Protein AF-A0A2N5SBJ0-F1 (afdb_monomer_lite)

Structure (mmCIF, N/CA/C/O backbone):
data_AF-A0A2N5SBJ0-F1
#
_entry.id   AF-A0A2N5SBJ0-F1
#
loop_
_atom_site.group_PDB
_atom_site.id
_atom_site.type_symbol
_atom_site.label_atom_id
_atom_site.label_alt_id
_atom_site.label_comp_id
_atom_site.label_asym_id
_atom_site.label_entity_id
_atom_site.label_seq_id
_atom_site.pdbx_PDB_ins_code
_atom_site.Cartn_x
_atom_site.Cartn_y
_atom_site.Cartn_z
_atom_site.occupancy
_atom_site.B_iso_or_equiv
_atom_site.auth_seq_id
_atom_site.auth_comp_id
_atom_site.auth_asym_id
_atom_site.auth_atom_id
_atom_site.pdbx_PDB_model_num
ATOM 1 N N . MET A 1 1 ? 11.318 35.357 -38.693 1.00 44.31 1 MET A N 1
ATOM 2 C CA . MET A 1 1 ? 10.718 34.338 -37.810 1.00 44.31 1 MET A CA 1
ATOM 3 C C . MET A 1 1 ? 11.485 33.046 -38.041 1.00 44.31 1 MET A C 1
ATOM 5 O O . MET A 1 1 ? 11.412 32.548 -39.157 1.00 44.31 1 MET A O 1
ATOM 9 N N . PRO A 1 2 ? 12.337 32.592 -37.107 1.00 52.97 2 PRO A N 1
ATOM 10 C CA . PRO A 1 2 ? 13.078 31.348 -37.285 1.00 52.97 2 PRO A CA 1
ATOM 11 C C . PRO A 1 2 ? 12.146 30.149 -37.062 1.00 52.97 2 PRO A C 1
ATOM 13 O O . PRO A 1 2 ? 11.623 29.969 -35.966 1.00 52.97 2 PRO A O 1
ATOM 16 N N . ASP A 1 3 ? 11.949 29.341 -38.104 1.00 53.22 3 ASP A N 1
ATOM 17 C CA . ASP A 1 3 ? 11.274 28.043 -38.030 1.00 53.22 3 ASP A CA 1
ATOM 18 C C . ASP A 1 3 ? 12.136 27.054 -37.233 1.00 53.22 3 ASP A C 1
ATOM 20 O O . ASP A 1 3 ? 13.037 26.394 -37.760 1.00 53.22 3 ASP A O 1
ATOM 24 N N . THR A 1 4 ? 11.875 26.938 -35.933 1.00 58.91 4 THR A N 1
ATOM 25 C CA . THR A 1 4 ? 12.396 25.838 -35.119 1.00 58.91 4 THR A CA 1
ATOM 26 C C . THR A 1 4 ? 11.636 24.564 -35.461 1.00 58.91 4 THR A C 1
ATOM 28 O O . THR A 1 4 ? 10.584 24.273 -34.898 1.00 58.91 4 THR A O 1
ATOM 31 N N . LYS A 1 5 ? 12.181 23.795 -36.408 1.00 57.53 5 LYS A N 1
ATOM 32 C CA . LYS A 1 5 ? 11.732 22.430 -36.694 1.00 57.53 5 LYS A CA 1
ATOM 33 C C . LYS A 1 5 ? 11.870 21.587 -35.412 1.00 57.53 5 LYS A C 1
ATOM 35 O O . LYS A 1 5 ? 12.980 21.531 -34.873 1.00 57.53 5 LYS A O 1
ATOM 40 N N . PRO A 1 6 ? 10.795 20.949 -34.912 1.00 55.28 6 PRO A N 1
ATOM 41 C CA . PRO A 1 6 ? 10.868 20.121 -33.715 1.00 55.28 6 PRO A CA 1
ATOM 42 C C . PRO A 1 6 ? 11.863 18.981 -33.936 1.00 55.28 6 PRO A C 1
ATOM 44 O O . PRO A 1 6 ? 11.905 18.357 -35.000 1.00 55.28 6 PRO A O 1
ATOM 47 N N . ARG A 1 7 ? 12.729 18.767 -32.943 1.00 59.81 7 ARG A N 1
ATOM 48 C CA . ARG A 1 7 ? 13.783 17.754 -32.986 1.00 59.81 7 ARG A CA 1
ATOM 49 C C . ARG A 1 7 ? 13.101 16.376 -32.970 1.00 59.81 7 ARG A C 1
ATOM 51 O O . ARG A 1 7 ? 12.435 16.081 -31.986 1.00 59.81 7 ARG A O 1
ATOM 58 N N . PRO A 1 8 ? 13.290 15.510 -33.980 1.00 58.31 8 PRO A N 1
ATOM 59 C CA . PRO A 1 8 ? 12.566 14.236 -34.117 1.00 58.31 8 PRO A CA 1
ATOM 60 C C . PRO A 1 8 ? 12.907 13.159 -33.059 1.00 58.31 8 PRO A C 1
ATOM 62 O O . PRO A 1 8 ? 12.604 11.990 -33.262 1.00 58.31 8 PRO A O 1
ATOM 65 N N . GLY A 1 9 ? 13.540 13.533 -31.942 1.00 62.22 9 GLY A N 1
ATOM 66 C CA . GLY A 1 9 ? 13.826 12.655 -30.802 1.00 62.22 9 GLY A CA 1
ATOM 67 C C . GLY A 1 9 ? 13.006 12.957 -29.540 1.00 62.22 9 GLY A C 1
ATOM 68 O O . GLY A 1 9 ? 12.950 12.106 -28.662 1.00 62.22 9 GLY A O 1
ATOM 69 N N . SER A 1 10 ? 12.338 14.117 -29.443 1.00 70.56 10 SER A N 1
ATOM 70 C CA . SER A 1 10 ? 11.646 14.528 -28.205 1.00 70.56 10 SER A CA 1
ATOM 71 C C . SER A 1 10 ? 10.469 13.631 -27.836 1.00 70.56 10 SER A C 1
ATOM 73 O O . SER A 1 10 ? 10.231 13.372 -26.661 1.00 70.56 10 SER A O 1
ATOM 75 N N . ASP A 1 11 ? 9.740 13.144 -28.837 1.00 79.62 11 ASP A N 1
ATOM 76 C CA . ASP A 1 11 ? 8.488 12.414 -28.617 1.00 79.62 11 ASP A CA 1
ATOM 77 C C . ASP A 1 11 ? 8.756 11.002 -28.084 1.00 79.62 11 ASP A C 1
ATOM 79 O O . ASP A 1 11 ? 7.962 10.436 -27.334 1.00 79.62 11 ASP A O 1
ATOM 83 N N . LEU A 1 12 ? 9.915 10.453 -28.444 1.00 80.06 12 LEU A N 1
ATOM 84 C CA . LEU A 1 12 ? 10.350 9.127 -28.044 1.00 80.06 12 LEU A CA 1
ATOM 85 C C . LEU A 1 12 ? 10.876 9.122 -26.607 1.00 80.06 12 LEU A C 1
ATOM 87 O O . LEU A 1 12 ? 10.468 8.286 -25.804 1.00 80.06 12 LEU A O 1
ATOM 91 N N . ASP A 1 13 ? 11.719 10.099 -26.271 1.00 82.31 13 ASP A N 1
ATOM 92 C CA . ASP A 1 13 ? 12.208 10.298 -24.905 1.00 82.31 13 ASP A CA 1
ATOM 93 C C . ASP A 1 13 ? 11.032 10.548 -23.944 1.00 82.31 13 ASP A C 1
ATOM 95 O O . ASP A 1 13 ? 10.979 9.983 -22.849 1.00 82.31 13 ASP A O 1
ATOM 99 N N . GLN A 1 14 ? 10.027 11.311 -24.390 1.00 87.06 14 GLN A N 1
ATOM 100 C CA . GLN A 1 14 ? 8.796 11.537 -23.636 1.00 87.06 14 GLN A CA 1
ATOM 101 C C . GLN A 1 14 ? 7.987 10.245 -23.437 1.00 87.06 14 GLN A C 1
ATOM 103 O O . GLN A 1 14 ? 7.488 10.002 -22.339 1.00 87.06 14 GLN A O 1
ATOM 108 N N . ALA A 1 15 ? 7.870 9.394 -24.462 1.00 86.19 15 ALA A N 1
ATOM 109 C CA . ALA A 1 15 ? 7.158 8.120 -24.358 1.00 86.19 15 ALA A CA 1
ATOM 110 C C . ALA A 1 15 ? 7.823 7.156 -23.359 1.00 86.19 15 ALA A C 1
ATOM 112 O O . ALA A 1 15 ? 7.128 6.497 -22.585 1.00 86.19 15 ALA A O 1
ATOM 113 N N . ILE A 1 16 ? 9.160 7.113 -23.325 1.00 88.00 16 ILE A N 1
ATOM 114 C CA . ILE A 1 16 ? 9.915 6.318 -22.343 1.00 88.00 16 ILE A CA 1
ATOM 115 C C . ILE A 1 16 ? 9.640 6.819 -20.926 1.00 88.00 16 ILE A C 1
ATOM 117 O O . ILE A 1 16 ? 9.323 6.022 -20.045 1.00 88.00 16 ILE A O 1
ATOM 121 N N . LEU A 1 17 ? 9.737 8.133 -20.704 1.00 88.62 17 LEU A N 1
ATOM 122 C CA . LEU A 1 17 ? 9.508 8.725 -19.386 1.00 88.62 17 LEU A CA 1
ATOM 123 C C . LEU A 1 17 ? 8.086 8.459 -18.883 1.00 88.62 17 LEU A C 1
ATOM 125 O O . LEU A 1 17 ? 7.914 8.078 -17.727 1.00 88.62 17 LEU A O 1
ATOM 129 N N . LEU A 1 18 ? 7.083 8.587 -19.755 1.00 91.62 18 LEU A N 1
ATOM 130 C CA . LEU A 1 18 ? 5.690 8.293 -19.412 1.00 91.62 18 LEU A CA 1
ATOM 131 C C . LEU A 1 18 ? 5.478 6.813 -19.078 1.00 91.62 18 LEU A C 1
ATOM 133 O O . LEU A 1 18 ? 4.780 6.501 -18.115 1.00 91.62 18 LEU A O 1
ATOM 137 N N . ALA A 1 19 ? 6.106 5.901 -19.820 1.00 90.44 19 ALA A N 1
ATOM 138 C CA . ALA A 1 19 ? 6.017 4.471 -19.542 1.00 90.44 19 ALA A CA 1
ATOM 139 C C . ALA A 1 19 ? 6.688 4.095 -18.215 1.00 90.44 19 ALA A C 1
ATOM 141 O O . ALA A 1 19 ? 6.120 3.332 -17.437 1.00 90.44 19 ALA A O 1
ATOM 142 N N . ILE A 1 20 ? 7.855 4.674 -17.915 1.00 90.12 20 ILE A N 1
ATOM 143 C CA . ILE A 1 20 ? 8.534 4.495 -16.623 1.00 90.12 20 ILE A CA 1
ATOM 144 C C . ILE A 1 20 ? 7.677 5.053 -15.487 1.00 90.12 20 ILE A C 1
ATOM 146 O O . ILE A 1 20 ? 7.519 4.396 -14.461 1.00 90.12 20 ILE A O 1
ATOM 150 N N . GLN A 1 21 ? 7.100 6.241 -15.661 1.00 92.19 21 GLN A N 1
ATOM 151 C CA . GLN A 1 21 ? 6.238 6.849 -14.653 1.00 92.19 21 GLN A CA 1
ATOM 152 C C . GLN A 1 21 ? 4.985 6.001 -14.396 1.00 92.19 21 GLN A C 1
ATOM 154 O O . GLN A 1 21 ? 4.652 5.754 -13.238 1.00 92.19 21 GLN A O 1
ATOM 159 N N . SER A 1 22 ? 4.332 5.517 -15.455 1.00 93.69 22 SER A N 1
ATOM 160 C CA . SER A 1 22 ? 3.177 4.617 -15.358 1.00 93.69 22 SER A CA 1
ATOM 161 C C . SER A 1 22 ? 3.547 3.324 -14.630 1.00 93.69 22 SER A C 1
ATOM 163 O O . SER A 1 22 ? 2.898 2.959 -13.653 1.00 93.69 22 SER A O 1
ATOM 165 N N . ALA A 1 23 ? 4.649 2.684 -15.034 1.00 92.56 23 ALA A N 1
ATOM 166 C CA . ALA A 1 23 ? 5.173 1.481 -14.396 1.00 92.56 23 ALA A CA 1
ATOM 167 C C . ALA A 1 23 ? 5.439 1.684 -12.898 1.00 92.56 23 ALA A C 1
ATOM 169 O O . ALA A 1 23 ? 5.017 0.873 -12.073 1.00 92.56 23 ALA A O 1
ATOM 170 N N . LEU A 1 24 ? 6.106 2.783 -12.534 1.00 91.31 24 LEU A N 1
ATOM 171 C CA . LEU A 1 24 ? 6.361 3.134 -11.139 1.00 91.31 24 LEU A CA 1
ATOM 172 C C . LEU A 1 24 ? 5.059 3.339 -10.370 1.00 91.31 24 LEU A C 1
ATOM 174 O O . LEU A 1 24 ? 4.934 2.835 -9.259 1.00 91.31 24 LEU A O 1
ATOM 178 N N . GLN A 1 25 ? 4.080 4.030 -10.951 1.00 91.94 25 GLN A N 1
ATOM 179 C CA . GLN A 1 25 ? 2.794 4.254 -10.303 1.00 91.94 25 GLN A CA 1
ATOM 180 C C . GLN A 1 25 ? 2.044 2.940 -10.066 1.00 91.94 25 GLN A C 1
ATOM 182 O O . GLN A 1 25 ? 1.550 2.730 -8.963 1.00 91.94 25 GLN A O 1
ATOM 187 N N . THR A 1 26 ? 2.014 2.023 -11.036 1.00 92.25 26 THR A N 1
ATOM 188 C CA . THR A 1 26 ? 1.395 0.699 -10.863 1.00 92.25 26 THR A CA 1
ATOM 189 C C . THR A 1 26 ? 2.098 -0.113 -9.773 1.00 92.25 26 THR A C 1
ATOM 191 O O . THR A 1 26 ? 1.441 -0.680 -8.903 1.00 92.25 26 THR A O 1
ATOM 194 N N . VAL A 1 27 ? 3.434 -0.141 -9.751 1.00 93.00 27 VAL A N 1
ATOM 195 C CA . VAL A 1 27 ? 4.185 -0.867 -8.710 1.00 93.00 27 VAL A CA 1
ATOM 196 C C . VAL A 1 27 ? 3.982 -0.238 -7.331 1.00 93.00 27 VAL A C 1
ATOM 198 O O . VAL A 1 27 ? 3.777 -0.954 -6.352 1.00 93.00 27 VAL A O 1
ATOM 201 N N . ILE A 1 28 ? 4.019 1.092 -7.234 1.00 89.62 28 ILE A N 1
ATOM 202 C CA . ILE A 1 28 ? 3.869 1.799 -5.961 1.00 89.62 28 ILE A CA 1
ATOM 203 C C . ILE A 1 28 ? 2.438 1.690 -5.449 1.00 89.62 28 ILE A C 1
ATOM 205 O O . ILE A 1 28 ? 2.258 1.452 -4.266 1.00 89.62 28 ILE A O 1
ATOM 209 N N . VAL A 1 29 ? 1.416 1.851 -6.284 1.00 90.38 29 VAL A N 1
ATOM 210 C CA . VAL A 1 29 ? 0.022 1.830 -5.820 1.00 90.38 29 VAL A CA 1
ATOM 211 C C . VAL A 1 29 ? -0.456 0.394 -5.631 1.00 90.38 29 VAL A C 1
ATOM 213 O O . VAL A 1 29 ? -0.810 -0.002 -4.520 1.00 90.38 29 VAL A O 1
ATOM 216 N N . ASP A 1 30 ? -0.427 -0.409 -6.693 1.00 89.25 30 ASP A N 1
ATOM 217 C CA . ASP A 1 30 ? -0.995 -1.754 -6.654 1.00 89.25 30 ASP A CA 1
ATOM 218 C C . ASP A 1 30 ? -0.037 -2.731 -5.969 1.00 89.25 30 ASP A C 1
ATOM 220 O O . ASP A 1 30 ? -0.445 -3.504 -5.102 1.00 89.25 30 ASP A O 1
ATOM 224 N N . GLY A 1 31 ? 1.257 -2.664 -6.293 1.00 88.81 31 GLY A N 1
ATOM 225 C CA . GLY A 1 31 ? 2.260 -3.548 -5.696 1.00 88.81 31 GLY A CA 1
ATOM 226 C C . GLY A 1 31 ? 2.366 -3.384 -4.177 1.00 88.81 31 GLY A C 1
ATOM 227 O O . GLY A 1 31 ? 2.374 -4.386 -3.458 1.00 88.81 31 GLY A O 1
ATOM 228 N N . THR A 1 32 ? 2.374 -2.149 -3.656 1.00 89.00 32 THR A N 1
ATOM 229 C CA . THR A 1 32 ? 2.443 -1.938 -2.195 1.00 89.00 32 THR A CA 1
ATOM 230 C C . THR A 1 32 ? 1.149 -2.316 -1.481 1.00 89.00 32 THR A C 1
ATOM 232 O O . THR A 1 32 ? 1.211 -2.835 -0.364 1.00 89.00 32 THR A O 1
ATOM 235 N N . ARG A 1 33 ? -0.017 -2.139 -2.122 1.00 91.94 33 ARG A N 1
ATOM 236 C CA . ARG A 1 33 ? -1.304 -2.600 -1.586 1.00 91.94 33 ARG A CA 1
ATOM 237 C C . ARG A 1 33 ? -1.274 -4.108 -1.338 1.00 91.94 33 ARG A C 1
ATOM 239 O O . ARG A 1 33 ? -1.506 -4.540 -0.209 1.00 91.94 33 ARG A O 1
ATOM 246 N N . TYR A 1 34 ? -0.918 -4.897 -2.353 1.00 93.62 34 TYR A N 1
ATOM 247 C CA . TYR A 1 34 ? -0.852 -6.354 -2.209 1.00 93.62 34 TYR A CA 1
ATOM 248 C C . TYR A 1 34 ? 0.274 -6.807 -1.272 1.00 93.62 34 TYR A C 1
ATOM 250 O O . TYR A 1 34 ? 0.089 -7.773 -0.537 1.00 93.62 34 TYR A O 1
ATOM 258 N N . ALA A 1 35 ? 1.410 -6.102 -1.226 1.00 90.50 35 ALA A N 1
ATOM 259 C CA . ALA A 1 35 ? 2.483 -6.399 -0.274 1.00 90.50 35 ALA A CA 1
ATOM 260 C C . ALA A 1 35 ? 2.067 -6.143 1.189 1.00 90.50 35 ALA A C 1
ATOM 262 O O . ALA A 1 35 ? 2.422 -6.910 2.087 1.00 90.50 35 ALA A O 1
ATOM 263 N N . SER A 1 36 ? 1.289 -5.086 1.441 1.00 94.31 36 SER A N 1
ATOM 264 C CA . SER A 1 36 ? 0.733 -4.792 2.766 1.00 94.31 36 SER A CA 1
ATOM 265 C C . SER A 1 36 ? -0.247 -5.875 3.214 1.00 94.31 36 SER A C 1
ATOM 267 O O . SER A 1 36 ? -0.163 -6.360 4.344 1.00 94.31 36 SER A O 1
ATOM 269 N N . ASP A 1 37 ? -1.144 -6.297 2.321 1.00 92.38 37 ASP A N 1
ATOM 270 C CA . ASP A 1 37 ? -2.110 -7.356 2.616 1.00 92.38 37 ASP A CA 1
ATOM 271 C C . ASP A 1 37 ? -1.426 -8.713 2.822 1.00 92.38 37 ASP A C 1
ATOM 273 O O . ASP A 1 37 ? -1.766 -9.419 3.770 1.00 92.38 37 ASP A O 1
ATOM 277 N N . LEU A 1 38 ? -0.381 -9.021 2.046 1.00 95.19 38 LEU A N 1
ATOM 278 C CA . LEU A 1 38 ? 0.454 -10.208 2.238 1.00 95.19 38 LEU A CA 1
ATOM 279 C C . LEU A 1 38 ? 1.000 -10.289 3.672 1.00 95.19 38 LEU A C 1
ATOM 281 O O . LEU A 1 38 ? 0.787 -11.283 4.363 1.00 95.19 38 LEU A O 1
ATOM 285 N N . LYS A 1 39 ? 1.600 -9.198 4.168 1.00 95.25 39 LYS A N 1
ATOM 286 C CA . LYS A 1 39 ? 2.132 -9.125 5.537 1.00 95.25 39 LYS A CA 1
ATOM 287 C C . LYS A 1 39 ? 1.046 -9.309 6.603 1.00 95.25 39 LYS A C 1
ATOM 289 O O . LYS A 1 39 ? 1.303 -9.895 7.656 1.00 95.25 39 LYS A O 1
ATOM 294 N N . LYS A 1 40 ? -0.168 -8.794 6.366 1.00 95.00 40 LYS A N 1
ATOM 295 C CA . LYS A 1 40 ? -1.307 -9.008 7.276 1.00 95.00 40 LYS A CA 1
ATOM 296 C C . LYS A 1 40 ? -1.721 -10.476 7.291 1.00 95.00 40 LYS A C 1
ATOM 298 O O . LYS A 1 40 ? -1.962 -11.011 8.371 1.00 95.00 40 LYS A O 1
ATOM 303 N N . PHE A 1 41 ? -1.799 -11.117 6.126 1.00 96.00 41 PHE A N 1
ATOM 304 C CA . PHE A 1 41 ? -2.170 -12.525 6.030 1.00 96.00 41 PHE A CA 1
ATOM 305 C C . PHE A 1 41 ? -1.124 -13.433 6.665 1.00 96.00 41 PHE A C 1
ATOM 307 O O . PHE A 1 41 ? -1.518 -14.293 7.445 1.00 96.00 41 PHE A O 1
ATOM 314 N N . ASP A 1 42 ? 0.170 -13.186 6.454 1.00 96.69 42 ASP A N 1
ATOM 315 C CA . ASP A 1 42 ? 1.245 -13.946 7.106 1.00 96.69 42 ASP A CA 1
ATOM 316 C C . ASP A 1 42 ? 1.114 -13.914 8.633 1.00 96.69 42 ASP A C 1
ATOM 318 O O . ASP A 1 42 ? 1.165 -14.951 9.290 1.00 96.69 42 ASP A O 1
ATOM 322 N N . LYS A 1 43 ? 0.832 -12.736 9.202 1.00 97.38 43 LYS A N 1
ATOM 323 C CA . LYS A 1 43 ? 0.620 -12.596 10.647 1.00 97.38 43 LYS A CA 1
ATOM 324 C C . LYS A 1 43 ? -0.621 -13.348 11.141 1.00 97.38 43 LYS A C 1
ATOM 326 O O . LYS A 1 43 ? -0.605 -13.909 12.232 1.00 97.38 43 LYS A O 1
ATOM 331 N N . ILE A 1 44 ? -1.719 -13.336 10.382 1.00 94.44 44 ILE A N 1
ATOM 332 C CA . ILE A 1 44 ? -2.939 -14.072 10.760 1.00 94.44 44 ILE A CA 1
ATOM 333 C C . ILE A 1 44 ? -2.708 -15.583 10.652 1.00 94.44 44 ILE A C 1
ATOM 335 O O . ILE A 1 44 ? -3.160 -16.323 11.521 1.00 94.44 44 ILE A O 1
ATOM 339 N N . ILE A 1 45 ? -1.991 -16.033 9.619 1.00 97.44 45 ILE A N 1
ATOM 340 C CA . ILE A 1 45 ? -1.606 -17.436 9.435 1.00 97.44 45 ILE A CA 1
ATOM 341 C C . ILE A 1 45 ? -0.782 -17.906 10.636 1.00 97.44 45 ILE A C 1
ATOM 343 O O . ILE A 1 45 ? -1.147 -18.910 11.236 1.00 97.44 45 ILE A O 1
ATOM 347 N N . GLU A 1 46 ? 0.232 -17.141 11.048 1.00 97.69 46 GLU A N 1
ATOM 348 C CA . GLU A 1 46 ? 1.056 -17.435 12.231 1.00 97.69 46 GLU A CA 1
ATOM 349 C C . GLU A 1 46 ? 0.204 -17.560 13.510 1.00 97.69 46 GLU A C 1
ATOM 351 O O . GLU A 1 46 ? 0.284 -18.559 14.225 1.00 97.69 46 GLU A O 1
ATOM 356 N N . ILE A 1 47 ? -0.698 -16.600 13.761 1.00 96.75 47 ILE A N 1
ATOM 357 C CA . ILE A 1 47 ? -1.611 -16.640 14.920 1.00 96.75 47 ILE A CA 1
ATOM 358 C C . ILE A 1 47 ? -2.524 -17.875 14.872 1.00 96.75 47 ILE A C 1
ATOM 360 O O . ILE A 1 47 ? -2.777 -18.505 15.903 1.00 96.75 47 ILE A O 1
ATOM 364 N N . ASN A 1 48 ? -3.049 -18.220 13.697 1.00 95.56 48 ASN A N 1
ATOM 365 C CA . ASN A 1 48 ? -3.919 -19.380 13.531 1.00 95.56 48 ASN A CA 1
ATOM 366 C C . ASN A 1 48 ? -3.153 -20.694 13.689 1.00 95.56 48 ASN A C 1
ATOM 368 O O . ASN A 1 48 ? -3.693 -21.638 14.265 1.00 95.56 48 ASN A O 1
ATOM 372 N N . GLU A 1 49 ? -1.906 -20.752 13.230 1.00 97.81 49 GLU A N 1
ATOM 373 C CA . GLU A 1 49 ? -1.023 -21.896 13.428 1.00 97.81 49 GLU A CA 1
ATOM 374 C C . GLU A 1 49 ? -0.771 -22.129 14.925 1.00 97.81 49 GLU A C 1
ATOM 376 O O . GLU A 1 49 ? -0.902 -23.254 15.409 1.00 97.81 49 GLU A O 1
ATOM 381 N N . ASP A 1 50 ? -0.523 -21.067 15.694 1.00 97.62 50 ASP A N 1
ATOM 382 C CA . ASP A 1 50 ? -0.369 -21.157 17.149 1.00 97.62 50 ASP A CA 1
ATOM 383 C C . ASP A 1 50 ? -1.658 -21.589 17.863 1.00 97.62 50 ASP A C 1
ATOM 385 O O . ASP A 1 50 ? -1.618 -22.418 18.776 1.00 97.62 50 ASP A O 1
ATOM 389 N N . ARG A 1 51 ? -2.825 -21.110 17.416 1.00 96.12 51 ARG A N 1
ATOM 390 C CA . ARG A 1 51 ? -4.126 -21.573 17.937 1.00 96.12 51 ARG A CA 1
ATOM 391 C C . ARG A 1 51 ? -4.395 -23.039 17.606 1.00 96.12 51 ARG A C 1
ATOM 393 O O . ARG A 1 51 ? -4.914 -23.765 18.449 1.00 96.12 51 ARG A O 1
ATOM 400 N N . LEU A 1 52 ? -4.010 -23.497 16.417 1.00 97.44 52 LEU A N 1
ATOM 401 C CA . LEU A 1 52 ? -4.138 -24.897 16.008 1.00 97.44 52 LEU A CA 1
ATOM 402 C C . LEU A 1 52 ? -3.193 -25.825 16.782 1.00 97.44 52 LEU A C 1
ATOM 404 O O . LEU A 1 52 ? -3.552 -26.978 17.012 1.00 97.44 52 LEU A O 1
ATOM 408 N N . LYS A 1 53 ? -2.025 -25.345 17.232 1.00 97.56 53 LYS A N 1
ATOM 409 C CA . LYS A 1 53 ? -1.156 -26.105 18.151 1.00 97.56 53 LYS A CA 1
ATOM 410 C C . LYS A 1 53 ? -1.835 -26.349 19.502 1.00 97.56 53 LYS A C 1
ATOM 412 O O . LYS A 1 53 ? -1.651 -27.416 20.081 1.00 97.56 53 LYS A O 1
ATOM 417 N N . LEU A 1 54 ? -2.619 -25.382 19.989 1.00 97.56 54 LEU A N 1
ATOM 418 C CA . LEU A 1 54 ? -3.392 -25.509 21.230 1.00 97.56 54 LEU A CA 1
ATOM 419 C C . LEU A 1 54 ? -4.642 -26.384 21.041 1.00 97.56 54 LEU A C 1
ATOM 421 O O . LEU A 1 54 ? -4.943 -27.218 21.891 1.00 97.56 54 LEU A O 1
ATOM 425 N N . GLU A 1 55 ? -5.349 -26.226 19.919 1.00 97.31 55 GLU A N 1
ATOM 426 C CA . GLU A 1 55 ? -6.607 -26.924 19.624 1.00 97.31 55 GLU A CA 1
ATOM 427 C C . GLU A 1 55 ? -6.605 -27.579 18.223 1.00 97.31 55 GLU A C 1
ATOM 429 O O . GLU A 1 55 ? -7.255 -27.094 17.289 1.00 97.31 55 GLU A O 1
ATOM 434 N N . PRO A 1 56 ? -5.932 -28.729 18.041 1.00 96.44 56 PRO A N 1
ATOM 435 C CA . PRO A 1 56 ? -5.703 -29.315 16.713 1.00 96.44 56 PRO A CA 1
ATOM 436 C C . PRO A 1 56 ? -6.970 -29.849 16.024 1.00 96.44 56 PRO A C 1
ATOM 438 O O . PRO A 1 56 ? -7.017 -29.997 14.797 1.00 96.44 56 PRO A O 1
ATOM 441 N N . THR A 1 57 ? -8.016 -30.153 16.794 1.00 97.50 57 THR A N 1
ATOM 442 C CA . THR A 1 57 ? -9.309 -30.651 16.295 1.00 97.50 57 THR A CA 1
ATOM 443 C C . THR A 1 57 ? -10.299 -29.538 15.958 1.00 97.50 57 THR A C 1
ATOM 445 O O . THR A 1 57 ? -11.371 -29.827 15.417 1.00 97.50 57 THR A O 1
ATOM 448 N N . ASN A 1 58 ? -9.957 -28.274 16.225 1.00 97.31 58 ASN A N 1
ATOM 449 C CA . ASN A 1 58 ? -10.844 -27.150 15.968 1.00 97.31 58 ASN A CA 1
ATOM 450 C C . ASN A 1 58 ? -10.975 -26.894 14.454 1.00 97.31 58 ASN A C 1
ATOM 452 O O . ASN A 1 58 ? -10.066 -26.397 13.786 1.00 97.31 58 ASN A O 1
ATOM 456 N N . LYS A 1 59 ? -12.140 -27.249 13.899 1.00 96.38 59 LYS A N 1
ATOM 457 C CA . LYS A 1 59 ? -12.434 -27.116 12.463 1.00 96.38 59 LYS A CA 1
ATOM 458 C C . LYS A 1 59 ? -12.481 -25.659 12.000 1.00 96.38 59 LYS A C 1
ATOM 460 O O . LYS A 1 59 ? -12.172 -25.400 10.842 1.00 96.38 59 LYS A O 1
ATOM 465 N N . LEU A 1 60 ? -12.849 -24.729 12.884 1.00 96.69 60 LEU A N 1
ATOM 466 C CA . LEU A 1 60 ? -12.975 -23.313 12.545 1.00 96.69 60 LEU A CA 1
ATOM 467 C C . LEU A 1 60 ? -11.604 -22.698 12.261 1.00 96.69 60 LEU A C 1
ATOM 469 O O . LEU A 1 60 ? -11.419 -22.088 11.212 1.00 96.69 60 LEU A O 1
ATOM 473 N N . TYR A 1 61 ? -10.628 -22.923 13.147 1.00 93.25 61 TYR A N 1
ATOM 474 C CA . TYR A 1 61 ? -9.267 -22.417 12.947 1.00 93.25 61 TYR A CA 1
ATOM 475 C C . TYR A 1 61 ? -8.589 -23.037 11.729 1.00 93.25 61 TYR A C 1
ATOM 477 O O . TYR A 1 61 ? -7.848 -22.350 11.036 1.00 93.25 61 TYR A O 1
ATOM 485 N N . ARG A 1 62 ? -8.881 -24.306 11.417 1.00 96.31 62 ARG A N 1
ATOM 486 C CA . ARG A 1 62 ? -8.355 -24.956 10.211 1.00 96.31 62 ARG A CA 1
ATOM 487 C C . ARG A 1 62 ? -8.922 -24.333 8.935 1.00 96.31 62 ARG A C 1
ATOM 489 O O . ARG A 1 62 ? -8.155 -24.001 8.039 1.00 96.31 62 ARG A O 1
ATOM 496 N N . ALA A 1 63 ? -10.239 -24.132 8.883 1.00 96.81 63 ALA A N 1
ATOM 497 C CA . ALA A 1 63 ? -10.896 -23.506 7.739 1.00 96.81 63 ALA A CA 1
ATOM 498 C C . ALA A 1 63 ? -10.445 -22.048 7.542 1.00 96.81 63 ALA A C 1
ATOM 500 O O . ALA A 1 63 ? -10.182 -21.635 6.413 1.00 96.81 63 ALA A O 1
ATOM 501 N N . ASP A 1 64 ? -10.309 -21.274 8.625 1.00 96.06 64 ASP A N 1
ATOM 502 C CA . ASP A 1 64 ? -9.791 -19.905 8.539 1.00 96.06 64 ASP A CA 1
ATOM 503 C C . ASP A 1 64 ? -8.317 -19.894 8.102 1.00 96.06 64 ASP A C 1
ATOM 505 O O . ASP A 1 64 ? -7.957 -19.154 7.194 1.00 96.06 64 ASP A O 1
ATOM 509 N N . HIS A 1 65 ? -7.469 -20.772 8.647 1.00 96.94 65 HIS A N 1
ATOM 510 C CA . HIS A 1 65 ? -6.072 -20.916 8.225 1.00 96.94 65 HIS A CA 1
ATOM 511 C C . HIS A 1 65 ? -5.931 -21.238 6.725 1.00 96.94 65 HIS A C 1
ATOM 513 O O . HIS A 1 65 ? -5.171 -20.572 6.023 1.00 96.94 65 HIS A O 1
ATOM 519 N N . GLU A 1 66 ? -6.693 -22.208 6.208 1.00 97.50 66 GLU A N 1
ATOM 520 C CA . GLU A 1 66 ? -6.719 -22.543 4.774 1.00 97.50 66 GLU A CA 1
ATOM 521 C C . GLU A 1 66 ? -7.209 -21.366 3.913 1.00 97.50 66 GLU A C 1
ATOM 523 O O . GLU A 1 66 ? -6.616 -21.063 2.876 1.00 97.50 66 GLU A O 1
ATOM 528 N N . SER A 1 67 ? -8.242 -20.651 4.366 1.00 97.81 67 SER A N 1
ATOM 529 C CA . SER A 1 67 ? -8.753 -19.451 3.693 1.00 97.81 67 SER A CA 1
ATOM 530 C C . SER A 1 67 ? -7.696 -18.343 3.608 1.00 97.81 67 SER A C 1
ATOM 532 O O . SER A 1 67 ? -7.490 -17.750 2.547 1.00 97.81 67 SER A O 1
ATOM 534 N N . LYS A 1 68 ? -6.965 -18.084 4.701 1.00 97.31 68 LYS A N 1
ATOM 535 C CA . LYS A 1 68 ? -5.901 -17.068 4.726 1.00 97.31 68 LYS A CA 1
ATOM 536 C C . LYS A 1 68 ? -4.695 -17.462 3.880 1.00 97.31 68 LYS A C 1
ATOM 538 O O . LYS A 1 68 ? -4.139 -16.589 3.218 1.00 97.31 68 LYS A O 1
ATOM 543 N N . LEU A 1 69 ? -4.339 -18.747 3.832 1.00 97.38 69 LEU A N 1
ATOM 544 C CA . LEU A 1 69 ? -3.331 -19.253 2.896 1.00 97.38 69 LEU A CA 1
ATOM 545 C C . LEU A 1 69 ? -3.730 -18.987 1.441 1.00 97.38 69 LEU A C 1
ATOM 547 O O . LEU A 1 69 ? -2.927 -18.446 0.685 1.00 97.38 69 LEU A O 1
ATOM 551 N N . ALA A 1 70 ? -4.979 -19.278 1.067 1.00 97.69 70 ALA A N 1
ATOM 552 C CA . ALA A 1 70 ? -5.469 -19.006 -0.283 1.00 97.69 70 ALA A CA 1
ATOM 553 C C . ALA A 1 70 ? -5.433 -17.503 -0.627 1.00 97.69 70 ALA A C 1
ATOM 555 O O . ALA A 1 70 ? -5.023 -17.133 -1.726 1.00 97.69 70 ALA A O 1
ATOM 556 N N . MET A 1 71 ? -5.804 -16.627 0.317 1.00 96.62 71 MET A N 1
ATOM 557 C CA . MET A 1 71 ? -5.707 -15.170 0.131 1.00 96.62 71 MET A CA 1
ATOM 558 C C . MET A 1 71 ? -4.255 -14.698 -0.029 1.00 96.62 71 MET A C 1
ATOM 560 O O . MET A 1 71 ? -3.975 -13.877 -0.902 1.00 96.62 71 MET A O 1
ATOM 564 N N . ARG A 1 72 ? -3.324 -15.232 0.770 1.00 97.31 72 ARG A N 1
ATOM 565 C CA . ARG A 1 72 ? -1.886 -14.944 0.655 1.00 97.31 72 ARG A CA 1
ATOM 566 C C . ARG A 1 72 ? -1.348 -15.350 -0.720 1.00 97.31 72 ARG A C 1
ATOM 568 O O . ARG A 1 72 ? -0.638 -14.574 -1.360 1.00 97.31 72 ARG A O 1
ATOM 575 N N . ASP A 1 73 ? -1.700 -16.545 -1.184 1.00 96.44 73 ASP A N 1
ATOM 576 C CA . ASP A 1 73 ? -1.248 -17.065 -2.475 1.00 96.44 73 ASP A CA 1
ATOM 577 C C . ASP A 1 73 ? -1.816 -16.244 -3.646 1.00 96.44 73 ASP A C 1
ATOM 579 O O . ASP A 1 73 ? -1.094 -15.949 -4.603 1.00 96.44 73 ASP A O 1
ATOM 583 N N . GLU A 1 74 ? -3.067 -15.783 -3.544 1.00 97.12 74 GLU A N 1
ATOM 584 C CA . GLU A 1 74 ? -3.648 -14.850 -4.513 1.00 97.12 74 GLU A CA 1
ATOM 585 C C . GLU A 1 74 ? -2.918 -13.496 -4.500 1.00 97.12 74 GLU A C 1
ATOM 587 O O . GLU A 1 74 ? -2.583 -12.985 -5.566 1.00 97.12 74 GLU A O 1
ATOM 592 N N . CYS A 1 75 ? -2.562 -12.936 -3.335 1.00 96.62 75 CYS A N 1
ATOM 593 C CA . CYS A 1 75 ? -1.743 -11.717 -3.272 1.00 96.62 75 CYS A CA 1
ATOM 594 C C . CYS A 1 75 ? -0.382 -11.895 -3.960 1.00 96.62 75 CYS A C 1
ATOM 596 O O . CYS A 1 75 ? 0.037 -11.030 -4.732 1.00 96.62 75 CYS A O 1
ATOM 598 N N . HIS A 1 76 ? 0.299 -13.022 -3.738 1.00 96.50 76 HIS A N 1
ATOM 599 C CA . HIS A 1 76 ? 1.550 -13.331 -4.434 1.00 96.50 76 HIS A CA 1
ATOM 600 C C . HIS A 1 76 ? 1.375 -13.388 -5.952 1.00 96.50 76 HIS A C 1
ATOM 602 O O . HIS A 1 76 ? 2.206 -12.857 -6.696 1.00 96.50 76 HIS A O 1
ATOM 608 N N . LYS A 1 77 ? 0.293 -14.016 -6.415 1.00 97.12 77 LYS A N 1
ATOM 609 C CA . LYS A 1 77 ? -0.045 -14.081 -7.834 1.00 97.12 77 LYS A CA 1
ATOM 610 C C . LYS A 1 77 ? -0.294 -12.686 -8.412 1.00 97.12 77 LYS A C 1
ATOM 612 O O . LYS A 1 77 ? 0.299 -12.364 -9.435 1.00 97.12 77 LYS A O 1
ATOM 617 N N . GLN A 1 78 ? -1.054 -11.832 -7.726 1.00 97.00 78 GLN A N 1
ATOM 618 C CA . GLN A 1 78 ? -1.302 -10.450 -8.156 1.00 97.00 78 GLN A CA 1
ATOM 619 C C . GLN A 1 78 ? -0.006 -9.631 -8.252 1.00 97.00 78 GLN A C 1
ATOM 621 O O . GLN A 1 78 ? 0.221 -8.949 -9.250 1.00 97.00 78 GLN A O 1
ATOM 626 N N . ILE A 1 79 ? 0.899 -9.747 -7.272 1.00 94.50 79 ILE A N 1
ATOM 627 C CA . ILE A 1 79 ? 2.218 -9.085 -7.314 1.00 94.50 79 ILE A CA 1
ATOM 628 C C . ILE A 1 79 ? 3.026 -9.553 -8.533 1.00 94.50 79 ILE A C 1
ATOM 630 O O . ILE A 1 79 ? 3.656 -8.742 -9.223 1.00 94.50 79 ILE A O 1
ATOM 634 N N . LYS A 1 80 ? 3.003 -10.858 -8.824 1.00 96.50 80 LYS A N 1
ATOM 635 C CA . LYS A 1 80 ? 3.676 -11.431 -9.993 1.00 96.50 80 LYS A CA 1
ATOM 636 C C . LYS A 1 80 ? 3.060 -10.932 -11.302 1.00 96.50 80 LYS A C 1
ATOM 638 O O . LYS A 1 80 ? 3.807 -10.569 -12.209 1.00 96.50 80 LYS A O 1
ATOM 643 N N . ASP A 1 81 ? 1.735 -10.872 -11.384 1.00 96.19 81 ASP A N 1
ATOM 644 C CA . ASP A 1 81 ? 1.007 -10.401 -12.564 1.00 96.19 81 ASP A CA 1
ATOM 645 C C . ASP A 1 81 ? 1.270 -8.911 -12.829 1.00 96.19 81 ASP A C 1
ATOM 647 O O . ASP A 1 81 ? 1.514 -8.526 -13.974 1.00 96.19 81 ASP A O 1
ATOM 651 N N . ILE A 1 82 ? 1.317 -8.079 -11.781 1.00 95.31 82 ILE A N 1
ATOM 652 C CA . ILE A 1 82 ? 1.718 -6.665 -11.873 1.00 95.31 82 ILE A CA 1
ATOM 653 C C . ILE A 1 82 ? 3.144 -6.548 -12.401 1.00 95.31 82 ILE A C 1
ATOM 655 O O . ILE A 1 82 ? 3.391 -5.829 -13.368 1.00 95.31 82 ILE A O 1
ATOM 659 N N . SER A 1 83 ? 4.077 -7.290 -11.803 1.00 93.94 83 SER A N 1
ATOM 660 C CA . SER A 1 83 ? 5.486 -7.266 -12.205 1.00 93.94 83 SER A CA 1
ATOM 661 C C . SER A 1 83 ? 5.656 -7.698 -13.665 1.00 93.94 83 SER A C 1
ATOM 663 O O . SER A 1 83 ? 6.406 -7.079 -14.418 1.00 93.94 83 SER A O 1
ATOM 665 N N . GLY A 1 84 ? 4.923 -8.733 -14.087 1.00 93.81 84 GLY A N 1
ATOM 666 C CA . GLY A 1 84 ? 4.907 -9.211 -15.466 1.00 93.81 84 GLY A CA 1
ATOM 667 C C . GLY A 1 84 ? 4.344 -8.179 -16.441 1.00 93.81 84 GLY A C 1
ATOM 668 O O . GLY A 1 84 ? 4.952 -7.940 -17.483 1.00 93.81 84 GLY A O 1
ATOM 669 N N . ARG A 1 85 ? 3.227 -7.529 -16.093 1.00 94.31 85 ARG A N 1
ATOM 670 C CA . ARG A 1 85 ? 2.612 -6.479 -16.918 1.00 94.31 85 ARG A CA 1
ATOM 671 C C . ARG A 1 85 ? 3.552 -5.291 -17.102 1.00 94.31 85 ARG A C 1
ATOM 673 O O . ARG A 1 85 ? 3.810 -4.893 -18.232 1.00 94.31 85 ARG A O 1
ATOM 680 N N . VAL A 1 86 ? 4.136 -4.799 -16.012 1.00 95.06 86 VAL A N 1
ATOM 681 C CA . VAL A 1 86 ? 5.100 -3.691 -16.035 1.00 95.06 86 VAL A CA 1
ATOM 682 C C . VAL A 1 86 ? 6.320 -4.035 -16.891 1.00 95.06 86 VAL A C 1
ATOM 684 O O . VAL A 1 86 ? 6.740 -3.236 -17.728 1.00 95.06 86 VAL A O 1
ATOM 687 N N . ALA A 1 87 ? 6.870 -5.244 -16.744 1.00 93.81 87 ALA A N 1
ATOM 688 C CA . ALA A 1 87 ? 7.990 -5.693 -17.566 1.00 93.81 87 ALA A CA 1
ATOM 689 C C . ALA A 1 87 ? 7.627 -5.749 -19.061 1.00 93.81 87 ALA A C 1
ATOM 691 O O . ALA A 1 87 ? 8.422 -5.329 -19.902 1.00 93.81 87 ALA A O 1
ATOM 692 N N . GLN A 1 88 ? 6.430 -6.239 -19.399 1.00 92.56 88 GLN A N 1
ATOM 693 C CA . GLN A 1 88 ? 5.942 -6.295 -20.780 1.00 92.56 88 GLN A CA 1
ATOM 694 C C . GLN A 1 88 ? 5.724 -4.903 -21.378 1.00 92.56 88 GLN A C 1
ATOM 696 O O . GLN A 1 88 ? 6.118 -4.677 -22.521 1.00 92.56 88 GLN A O 1
ATOM 701 N N . GLU A 1 89 ? 5.145 -3.971 -20.621 1.00 92.19 89 GLU A N 1
ATOM 702 C CA . GLU A 1 89 ? 4.932 -2.585 -21.051 1.00 92.19 89 GLU A CA 1
ATOM 703 C C . GLU A 1 89 ? 6.264 -1.886 -21.338 1.00 92.19 89 GLU A C 1
ATOM 705 O O . GLU A 1 89 ? 6.476 -1.377 -22.442 1.00 92.19 89 GLU A O 1
ATOM 710 N N . LEU A 1 90 ? 7.206 -1.941 -20.392 1.00 91.56 90 LEU A N 1
ATOM 711 C CA . LEU A 1 90 ? 8.533 -1.344 -20.558 1.00 91.56 90 LEU A CA 1
ATOM 712 C C . LEU A 1 90 ? 9.308 -1.987 -21.714 1.00 91.56 90 LEU A C 1
ATOM 714 O O . LEU A 1 90 ? 9.933 -1.283 -22.510 1.00 91.56 90 LEU A O 1
ATOM 718 N N . TYR A 1 91 ? 9.236 -3.314 -21.855 1.00 91.75 91 TYR A N 1
ATOM 719 C CA . TYR A 1 91 ? 9.845 -4.017 -22.983 1.00 91.75 91 TYR A CA 1
ATOM 720 C C . TYR A 1 91 ? 9.196 -3.636 -24.319 1.00 91.75 91 TYR A C 1
ATOM 722 O O . TYR A 1 91 ? 9.892 -3.500 -25.326 1.00 91.75 91 TYR A O 1
ATOM 730 N N . GLY A 1 92 ? 7.878 -3.429 -24.341 1.00 91.00 92 GLY A N 1
ATOM 731 C CA . GLY A 1 92 ? 7.142 -2.953 -25.508 1.00 91.00 92 GLY A CA 1
ATOM 732 C C . GLY A 1 92 ? 7.647 -1.591 -25.976 1.00 91.00 92 GLY A C 1
ATOM 733 O O . GLY A 1 92 ? 7.973 -1.436 -27.156 1.00 91.00 92 GLY A O 1
ATOM 734 N N . VAL A 1 93 ? 7.803 -0.644 -25.047 1.00 90.50 93 VAL A N 1
ATOM 735 C CA . VAL A 1 93 ? 8.369 0.679 -25.347 1.00 90.50 93 VAL A CA 1
ATOM 736 C C . VAL A 1 93 ? 9.807 0.554 -25.827 1.00 90.50 93 VAL A C 1
ATOM 738 O O . VAL A 1 93 ? 10.122 1.052 -26.904 1.00 90.50 93 VAL A O 1
ATOM 741 N N . TYR A 1 94 ? 10.654 -0.192 -25.111 1.00 88.31 94 TYR A N 1
ATOM 742 C CA . TYR A 1 94 ? 12.032 -0.461 -25.526 1.00 88.31 94 TYR A CA 1
ATOM 743 C C . TYR A 1 94 ? 12.092 -1.004 -26.960 1.00 88.31 94 TYR A C 1
ATOM 745 O O . TYR A 1 94 ? 12.809 -0.478 -27.806 1.00 88.31 94 TYR A O 1
ATOM 753 N N . ARG A 1 95 ? 11.281 -2.011 -27.292 1.00 90.25 95 ARG A N 1
ATOM 754 C CA . ARG A 1 95 ? 11.252 -2.605 -28.633 1.00 90.25 95 ARG A CA 1
ATOM 755 C C . ARG A 1 95 ? 10.880 -1.588 -29.712 1.00 90.25 95 ARG A C 1
ATOM 757 O O . ARG A 1 95 ? 11.448 -1.646 -30.806 1.00 90.25 95 ARG A O 1
ATOM 764 N N . GLN A 1 96 ? 9.960 -0.666 -29.429 1.00 85.12 96 GLN A N 1
ATOM 765 C CA . GLN A 1 96 ? 9.604 0.410 -30.358 1.00 85.12 96 GLN A CA 1
ATOM 766 C C . GLN A 1 96 ? 10.800 1.335 -30.635 1.00 85.12 96 GLN A C 1
ATOM 768 O O . GLN A 1 96 ? 11.025 1.673 -31.799 1.00 85.12 96 GLN A O 1
ATOM 773 N N . LEU A 1 97 ? 11.631 1.634 -29.625 1.00 82.19 97 LEU A N 1
ATOM 774 C CA . LEU A 1 97 ? 12.865 2.424 -29.792 1.00 82.19 97 LEU A CA 1
ATOM 775 C C . LEU A 1 97 ? 13.823 1.782 -30.796 1.00 82.19 97 LEU A C 1
ATOM 777 O O . LEU A 1 97 ? 14.322 2.437 -31.708 1.00 82.19 97 LEU A O 1
ATOM 781 N N . PHE A 1 98 ? 14.068 0.481 -30.641 1.00 78.81 98 PHE A N 1
ATOM 782 C CA . PHE A 1 98 ? 15.060 -0.239 -31.443 1.00 78.81 98 PHE A CA 1
ATOM 783 C C . PHE A 1 98 ? 14.542 -0.642 -32.829 1.00 78.81 98 PHE A C 1
ATOM 785 O O . PHE A 1 98 ? 15.335 -0.910 -33.730 1.00 78.81 98 PHE A O 1
ATOM 792 N N . SER A 1 99 ? 13.223 -0.652 -33.031 1.00 76.88 99 SER A N 1
ATOM 793 C CA . SER A 1 99 ? 12.607 -1.021 -34.314 1.00 76.88 99 SER A CA 1
ATOM 794 C C . SER A 1 99 ? 12.398 0.171 -35.260 1.00 76.88 99 SER A C 1
ATOM 796 O O . SER A 1 99 ? 12.265 -0.029 -36.469 1.00 76.88 99 SER A O 1
ATOM 798 N N . ALA A 1 100 ? 12.380 1.404 -34.744 1.00 62.22 100 ALA A N 1
ATOM 799 C CA . ALA A 1 100 ? 12.150 2.624 -35.524 1.00 62.22 100 ALA A CA 1
ATOM 800 C C . ALA A 1 100 ? 13.252 2.982 -36.559 1.00 62.22 100 ALA A C 1
ATOM 802 O O . ALA A 1 100 ? 12.891 3.437 -37.647 1.00 62.22 100 ALA A O 1
ATOM 803 N N . PRO A 1 101 ? 14.566 2.752 -36.331 1.00 55.62 101 PRO A N 1
ATOM 804 C CA . PRO A 1 101 ? 15.603 3.198 -37.274 1.00 55.62 101 PRO A CA 1
ATOM 805 C C . PRO A 1 101 ? 15.748 2.317 -38.526 1.00 55.62 101 PRO A C 1
ATOM 807 O O . PRO A 1 101 ? 16.191 2.785 -39.569 1.00 55.62 101 PRO A O 1
ATOM 810 N N . MET A 1 102 ? 15.358 1.040 -38.464 1.00 53.00 102 MET A N 1
ATOM 811 C CA . MET A 1 102 ? 15.645 0.062 -39.530 1.00 53.00 102 MET A CA 1
ATOM 812 C C . MET A 1 102 ? 14.721 0.168 -40.756 1.00 53.00 102 MET A C 1
ATOM 814 O O . MET A 1 102 ? 14.986 -0.454 -41.782 1.00 53.00 102 MET A O 1
ATOM 818 N N . LYS A 1 103 ? 13.639 0.956 -40.690 1.00 53.16 103 LYS A N 1
ATOM 819 C CA . LYS A 1 103 ? 12.691 1.126 -41.810 1.00 53.16 103 LYS A CA 1
ATOM 820 C C . LYS A 1 103 ? 12.925 2.384 -42.657 1.00 53.16 103 LYS A C 1
ATOM 822 O O . LYS A 1 103 ? 12.241 2.547 -43.665 1.00 53.16 103 LYS A O 1
ATOM 827 N N . ALA A 1 104 ? 13.874 3.250 -42.292 1.00 50.72 104 ALA A N 1
ATOM 828 C CA . ALA A 1 104 ? 14.091 4.520 -42.991 1.00 50.72 104 ALA A CA 1
ATOM 829 C C . ALA A 1 104 ? 14.972 4.408 -44.257 1.00 50.72 104 ALA A C 1
ATOM 831 O O . ALA A 1 104 ? 14.763 5.181 -45.188 1.00 50.72 104 ALA A O 1
ATOM 832 N N . ASP A 1 105 ? 15.868 3.416 -44.356 1.00 47.84 105 ASP A N 1
ATOM 833 C CA . ASP A 1 105 ? 16.810 3.294 -45.491 1.00 47.84 105 ASP A CA 1
ATOM 834 C C . ASP A 1 105 ? 16.450 2.217 -46.532 1.00 47.84 105 ASP A C 1
ATOM 836 O O . ASP A 1 105 ? 17.062 2.130 -47.597 1.00 47.84 105 ASP A O 1
ATOM 840 N N . ALA A 1 106 ? 15.395 1.428 -46.311 1.00 53.25 106 ALA A N 1
ATOM 841 C CA . ALA A 1 106 ? 14.986 0.356 -47.225 1.00 53.25 106 ALA A CA 1
ATOM 842 C C . ALA A 1 106 ? 14.067 0.829 -48.376 1.00 53.25 106 ALA A C 1
ATOM 844 O O . ALA A 1 106 ? 13.144 0.120 -48.780 1.00 53.25 106 ALA A O 1
ATOM 845 N N . LYS A 1 107 ? 14.288 2.033 -48.925 1.00 49.75 107 LYS A N 1
ATOM 846 C CA . LYS A 1 107 ? 13.506 2.560 -50.062 1.00 49.75 107 LYS A CA 1
ATOM 847 C C . LYS A 1 107 ? 14.384 3.058 -51.213 1.00 49.75 107 LYS A C 1
ATOM 849 O O . LYS A 1 107 ? 14.312 4.209 -51.633 1.00 49.75 107 LYS A O 1
ATOM 854 N N . LYS A 1 108 ? 15.156 2.147 -51.811 1.00 53.16 108 LYS A N 1
ATOM 855 C CA . LYS A 1 108 ? 15.547 2.236 -53.229 1.00 53.16 108 LYS A CA 1
ATOM 856 C C . LYS A 1 108 ? 15.727 0.835 -53.828 1.00 53.16 108 LYS A C 1
ATOM 858 O O . LYS A 1 108 ? 16.704 0.173 -53.521 1.00 53.16 108 LYS A O 1
ATOM 863 N N . LYS A 1 109 ? 14.812 0.480 -54.749 1.00 51.12 109 LYS A N 1
ATOM 864 C CA . LYS A 1 109 ? 14.777 -0.720 -55.624 1.00 51.12 109 LYS A CA 1
ATOM 865 C C . LYS A 1 109 ? 14.611 -2.041 -54.842 1.00 51.12 109 LYS A C 1
ATOM 867 O O . LYS A 1 109 ? 15.452 -2.388 -54.040 1.00 51.12 109 LYS A O 1
ATOM 872 N N . HIS A 1 110 ? 13.554 -2.834 -54.980 1.00 45.09 110 HIS A N 1
ATOM 873 C CA . HIS A 1 110 ? 12.878 -3.319 -56.179 1.00 45.09 110 HIS A CA 1
ATOM 874 C C . HIS A 1 110 ? 11.445 -3.745 -55.807 1.00 45.09 110 HIS A C 1
ATOM 876 O O . HIS A 1 110 ? 11.163 -4.063 -54.656 1.00 45.09 110 HIS A O 1
ATOM 882 N N . GLY A 1 111 ? 10.544 -3.734 -56.789 1.00 53.72 111 GLY A N 1
ATOM 883 C CA . GLY A 1 111 ? 9.139 -4.090 -56.616 1.00 53.72 111 GLY A CA 1
ATOM 884 C C . GLY A 1 111 ? 8.893 -5.516 -56.117 1.00 53.72 111 GLY A C 1
ATOM 885 O O . GLY A 1 111 ? 9.439 -6.477 -56.642 1.00 53.72 111 GLY A O 1
ATOM 886 N N . SER A 1 112 ? 8.002 -5.634 -55.141 1.00 45.09 112 SER A N 1
ATOM 887 C CA . SER A 1 112 ? 6.905 -6.606 -55.115 1.00 45.09 112 SER A CA 1
ATOM 888 C C . SER A 1 112 ? 5.970 -6.236 -53.962 1.00 45.09 112 SER A C 1
ATOM 890 O O . SER A 1 112 ? 6.403 -5.962 -52.846 1.00 45.09 112 SER A O 1
ATOM 892 N N . ASN A 1 113 ? 4.677 -6.165 -54.273 1.00 48.34 113 ASN A N 1
ATOM 893 C CA . ASN A 1 113 ? 3.592 -6.213 -53.293 1.00 48.34 113 ASN A CA 1
ATOM 894 C C . ASN A 1 113 ? 3.747 -7.502 -52.455 1.00 48.34 113 ASN A C 1
ATOM 896 O O . ASN A 1 113 ? 4.148 -8.520 -53.024 1.00 48.34 113 ASN A O 1
ATOM 900 N N . PRO A 1 114 ? 3.396 -7.500 -51.156 1.00 50.09 114 PRO A N 1
ATOM 901 C CA . PRO A 1 114 ? 1.977 -7.499 -50.816 1.00 50.09 114 PRO A CA 1
ATOM 902 C C . PRO A 1 114 ? 1.581 -6.633 -49.610 1.00 50.09 114 PRO A C 1
ATOM 904 O O . PRO A 1 114 ? 2.325 -6.414 -48.657 1.00 50.09 114 PRO A O 1
ATOM 907 N N . ASN A 1 115 ? 0.327 -6.191 -49.679 1.00 49.34 115 ASN A N 1
ATOM 908 C CA . ASN A 1 115 ? -0.522 -5.811 -48.559 1.00 49.34 115 ASN A CA 1
ATOM 909 C C . ASN A 1 115 ? -0.359 -6.757 -47.360 1.00 49.34 115 ASN A C 1
ATOM 911 O O . ASN A 1 115 ? -0.561 -7.951 -47.540 1.00 49.34 115 ASN A O 1
ATOM 915 N N . THR A 1 116 ? -0.158 -6.213 -46.156 1.00 46.06 116 THR A N 1
ATOM 916 C CA . THR A 1 116 ? -0.890 -6.616 -44.936 1.00 46.06 116 THR A CA 1
ATOM 917 C C . THR A 1 116 ? -0.651 -5.613 -43.802 1.00 46.06 116 THR A C 1
ATOM 919 O O . THR A 1 116 ? 0.460 -5.473 -43.298 1.00 46.06 116 THR A O 1
ATOM 922 N N . SER A 1 117 ? -1.738 -4.921 -43.444 1.00 50.16 117 SER A N 1
ATOM 923 C CA . SER A 1 117 ? -2.166 -4.551 -42.084 1.00 50.16 117 SER A CA 1
ATOM 924 C C . SER A 1 117 ? -1.120 -4.022 -41.090 1.00 50.16 117 SER A C 1
ATOM 926 O O . SER A 1 117 ? -0.510 -4.778 -40.342 1.00 50.16 117 SER A O 1
ATOM 928 N N . SER A 1 118 ? -1.032 -2.696 -40.973 1.00 46.47 118 SER A N 1
ATOM 929 C CA . SER A 1 118 ? -0.489 -2.011 -39.787 1.00 46.47 118 SER A CA 1
ATOM 930 C C . SER A 1 118 ? -1.307 -0.746 -39.498 1.00 46.47 118 SER A C 1
ATOM 932 O O . SER A 1 118 ? -0.758 0.338 -39.331 1.00 46.47 118 SER A O 1
ATOM 934 N N . HIS A 1 119 ? -2.637 -0.878 -39.536 1.00 48.47 119 HIS A N 1
ATOM 935 C CA . HIS A 1 119 ? -3.587 0.223 -39.325 1.00 48.47 119 HIS A CA 1
ATOM 936 C C . HIS A 1 119 ? -4.511 0.006 -38.109 1.00 48.47 119 HIS A C 1
ATOM 938 O O . HIS A 1 119 ? -5.367 0.848 -37.849 1.00 48.47 119 HIS A O 1
ATOM 944 N N . GLU A 1 120 ? -4.343 -1.095 -37.368 1.00 50.75 120 GLU A N 1
ATOM 945 C CA . GLU A 1 120 ? -5.187 -1.443 -36.212 1.00 50.75 120 GLU A CA 1
ATOM 946 C C . GLU A 1 120 ? -4.797 -0.660 -34.943 1.00 50.75 120 GLU A C 1
ATOM 948 O O . GLU A 1 120 ? -5.673 -0.216 -34.207 1.00 50.75 120 GLU A O 1
ATOM 953 N N . ASP A 1 121 ? -3.513 -0.352 -34.729 1.00 51.25 121 ASP A N 1
ATOM 954 C CA . ASP A 1 121 ? -3.055 0.245 -33.459 1.00 51.25 121 ASP A CA 1
ATOM 955 C C . ASP A 1 121 ? -3.577 1.672 -33.208 1.00 51.25 121 ASP A C 1
ATOM 957 O O . ASP A 1 121 ? -3.739 2.094 -32.064 1.00 51.25 121 ASP A O 1
ATOM 961 N N . GLN A 1 122 ? -3.930 2.419 -34.259 1.00 51.38 122 GLN A N 1
ATOM 962 C CA . GLN A 1 122 ? -4.433 3.790 -34.114 1.00 51.38 122 GLN A CA 1
ATOM 963 C C . GLN A 1 122 ? -5.935 3.854 -33.776 1.00 51.38 122 GLN A C 1
ATOM 965 O O . GLN A 1 122 ? -6.413 4.884 -33.301 1.00 51.38 122 GLN A O 1
ATOM 970 N N . LYS A 1 123 ? -6.682 2.755 -33.967 1.00 56.69 123 LYS A N 1
ATOM 971 C CA . LYS A 1 123 ? -8.100 2.651 -33.572 1.00 56.69 123 LYS A CA 1
ATOM 972 C C . LYS A 1 123 ? -8.290 2.284 -32.098 1.00 56.69 123 LYS A C 1
ATOM 974 O O . LYS A 1 123 ? -9.376 2.503 -31.568 1.00 56.69 123 LYS A O 1
ATOM 979 N N . HIS A 1 124 ? -7.2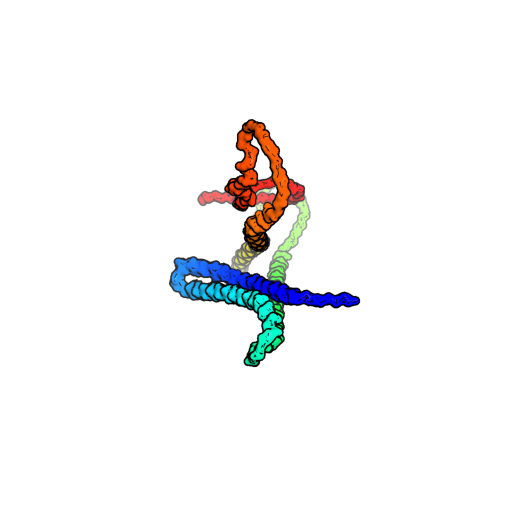58 1.773 -31.426 1.00 57.31 124 HIS A N 1
ATOM 980 C CA . HIS A 1 124 ? -7.355 1.347 -30.027 1.00 57.31 124 HIS A CA 1
ATOM 981 C C . HIS A 1 124 ? -7.146 2.477 -29.008 1.00 57.31 124 HIS A C 1
ATOM 983 O O . HIS A 1 124 ? -7.648 2.366 -27.892 1.00 57.31 124 HIS A O 1
ATOM 989 N N . LEU A 1 125 ? -6.501 3.591 -29.381 1.00 71.81 125 LEU A N 1
ATOM 990 C CA . LEU A 1 125 ? -6.364 4.762 -28.501 1.00 71.81 125 LEU A CA 1
ATOM 991 C C . LEU A 1 125 ? -7.704 5.329 -27.989 1.00 71.81 125 LEU A C 1
ATOM 993 O O . LEU A 1 125 ? -7.822 5.517 -26.779 1.00 71.81 125 LEU A O 1
ATOM 997 N N . PRO A 1 126 ? -8.723 5.594 -28.835 1.00 79.50 126 PRO A N 1
ATOM 998 C CA . PRO A 1 126 ? -9.998 6.118 -28.344 1.00 79.50 126 PRO A CA 1
ATOM 999 C C . PRO A 1 126 ? -10.744 5.107 -27.465 1.00 79.50 126 PRO A C 1
ATOM 1001 O O . PRO A 1 126 ? -11.376 5.501 -26.490 1.00 79.50 126 PRO A O 1
ATOM 1004 N N . ALA A 1 127 ? -10.624 3.806 -27.751 1.00 76.25 127 ALA A N 1
ATOM 1005 C CA . ALA A 1 127 ? -11.207 2.762 -26.910 1.00 76.25 127 ALA A CA 1
ATOM 1006 C C . ALA A 1 127 ? -10.523 2.694 -25.533 1.00 76.25 127 ALA A C 1
ATOM 1008 O O . ALA A 1 127 ? -11.196 2.580 -24.513 1.00 76.25 127 ALA A O 1
ATOM 1009 N N . HIS A 1 128 ? -9.195 2.823 -25.484 1.00 71.44 128 HIS A N 1
ATOM 1010 C CA . HIS A 1 128 ? -8.447 2.859 -24.228 1.00 71.44 128 HIS A CA 1
ATOM 1011 C C . HIS A 1 128 ? -8.760 4.118 -23.404 1.00 71.44 128 HIS A C 1
ATOM 1013 O O . HIS A 1 128 ? -8.948 4.029 -22.193 1.00 71.44 128 HIS A O 1
ATOM 1019 N N . ALA A 1 129 ? -8.890 5.278 -24.058 1.00 76.06 129 ALA A N 1
ATOM 1020 C CA . ALA A 1 129 ? -9.316 6.514 -23.403 1.00 76.06 129 ALA A CA 1
ATOM 1021 C C . ALA A 1 129 ? -10.716 6.377 -22.777 1.00 76.06 129 ALA A C 1
ATOM 1023 O O . ALA A 1 129 ? -10.897 6.745 -21.620 1.00 76.06 129 ALA A O 1
ATOM 1024 N N . GLN A 1 130 ? -11.668 5.757 -23.485 1.00 90.19 130 GLN A N 1
ATOM 1025 C CA . GLN A 1 130 ? -13.006 5.473 -22.947 1.00 90.19 130 GLN A CA 1
ATOM 1026 C C . GLN A 1 130 ? -12.981 4.508 -21.753 1.00 90.19 130 GLN A C 1
ATOM 1028 O O . GLN A 1 130 ? -13.770 4.658 -20.821 1.00 90.19 130 GLN A O 1
ATOM 1033 N N . ILE A 1 131 ? -12.085 3.515 -21.753 1.00 83.06 131 ILE A N 1
ATOM 1034 C CA . ILE A 1 131 ? -11.935 2.591 -20.618 1.00 83.06 131 ILE A CA 1
ATOM 1035 C C . ILE A 1 131 ? -11.421 3.337 -19.381 1.00 83.06 131 ILE A C 1
ATOM 1037 O O . ILE A 1 131 ? -11.977 3.155 -18.298 1.00 83.06 131 ILE A O 1
ATOM 1041 N N . LEU A 1 132 ? -10.404 4.189 -19.540 1.00 79.38 132 LEU A N 1
ATOM 1042 C CA . LEU A 1 132 ? -9.869 4.999 -18.442 1.00 79.38 132 LEU A CA 1
ATOM 1043 C C . LEU A 1 132 ? -10.907 5.988 -17.906 1.00 79.38 132 LEU A C 1
ATOM 1045 O O . LEU A 1 132 ? -11.058 6.108 -16.695 1.00 79.38 132 LEU A O 1
ATOM 1049 N N . GLU A 1 133 ? -11.656 6.646 -18.789 1.00 84.62 133 GLU A N 1
ATOM 1050 C CA . GLU A 1 133 ? -12.739 7.556 -18.405 1.00 84.62 133 GLU A CA 1
ATOM 1051 C C . GLU A 1 133 ? -13.816 6.826 -17.591 1.00 84.62 133 GLU A C 1
ATOM 1053 O O . GLU A 1 133 ? -14.191 7.276 -16.509 1.00 84.62 133 GLU A O 1
ATOM 1058 N N . LYS A 1 134 ? -14.231 5.632 -18.034 1.00 92.00 134 LYS A N 1
ATOM 1059 C CA . LYS A 1 134 ? -15.193 4.800 -17.301 1.00 92.00 134 LYS A CA 1
ATOM 1060 C C . LYS A 1 134 ? -14.669 4.365 -15.929 1.00 92.00 134 LYS A C 1
ATOM 1062 O O . LYS A 1 134 ? -15.430 4.339 -14.961 1.00 92.00 134 LYS A O 1
ATOM 1067 N N . GLN A 1 135 ? -13.389 4.009 -15.828 1.00 81.44 135 GLN A N 1
ATOM 1068 C CA . GLN A 1 135 ? -12.767 3.660 -14.547 1.00 81.44 135 GLN A CA 1
ATOM 1069 C C . GLN A 1 135 ? -12.697 4.863 -13.606 1.00 81.44 135 GLN A C 1
ATOM 1071 O O . GLN A 1 135 ? -12.995 4.725 -12.421 1.00 81.44 135 GLN A O 1
ATOM 1076 N N . LEU A 1 136 ? -12.349 6.039 -14.129 1.00 80.56 136 LEU A N 1
ATOM 1077 C CA . LEU A 1 136 ? -12.279 7.272 -13.352 1.00 80.56 136 LEU A CA 1
ATOM 1078 C C . LEU A 1 136 ? -13.664 7.657 -12.822 1.00 80.56 136 LEU A C 1
ATOM 1080 O O . LEU A 1 136 ? -13.801 7.914 -11.631 1.00 80.56 136 LEU A O 1
ATOM 1084 N N . GLN A 1 137 ? -14.696 7.554 -13.660 1.00 93.50 137 GLN A N 1
ATOM 1085 C CA . GLN A 1 137 ? -16.082 7.770 -13.254 1.00 93.50 137 GLN A CA 1
ATOM 1086 C C . GLN A 1 137 ? -16.539 6.763 -12.184 1.00 93.50 137 GLN A C 1
ATOM 1088 O O . GLN A 1 137 ? -17.122 7.154 -11.177 1.00 93.50 137 GLN A O 1
ATOM 1093 N N . THR A 1 138 ? -16.214 5.475 -12.346 1.00 89.31 138 THR A N 1
ATOM 1094 C CA . THR A 1 138 ? -16.551 4.440 -11.347 1.00 89.31 138 THR A CA 1
ATOM 1095 C C . THR A 1 138 ? -15.877 4.729 -9.998 1.00 89.31 138 THR A C 1
ATOM 1097 O O . THR A 1 138 ? -16.504 4.606 -8.947 1.00 89.31 138 THR A O 1
ATOM 1100 N N . ASN A 1 139 ? -14.613 5.164 -10.014 1.00 75.12 139 ASN A N 1
ATOM 1101 C CA . ASN A 1 139 ? -13.887 5.553 -8.804 1.00 75.12 139 ASN A CA 1
ATOM 1102 C C . ASN A 1 139 ? -14.462 6.823 -8.155 1.00 75.12 139 ASN A C 1
ATOM 1104 O O . ASN A 1 139 ? -14.509 6.914 -6.928 1.00 75.12 139 ASN A O 1
ATOM 1108 N N . GLU A 1 140 ? -14.895 7.808 -8.945 1.00 83.19 140 GLU A N 1
ATOM 1109 C CA . GLU A 1 140 ? -15.563 9.008 -8.426 1.00 83.19 140 GLU A CA 1
ATOM 1110 C C . GLU A 1 140 ? -16.898 8.669 -7.751 1.00 83.19 140 GLU A C 1
ATOM 1112 O O . GLU A 1 140 ? -17.173 9.162 -6.653 1.00 83.19 140 GLU A O 1
ATOM 1117 N N . GLU A 1 141 ? -17.692 7.783 -8.357 1.00 91.19 141 GLU A N 1
ATOM 1118 C CA . GLU A 1 141 ? -18.946 7.275 -7.790 1.00 91.19 141 GLU A CA 1
ATOM 1119 C C . GLU A 1 141 ? -18.703 6.493 -6.490 1.00 91.19 141 GLU A C 1
ATOM 1121 O O . GLU A 1 141 ? -19.399 6.711 -5.495 1.00 91.19 141 GLU A O 1
ATOM 1126 N N . GLU A 1 142 ? -17.677 5.640 -6.444 1.00 84.88 142 GLU A N 1
ATOM 1127 C CA . GLU A 1 142 ? -17.300 4.919 -5.225 1.00 84.88 142 GLU A CA 1
ATOM 1128 C C . GLU A 1 142 ? -16.816 5.866 -4.118 1.00 84.88 142 GLU A C 1
ATOM 1130 O O . GLU A 1 142 ? -17.251 5.749 -2.970 1.00 84.88 142 GLU A O 1
ATOM 1135 N N . MET A 1 143 ? -15.985 6.859 -4.445 1.00 82.69 143 MET A N 1
ATOM 1136 C CA . MET A 1 143 ? -15.607 7.896 -3.483 1.00 82.69 143 MET A CA 1
ATOM 1137 C C . MET A 1 143 ? -16.825 8.656 -2.960 1.00 82.69 143 MET A C 1
ATOM 1139 O O . MET A 1 143 ? -16.881 8.980 -1.771 1.00 82.69 143 MET A O 1
ATOM 1143 N N . HIS A 1 144 ? -17.795 8.961 -3.822 1.00 91.62 144 HIS A N 1
ATOM 1144 C CA . HIS A 1 144 ? -19.029 9.607 -3.400 1.00 91.62 144 HIS A CA 1
ATOM 1145 C C . HIS A 1 144 ? -19.825 8.710 -2.442 1.00 91.62 144 HIS A C 1
ATOM 1147 O O . HIS A 1 144 ? -20.213 9.182 -1.371 1.00 91.62 144 HIS A O 1
ATOM 1153 N N . ARG A 1 145 ? -19.976 7.416 -2.760 1.00 97.12 145 ARG A N 1
ATOM 1154 C CA . ARG A 1 145 ? -20.622 6.415 -1.892 1.00 97.12 145 ARG A CA 1
ATOM 1155 C C . ARG A 1 145 ? -19.980 6.381 -0.503 1.00 97.12 145 ARG A C 1
ATOM 1157 O O . ARG A 1 145 ? -20.677 6.562 0.491 1.00 97.12 145 ARG A O 1
ATOM 1164 N N . ILE A 1 146 ? -18.652 6.261 -0.436 1.00 82.56 146 ILE A N 1
ATOM 1165 C CA . ILE A 1 146 ? -17.897 6.226 0.829 1.00 82.56 146 ILE A CA 1
ATOM 1166 C C . ILE A 1 146 ? -18.103 7.517 1.635 1.00 82.56 146 ILE A C 1
ATOM 1168 O O . ILE A 1 146 ? -18.289 7.475 2.850 1.00 82.56 146 ILE A O 1
ATOM 1172 N N . ARG A 1 147 ? -18.108 8.689 0.983 1.00 87.00 147 ARG A N 1
ATOM 1173 C CA . ARG A 1 147 ? -18.360 9.969 1.672 1.00 87.00 147 ARG A CA 1
ATOM 1174 C C . ARG A 1 147 ? -19.771 10.050 2.250 1.00 87.00 147 ARG A C 1
ATOM 1176 O O . ARG A 1 147 ? -19.938 10.629 3.323 1.00 87.00 147 ARG A O 1
ATOM 1183 N N . VAL A 1 148 ? -20.771 9.517 1.548 1.00 94.62 148 VAL A N 1
ATOM 1184 C CA . VAL A 1 148 ? -22.155 9.454 2.039 1.00 94.62 148 VAL A CA 1
ATOM 1185 C C . VAL A 1 148 ? -22.252 8.502 3.232 1.00 94.62 148 VAL A C 1
ATOM 1187 O O . VAL A 1 148 ? -22.784 8.902 4.264 1.00 94.62 148 VAL A O 1
ATOM 1190 N N . GLU A 1 149 ? -21.662 7.308 3.146 1.00 85.69 149 GLU A N 1
ATOM 1191 C CA . GLU A 1 149 ? -21.617 6.340 4.253 1.00 85.69 149 GLU A CA 1
ATOM 1192 C C . GLU A 1 149 ? -20.935 6.933 5.498 1.00 85.69 149 GLU A C 1
ATOM 1194 O O . GLU A 1 149 ? -21.490 6.897 6.595 1.00 85.69 149 GLU A O 1
ATOM 1199 N N . HIS A 1 150 ? -19.766 7.564 5.342 1.00 87.81 150 HIS A N 1
ATOM 1200 C CA . HIS A 1 150 ? -19.076 8.229 6.452 1.00 87.81 150 HIS A CA 1
ATOM 1201 C C . HIS A 1 150 ? -19.910 9.354 7.071 1.00 87.81 150 HIS A C 1
ATOM 1203 O O . HIS A 1 150 ? -19.938 9.492 8.293 1.00 87.81 150 HIS A O 1
ATOM 1209 N N . ARG A 1 151 ? -20.605 10.153 6.253 1.00 93.00 151 ARG A N 1
ATOM 1210 C CA . ARG A 1 151 ? -21.507 11.201 6.750 1.00 93.00 151 ARG A CA 1
ATOM 1211 C C . ARG A 1 151 ? -22.647 10.601 7.572 1.00 93.00 151 ARG A C 1
ATOM 1213 O O . ARG A 1 151 ? -22.907 11.083 8.668 1.00 93.00 151 ARG A O 1
ATOM 1220 N N . GLN A 1 152 ? -23.260 9.525 7.086 1.00 95.38 152 GLN A N 1
ATOM 1221 C CA . GLN A 1 152 ? -24.331 8.825 7.791 1.00 95.38 152 GLN A CA 1
ATOM 1222 C C . GLN A 1 152 ? -23.858 8.237 9.131 1.00 95.38 152 GLN A C 1
ATOM 1224 O O . GLN A 1 152 ? -24.566 8.328 10.135 1.00 95.38 152 GLN A O 1
ATOM 1229 N N . ILE A 1 153 ? -22.648 7.668 9.177 1.00 87.56 153 ILE A N 1
ATOM 1230 C CA . ILE A 1 153 ? -22.045 7.169 10.422 1.00 87.56 153 ILE A CA 1
ATOM 1231 C C . ILE A 1 153 ? -21.849 8.317 11.418 1.00 87.56 153 ILE A C 1
ATOM 1233 O O . ILE A 1 153 ? -22.204 8.178 12.586 1.00 87.56 153 ILE A O 1
ATOM 1237 N N . ILE A 1 154 ? -21.329 9.462 10.964 1.00 87.75 154 ILE A N 1
ATOM 1238 C CA . ILE A 1 154 ? -21.145 10.648 11.813 1.00 87.75 154 ILE A CA 1
ATOM 1239 C C . ILE A 1 154 ? -22.488 11.139 12.365 1.00 87.75 154 ILE A C 1
ATOM 1241 O O . ILE A 1 154 ? -22.586 11.390 13.562 1.00 87.75 154 ILE A O 1
ATOM 1245 N N . GLU A 1 155 ? -23.523 11.233 11.529 1.00 94.25 155 GLU A N 1
ATOM 1246 C CA . GLU A 1 155 ? -24.868 11.637 11.960 1.00 94.25 155 GLU A CA 1
ATOM 1247 C C . GLU A 1 155 ? -25.450 10.663 12.995 1.00 94.25 155 GLU A C 1
ATOM 1249 O O . GLU A 1 155 ? -26.004 11.091 14.006 1.00 94.25 155 GLU A O 1
ATOM 1254 N N . THR A 1 156 ? -25.257 9.355 12.800 1.00 90.19 156 THR A N 1
ATOM 1255 C CA . THR A 1 156 ? -25.703 8.325 13.753 1.00 90.19 156 THR A CA 1
ATOM 1256 C C . THR A 1 156 ? -24.986 8.462 15.097 1.00 90.19 156 THR A C 1
ATOM 1258 O O . THR A 1 156 ? -25.621 8.407 16.148 1.00 90.19 156 THR A O 1
ATOM 1261 N N . LEU A 1 157 ? -23.668 8.686 15.083 1.00 86.25 157 LEU A N 1
ATOM 1262 C CA . LEU A 1 157 ? -22.889 8.904 16.305 1.00 86.25 157 LEU A CA 1
ATOM 1263 C C . LEU A 1 157 ? -23.309 10.193 17.021 1.00 86.25 157 LEU A C 1
ATOM 1265 O O . LEU A 1 157 ? -23.434 10.199 18.242 1.00 86.25 157 LEU A O 1
ATOM 1269 N N . GLN A 1 158 ? -23.582 11.271 16.283 1.00 90.56 158 GLN A N 1
ATOM 1270 C CA . GLN A 1 158 ? -24.091 12.518 16.861 1.00 90.56 158 GLN A CA 1
ATOM 1271 C C . GLN A 1 158 ? -25.466 12.329 17.518 1.00 90.56 158 GLN A C 1
ATOM 1273 O O . GLN A 1 158 ? -25.686 12.845 18.612 1.00 90.56 158 GLN A O 1
ATOM 1278 N N . GLN A 1 159 ? -26.365 11.554 16.903 1.00 94.38 159 GLN A N 1
ATOM 1279 C CA . GLN A 1 159 ? -27.660 11.207 17.503 1.00 94.38 159 GLN A CA 1
ATOM 1280 C C . GLN A 1 159 ? -27.501 10.378 18.783 1.00 94.38 159 GLN A C 1
ATOM 1282 O O . GLN A 1 159 ? -28.195 10.638 19.762 1.00 94.38 159 GLN A O 1
ATOM 1287 N N . GLN A 1 160 ? -26.575 9.413 18.805 1.00 89.81 160 GLN A N 1
ATOM 1288 C CA . GLN A 1 160 ? -26.291 8.622 20.008 1.00 89.81 160 GLN A CA 1
ATOM 1289 C C . GLN A 1 160 ? -25.759 9.488 21.152 1.00 89.81 160 GLN A C 1
ATOM 1291 O O . GLN A 1 160 ? -26.203 9.328 22.286 1.00 89.81 160 GLN A O 1
ATOM 1296 N N . VAL A 1 161 ? -24.854 10.427 20.857 1.00 89.12 161 VAL A N 1
ATOM 1297 C CA . VAL A 1 161 ? -24.347 11.382 21.854 1.00 89.12 161 VAL A CA 1
ATOM 1298 C C . VAL A 1 161 ? -25.484 12.242 22.406 1.00 89.12 161 VAL A C 1
ATOM 1300 O O . VAL A 1 161 ? -25.611 12.355 23.621 1.00 89.12 161 VAL A O 1
ATOM 1303 N N . ALA A 1 162 ? -26.354 12.780 21.546 1.00 90.69 162 ALA A N 1
ATOM 1304 C CA . ALA A 1 162 ? -27.501 13.576 21.985 1.00 90.69 162 ALA A CA 1
ATOM 1305 C C . ALA A 1 162 ? -28.466 12.769 22.878 1.00 90.69 162 ALA A C 1
ATOM 1307 O O . ALA A 1 162 ? -28.874 13.247 23.933 1.00 90.69 162 ALA A O 1
ATOM 1308 N N . ALA A 1 163 ? -28.773 11.522 22.507 1.00 90.44 163 ALA A N 1
ATOM 1309 C CA . ALA A 1 163 ? -29.621 10.641 23.313 1.00 90.44 163 ALA A CA 1
ATOM 1310 C C . ALA A 1 163 ? -29.005 10.335 24.692 1.00 90.44 163 ALA A C 1
ATOM 1312 O O . ALA A 1 163 ? -29.701 10.360 25.706 1.00 90.44 163 ALA A O 1
ATOM 1313 N N . GLN A 1 164 ? -27.690 10.097 24.752 1.00 90.62 164 GLN A N 1
ATOM 1314 C CA . GLN A 1 164 ? -26.983 9.903 26.023 1.00 90.62 164 GLN A CA 1
ATOM 1315 C C . GLN A 1 164 ? -26.969 11.176 26.880 1.00 90.62 164 GLN A C 1
ATOM 1317 O O . GLN A 1 164 ? -27.089 11.102 28.103 1.00 90.62 164 GLN A O 1
ATOM 1322 N N . GLU A 1 165 ? -26.847 12.356 26.269 1.00 92.06 165 GLU A N 1
ATOM 1323 C CA . GLU A 1 165 ? -26.928 13.630 26.986 1.00 92.06 165 GLU A CA 1
ATOM 1324 C C . GLU A 1 165 ? -28.313 13.859 27.611 1.00 92.06 165 GLU A C 1
ATOM 1326 O O . GLU A 1 165 ? -28.388 14.336 28.748 1.00 92.06 165 GLU A O 1
ATOM 1331 N N . GLU A 1 166 ? -29.394 13.484 26.922 1.00 95.81 166 GLU A N 1
ATOM 1332 C CA . GLU A 1 166 ? -30.761 13.527 27.460 1.00 95.81 166 GLU A CA 1
ATOM 1333 C C . GLU A 1 166 ? -30.936 12.581 28.657 1.00 95.81 166 GLU A C 1
ATOM 1335 O O . GLU A 1 166 ? -31.474 12.983 29.693 1.00 95.81 166 GLU A O 1
ATOM 1340 N N . GLU A 1 167 ? -30.420 11.354 28.567 1.00 92.12 167 GLU A N 1
ATOM 1341 C CA . GLU A 1 167 ? -30.459 10.387 29.670 1.00 92.12 167 GLU A CA 1
ATOM 1342 C C . GLU A 1 167 ? -29.696 10.907 30.899 1.00 92.12 167 GLU A C 1
ATOM 1344 O O . GLU A 1 167 ? -30.206 10.887 32.024 1.00 92.12 167 GLU A O 1
ATOM 1349 N N . ILE A 1 168 ? -28.507 11.482 30.687 1.00 89.75 168 ILE A N 1
ATOM 1350 C CA . ILE A 1 168 ? -27.724 12.121 31.751 1.00 89.75 168 ILE A CA 1
ATOM 1351 C C . ILE A 1 168 ? -28.496 13.290 32.381 1.00 89.75 168 ILE A C 1
ATOM 1353 O O . ILE A 1 168 ? -28.428 13.486 33.599 1.00 89.75 168 ILE A O 1
ATOM 1357 N N . GLN A 1 169 ? -29.222 14.089 31.593 1.00 93.00 169 GLN A N 1
ATOM 1358 C CA . GLN A 1 169 ? -30.053 15.173 32.128 1.00 93.00 169 GLN A CA 1
ATOM 1359 C C . GLN A 1 169 ? -31.214 14.646 32.974 1.00 93.00 169 GLN A C 1
ATOM 1361 O O . GLN A 1 169 ? -31.470 15.191 34.050 1.00 93.00 169 GLN A O 1
ATOM 1366 N N . LEU A 1 170 ? -31.865 13.566 32.543 1.00 94.38 170 LEU A N 1
ATOM 1367 C CA . LEU A 1 170 ? -32.955 12.939 33.287 1.00 94.38 170 LEU A CA 1
ATOM 1368 C C . LEU A 1 170 ? -32.467 12.386 34.632 1.00 94.38 170 LEU A C 1
ATOM 1370 O O . LEU A 1 170 ? -33.075 12.655 35.670 1.00 94.38 170 LEU A O 1
ATOM 1374 N N . ILE A 1 171 ? -31.313 11.712 34.642 1.00 89.50 171 ILE A N 1
ATOM 1375 C CA . ILE A 1 171 ? -30.666 11.246 35.878 1.00 89.50 171 ILE A CA 1
ATOM 1376 C C . ILE A 1 171 ? -30.357 12.433 36.801 1.00 89.50 171 ILE A C 1
ATOM 1378 O O . ILE A 1 171 ? -30.663 12.392 37.994 1.00 89.50 171 ILE A O 1
ATOM 1382 N N . LYS A 1 172 ? -29.805 13.532 36.265 1.00 88.62 172 LYS A N 1
ATOM 1383 C CA . LYS A 1 172 ? -29.542 14.754 37.049 1.00 88.62 172 LYS A CA 1
ATOM 1384 C C . LYS A 1 172 ? -30.819 15.345 37.652 1.00 88.62 172 LYS A C 1
ATOM 1386 O O . LYS A 1 172 ? -30.782 15.798 38.797 1.00 88.62 172 LYS A O 1
ATOM 1391 N N . GLN A 1 173 ? -31.932 15.337 36.920 1.00 91.62 173 GLN A N 1
ATOM 1392 C CA . GLN A 1 173 ? -33.210 15.859 37.400 1.00 91.62 173 GLN A CA 1
ATOM 1393 C C . GLN A 1 173 ? -33.807 14.982 38.507 1.00 91.62 173 GLN A C 1
ATOM 1395 O O . GLN A 1 173 ? -34.232 15.514 39.532 1.00 91.62 173 GLN A O 1
ATOM 1400 N N . LEU A 1 174 ? -33.776 13.656 38.349 1.00 89.94 174 LEU A N 1
ATOM 1401 C CA . LEU A 1 174 ? -34.209 12.714 39.387 1.00 89.94 174 LEU A CA 1
ATOM 1402 C C . LEU A 1 174 ? -33.390 12.882 40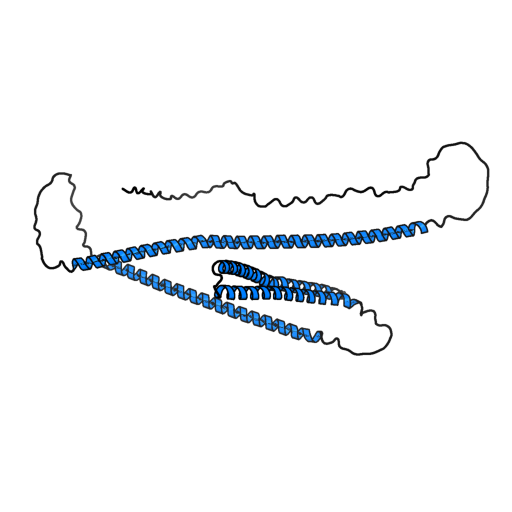.673 1.00 89.94 174 LEU A C 1
ATOM 1404 O O . LEU A 1 174 ? -33.952 12.950 41.766 1.00 89.94 174 LEU A O 1
ATOM 1408 N N . LEU A 1 175 ? -32.068 13.040 40.546 1.00 85.44 175 LEU A N 1
ATOM 1409 C CA . LEU A 1 175 ? -31.185 13.304 41.685 1.00 85.44 175 LEU A CA 1
ATOM 1410 C C . LEU A 1 175 ? -31.496 14.640 42.379 1.00 85.44 175 LEU A C 1
ATOM 1412 O O . LEU A 1 175 ? -31.389 14.734 43.602 1.00 85.44 175 LEU A O 1
ATOM 1416 N N . GLN A 1 176 ? -31.892 15.675 41.632 1.00 86.31 176 GLN A N 1
ATOM 1417 C CA . GLN A 1 176 ? -32.317 16.954 42.214 1.00 86.31 176 GLN A CA 1
ATOM 1418 C C . GLN A 1 176 ? -33.680 16.855 42.911 1.00 86.31 176 GLN A C 1
ATOM 1420 O O . GLN A 1 176 ? -33.815 17.352 44.028 1.00 86.31 176 GLN A O 1
ATOM 1425 N N . GLN A 1 177 ? -34.659 16.172 42.312 1.00 80.31 177 GLN A N 1
ATOM 1426 C CA . GLN A 1 177 ? -35.981 15.958 42.917 1.00 80.31 177 GLN A CA 1
ATOM 1427 C C . GLN A 1 177 ? -35.899 15.135 44.210 1.00 80.31 177 GLN A C 1
ATOM 1429 O O . GLN A 1 177 ? -36.572 15.454 45.192 1.00 80.31 177 GLN A O 1
ATOM 1434 N N . GLY A 1 178 ? -35.019 14.128 44.251 1.00 73.69 178 GLY A N 1
ATOM 1435 C CA . GLY A 1 178 ? -34.755 13.348 45.462 1.00 73.69 178 GLY A CA 1
ATOM 1436 C C . GLY A 1 178 ? -34.176 14.183 46.612 1.00 73.69 178 GLY A C 1
ATOM 1437 O O . GLY A 1 178 ? -34.455 13.899 47.775 1.00 73.69 178 GLY A O 1
ATOM 1438 N N . ARG A 1 179 ? -33.426 15.255 46.317 1.00 68.94 179 ARG A N 1
ATOM 1439 C CA . ARG A 1 179 ? -32.875 16.157 47.346 1.00 68.94 179 ARG A CA 1
ATOM 1440 C C . ARG A 1 179 ? -33.902 17.135 47.913 1.00 68.94 179 ARG A C 1
ATOM 1442 O O . ARG A 1 179 ? -33.834 17.445 49.096 1.00 68.94 179 ARG A O 1
ATOM 1449 N N . THR A 1 180 ? -34.876 17.588 47.126 1.00 60.00 180 THR A N 1
ATOM 1450 C CA . THR A 1 180 ? -35.875 18.571 47.591 1.00 60.00 180 THR A CA 1
ATOM 1451 C C . THR A 1 180 ? -36.913 18.011 48.570 1.00 60.00 180 THR A C 1
ATOM 1453 O O . THR A 1 180 ? -37.669 18.782 49.150 1.00 60.00 180 THR A O 1
ATOM 1456 N N . CYS A 1 181 ? -36.955 16.692 48.789 1.00 52.50 181 CYS A N 1
ATOM 1457 C CA . CYS A 1 181 ? -37.934 16.057 49.677 1.00 52.50 181 CYS A CA 1
ATOM 1458 C C . CYS A 1 181 ? -37.430 15.829 51.120 1.00 52.50 181 CYS A C 1
ATOM 1460 O O . CYS A 1 181 ? -38.210 15.393 51.963 1.00 52.50 181 CYS A O 1
ATOM 1462 N N . VAL A 1 182 ? -36.154 16.122 51.416 1.00 54.06 182 VAL A N 1
ATOM 1463 C CA . VAL A 1 182 ? -35.522 15.849 52.729 1.00 54.06 182 VAL A CA 1
ATOM 1464 C C . VAL A 1 182 ? -35.244 17.127 53.547 1.00 54.06 182 VAL A C 1
ATOM 1466 O O . VAL A 1 182 ? -34.919 17.038 54.726 1.00 54.06 182 VAL A O 1
ATOM 1469 N N . ASP A 1 183 ? -35.477 18.320 52.990 1.00 46.25 183 ASP A N 1
ATOM 1470 C CA . ASP A 1 183 ? -35.316 19.612 53.689 1.00 46.25 183 ASP A CA 1
ATOM 1471 C C . ASP A 1 183 ? -36.627 20.120 54.332 1.00 46.25 183 ASP A C 1
ATOM 1473 O O . ASP A 1 183 ? -37.045 21.268 54.180 1.00 46.25 183 ASP A O 1
ATOM 1477 N N . GLN A 1 184 ? -37.293 19.255 55.099 1.00 45.69 184 GLN A N 1
ATOM 1478 C CA . GLN A 1 184 ? -38.172 19.692 56.190 1.00 45.69 184 GLN A CA 1
ATOM 1479 C C . GLN A 1 184 ? -37.672 19.084 57.500 1.00 45.69 184 GLN A C 1
ATOM 1481 O O . GLN A 1 184 ? -38.297 18.203 58.086 1.00 45.69 184 GLN A O 1
ATOM 1486 N N . VAL A 1 185 ? -36.516 19.564 57.957 1.00 46.81 185 VAL A N 1
ATOM 1487 C CA . VAL A 1 185 ? -36.100 19.438 59.358 1.00 46.81 185 VAL A CA 1
ATOM 1488 C C . VAL A 1 185 ? -36.296 20.807 60.034 1.00 46.81 185 VAL A C 1
ATOM 1490 O O . VAL A 1 185 ? -36.010 21.829 59.407 1.00 46.81 185 VAL A O 1
ATOM 1493 N N . PRO A 1 186 ? -36.853 20.859 61.263 1.00 45.28 186 PRO A N 1
ATOM 1494 C CA . PRO A 1 186 ? -37.366 22.082 61.882 1.00 45.28 186 PRO A CA 1
ATOM 1495 C C . PRO A 1 186 ? -36.291 23.132 62.177 1.00 45.28 186 PRO A C 1
ATOM 1497 O O . PRO A 1 186 ? -35.142 22.804 62.461 1.00 45.28 186 PRO A O 1
ATOM 1500 N N . GLN A 1 187 ? -36.725 24.395 62.158 1.00 44.12 187 GLN A N 1
ATOM 1501 C CA . GLN A 1 187 ? -35.961 25.592 62.511 1.00 44.12 187 GLN A CA 1
ATOM 1502 C C . GLN A 1 187 ? -35.037 25.409 63.732 1.00 44.12 187 GLN A C 1
ATOM 1504 O O . GLN A 1 187 ? -35.485 24.896 64.761 1.00 44.12 187 GLN A O 1
ATOM 1509 N N . PRO A 1 188 ? -33.795 25.927 63.678 1.00 46.25 188 PRO A N 1
ATOM 1510 C CA . PRO A 1 188 ? -32.967 26.065 64.862 1.00 46.25 188 PRO A CA 1
ATOM 1511 C C . PRO A 1 188 ? -33.553 27.161 65.756 1.00 46.25 188 PRO A C 1
ATOM 1513 O O . PRO A 1 188 ? -33.760 28.302 65.338 1.00 46.25 188 PRO A O 1
ATOM 1516 N N . ILE A 1 189 ? -33.849 26.783 66.995 1.00 44.28 189 ILE A N 1
ATOM 1517 C CA . ILE A 1 189 ? -34.202 27.702 68.070 1.00 44.28 189 ILE A CA 1
ATOM 1518 C C . ILE A 1 189 ? -32.977 28.585 68.325 1.00 44.28 189 ILE A C 1
ATOM 1520 O O . ILE A 1 189 ? -31.863 28.089 68.462 1.00 44.28 189 ILE A O 1
ATOM 1524 N N . SER A 1 190 ? -33.229 29.890 68.334 1.00 42.66 190 SER A N 1
ATOM 1525 C CA . SER A 1 190 ? -32.297 30.988 68.573 1.00 42.66 190 SER A CA 1
ATOM 1526 C C . SER A 1 190 ? -31.299 30.692 69.701 1.00 42.66 190 SER A C 1
ATOM 1528 O O . SER A 1 190 ? -31.694 30.546 70.857 1.00 42.66 190 SER A O 1
ATOM 1530 N N . GLU A 1 191 ? -30.010 30.664 69.358 1.00 51.53 191 GLU A N 1
ATOM 1531 C CA . GLU A 1 191 ? -28.908 30.876 70.296 1.00 51.53 191 GLU A CA 1
ATOM 1532 C C . GLU A 1 191 ? -28.980 32.317 70.797 1.00 51.53 191 GLU A C 1
ATOM 1534 O O . GLU A 1 191 ? -28.677 33.262 70.072 1.00 51.53 191 GLU A O 1
ATOM 1539 N N . ASP A 1 192 ? -29.390 32.480 72.046 1.00 49.00 192 ASP A N 1
ATOM 1540 C CA . ASP A 1 192 ? -28.959 33.602 72.860 1.00 49.00 192 ASP A CA 1
ATOM 1541 C C . ASP A 1 192 ? -28.892 33.122 74.311 1.00 49.00 192 ASP A C 1
ATOM 1543 O O . ASP A 1 192 ? -29.740 32.341 74.753 1.00 49.00 192 ASP A O 1
ATOM 1547 N N . THR A 1 193 ? -27.927 33.648 75.065 1.00 42.25 193 THR A N 1
ATOM 1548 C CA . THR A 1 193 ? -27.723 33.497 76.524 1.00 42.25 193 THR A CA 1
ATOM 1549 C C . THR A 1 193 ? -26.642 32.500 76.999 1.00 42.25 193 THR A C 1
ATOM 1551 O O . THR A 1 193 ? -26.915 31.379 77.405 1.00 42.25 193 THR A O 1
ATOM 1554 N N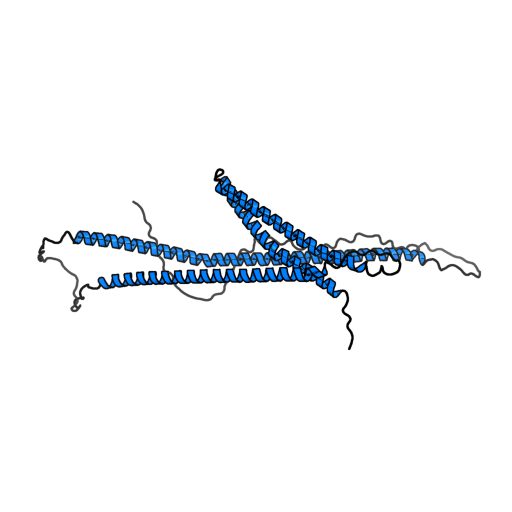 . MET A 1 194 ? -25.420 33.045 77.071 1.00 43.97 194 MET A N 1
ATOM 1555 C CA . MET A 1 194 ? -24.479 33.026 78.210 1.00 43.97 194 MET A CA 1
ATOM 1556 C C . MET A 1 194 ? -23.757 31.727 78.624 1.00 43.97 194 MET A C 1
ATOM 1558 O O . MET A 1 194 ? -24.339 30.708 78.971 1.00 43.97 194 MET A O 1
ATOM 1562 N N . ALA A 1 195 ? -22.433 31.892 78.703 1.00 54.72 195 ALA A N 1
ATOM 1563 C CA . ALA A 1 195 ? -21.447 31.144 79.476 1.00 54.72 195 ALA A CA 1
ATOM 1564 C C . ALA A 1 195 ? -21.962 30.507 80.780 1.00 54.72 195 ALA A C 1
ATOM 1566 O O . ALA A 1 195 ? -22.735 31.146 81.486 1.00 54.72 195 ALA A O 1
ATOM 1567 N N . ILE A 1 196 ? -21.424 29.330 81.135 1.00 42.66 196 ILE A N 1
ATOM 1568 C CA . ILE A 1 196 ? -20.831 28.980 82.447 1.00 42.66 196 ILE A CA 1
ATOM 1569 C C . ILE A 1 196 ? -20.377 27.503 82.424 1.00 42.66 196 ILE A C 1
ATOM 1571 O O . ILE A 1 196 ? -21.168 26.594 82.207 1.00 42.66 196 ILE A O 1
ATOM 1575 N N . ASP A 1 197 ? -19.065 27.342 82.586 1.00 43.66 197 ASP A N 1
ATOM 1576 C CA . ASP A 1 197 ? -18.317 26.439 83.478 1.00 43.66 197 ASP A CA 1
ATOM 1577 C C . ASP A 1 197 ? -18.776 24.991 83.770 1.00 43.66 197 ASP A C 1
ATOM 1579 O O . ASP A 1 197 ? -19.917 24.688 84.118 1.00 43.66 197 ASP A O 1
ATOM 1583 N N . GLU A 1 198 ? -17.784 24.098 83.746 1.00 48.91 198 GLU A N 1
ATOM 1584 C CA . GLU A 1 198 ? -17.851 22.711 84.200 1.00 48.91 198 GLU A CA 1
ATOM 1585 C C . GLU A 1 198 ? -18.086 22.619 85.719 1.00 48.91 198 GLU A C 1
ATOM 1587 O O . GLU A 1 198 ? -17.227 23.028 86.498 1.00 48.91 198 GLU A O 1
ATOM 1592 N N . ARG A 1 199 ? -19.159 21.944 86.164 1.00 46.44 199 ARG A N 1
ATOM 1593 C CA . ARG A 1 199 ? -19.091 20.839 87.155 1.00 46.44 199 ARG A CA 1
ATOM 1594 C C . ARG A 1 199 ? -20.462 20.329 87.613 1.00 46.44 199 ARG A C 1
ATOM 1596 O O . ARG A 1 199 ? -21.359 21.098 87.919 1.00 46.44 199 ARG A O 1
ATOM 1603 N N . ALA A 1 200 ? -20.460 19.016 87.858 1.00 46.41 200 ALA A N 1
ATOM 1604 C CA . ALA A 1 200 ? -21.318 18.238 88.759 1.00 46.41 200 ALA A CA 1
ATOM 1605 C C . ALA A 1 200 ? -22.714 17.790 88.258 1.00 46.41 200 ALA A C 1
ATOM 1607 O O . ALA A 1 200 ? -23.678 18.538 88.196 1.00 46.41 200 ALA A O 1
ATOM 1608 N N . ASN A 1 201 ? -22.785 16.476 88.011 1.00 41.09 201 ASN A N 1
ATOM 1609 C CA . ASN A 1 201 ? -23.928 15.554 88.180 1.00 41.09 201 ASN A CA 1
ATOM 1610 C C . ASN A 1 201 ? -24.638 15.763 89.558 1.00 41.09 201 ASN A C 1
ATOM 1612 O O . ASN A 1 201 ? -23.948 16.289 90.438 1.00 41.09 201 ASN A O 1
ATOM 1616 N N . PRO A 1 202 ? -25.870 15.267 89.877 1.00 63.28 202 PRO A N 1
ATOM 1617 C CA . PRO A 1 202 ? -26.811 14.402 89.138 1.00 63.28 202 PRO A CA 1
ATOM 1618 C C . PRO A 1 202 ? -28.322 14.785 89.245 1.00 63.28 202 PRO A C 1
ATOM 1620 O O . PRO A 1 202 ? -28.700 15.755 89.888 1.00 63.28 202 PRO A O 1
ATOM 1623 N N . GLU A 1 203 ? -29.171 13.929 88.656 1.00 50.75 203 GLU A N 1
ATOM 1624 C CA . GLU A 1 203 ? -30.628 13.768 88.861 1.00 50.75 203 GLU A CA 1
ATOM 1625 C C . GLU A 1 203 ? -31.576 14.830 88.274 1.00 50.75 203 GLU A C 1
ATOM 1627 O O . GLU A 1 203 ? -31.739 15.924 88.801 1.00 50.75 203 GLU A O 1
ATOM 1632 N N . ASN A 1 204 ? -32.348 14.434 87.252 1.00 42.00 204 ASN A N 1
ATOM 1633 C CA . ASN A 1 204 ? -33.805 14.547 87.343 1.00 42.00 204 ASN A CA 1
ATOM 1634 C C . ASN A 1 204 ? -34.529 13.640 86.340 1.00 42.00 204 ASN A C 1
ATOM 1636 O O . ASN A 1 204 ? -34.294 13.655 85.134 1.00 42.00 204 ASN A O 1
ATOM 1640 N N . GLN A 1 205 ? -35.426 12.836 86.902 1.00 51.72 205 GLN A N 1
ATOM 1641 C CA . GLN A 1 205 ? -36.411 12.010 86.224 1.00 51.72 205 GLN A CA 1
ATOM 1642 C C . GLN A 1 205 ? -37.431 12.909 85.518 1.00 51.72 205 GLN A C 1
ATOM 1644 O O . GLN A 1 205 ? -37.924 13.867 86.108 1.00 51.72 205 GLN A O 1
ATOM 1649 N N . SER A 1 206 ? -37.814 12.582 84.284 1.00 40.75 206 SER A N 1
ATOM 1650 C CA . SER A 1 206 ? -39.031 13.119 83.663 1.00 40.75 206 SER A CA 1
ATOM 1651 C C . SER A 1 206 ? -39.569 12.154 82.610 1.00 40.75 206 SER A C 1
ATOM 1653 O O . SER A 1 206 ? -39.062 12.068 81.499 1.00 40.75 206 SER A O 1
ATOM 1655 N N . LEU A 1 207 ? -40.590 11.414 83.042 1.00 45.12 207 LEU A N 1
ATOM 1656 C CA . LEU A 1 207 ? -41.701 10.825 82.293 1.00 45.12 207 LEU A CA 1
ATOM 1657 C C . LEU A 1 207 ? -41.455 10.371 80.844 1.00 45.12 207 LEU A C 1
ATOM 1659 O O . LEU A 1 207 ? -41.633 11.105 79.875 1.00 45.12 207 LEU A O 1
ATOM 1663 N N . ILE A 1 208 ? -41.244 9.064 80.729 1.00 44.16 208 ILE A N 1
ATOM 1664 C CA . ILE A 1 208 ? -41.571 8.264 79.552 1.00 44.16 208 ILE A CA 1
ATOM 1665 C C . ILE A 1 208 ? -43.093 8.063 79.543 1.00 44.16 208 ILE A C 1
ATOM 1667 O O . ILE A 1 208 ? -43.638 7.418 80.439 1.00 44.16 208 ILE A O 1
ATOM 1671 N N . LEU A 1 209 ? -43.776 8.592 78.526 1.00 43.22 209 LEU A N 1
ATOM 1672 C CA . LEU A 1 209 ? -45.140 8.201 78.173 1.00 43.22 209 LEU A CA 1
ATOM 1673 C C . LEU A 1 209 ? -45.044 7.170 77.031 1.00 43.22 209 LEU A C 1
ATOM 1675 O O . LEU A 1 209 ? -44.663 7.545 75.922 1.00 43.22 209 LEU A O 1
ATOM 1679 N N . PRO A 1 210 ? -45.335 5.876 77.254 1.00 45.38 210 PRO A N 1
ATOM 1680 C CA . PRO A 1 210 ? -45.335 4.900 76.178 1.00 45.38 210 PRO A CA 1
ATOM 1681 C C . PRO A 1 210 ? -46.688 4.962 75.469 1.00 45.38 210 PRO A C 1
ATOM 1683 O O . PRO A 1 210 ? -47.709 4.575 76.030 1.00 45.38 210 PRO A O 1
ATOM 1686 N N . THR A 1 211 ? -46.710 5.452 74.231 1.00 45.66 211 THR A N 1
ATOM 1687 C CA . THR A 1 211 ? -47.834 5.232 73.312 1.00 45.66 211 THR A CA 1
ATOM 1688 C C . THR A 1 211 ? -47.614 3.874 72.632 1.00 45.66 211 THR A C 1
ATOM 1690 O O . THR A 1 211 ? -46.667 3.740 71.853 1.00 45.66 211 THR A O 1
ATOM 1693 N N . PRO A 1 212 ? -48.415 2.832 72.920 1.00 50.88 212 PRO A N 1
ATOM 1694 C CA . PRO A 1 212 ? -48.245 1.521 72.315 1.00 50.88 212 PRO A CA 1
ATOM 1695 C C . PRO A 1 212 ? -49.110 1.457 71.054 1.00 50.88 212 PRO A C 1
ATOM 1697 O O . PRO A 1 212 ? -50.333 1.396 71.142 1.00 50.88 212 PRO A O 1
ATOM 1700 N N . GLY A 1 213 ? -48.495 1.508 69.871 1.00 50.19 213 GLY A N 1
ATOM 1701 C CA . GLY A 1 213 ? -49.267 1.327 68.635 1.00 50.19 213 GLY A CA 1
ATOM 1702 C C . GLY A 1 213 ? -48.611 1.703 67.309 1.00 50.19 213 GLY A C 1
ATOM 1703 O O . GLY A 1 213 ? -49.337 2.049 66.386 1.00 50.19 213 GLY A O 1
ATOM 1704 N N . GLY A 1 214 ? -47.279 1.670 67.178 1.00 51.72 214 GLY A N 1
ATOM 1705 C CA . GLY A 1 214 ? -46.616 2.084 65.926 1.00 51.72 214 GLY A CA 1
ATOM 1706 C C . GLY A 1 214 ? -45.300 1.379 65.590 1.00 51.72 214 GLY A C 1
ATOM 1707 O O . GLY A 1 214 ? -44.514 1.911 64.812 1.00 51.72 214 GLY A O 1
ATOM 1708 N N . GLN A 1 215 ? -45.013 0.217 66.187 1.00 52.28 215 GLN A N 1
ATOM 1709 C CA . GLN A 1 215 ? -43.693 -0.423 66.067 1.00 52.28 215 GLN A CA 1
ATOM 1710 C C . GLN A 1 215 ? -43.464 -1.198 64.753 1.00 52.28 215 GLN A C 1
ATOM 1712 O O . GLN A 1 215 ? -42.308 -1.369 64.376 1.00 52.28 215 GLN A O 1
ATOM 1717 N N . ASP A 1 216 ? -44.508 -1.562 64.000 1.00 53.66 216 ASP A N 1
ATOM 1718 C CA . ASP A 1 216 ? -44.347 -2.375 62.777 1.00 53.66 216 ASP A CA 1
ATOM 1719 C C . ASP A 1 216 ? -44.048 -1.580 61.493 1.00 53.66 216 ASP A C 1
ATOM 1721 O O . ASP A 1 216 ? -43.483 -2.121 60.547 1.00 53.66 216 ASP A O 1
ATOM 1725 N N . LEU A 1 217 ? -44.349 -0.279 61.440 1.00 56.91 217 LEU A N 1
ATOM 1726 C CA . LEU A 1 217 ? -44.030 0.558 60.267 1.00 56.91 217 LEU A CA 1
ATOM 1727 C C . LEU A 1 217 ? -42.582 1.084 60.284 1.00 56.91 217 LEU A C 1
ATOM 1729 O O . LEU A 1 217 ? -42.020 1.418 59.239 1.00 56.91 217 LEU A O 1
ATOM 1733 N N . CYS A 1 218 ? -41.957 1.139 61.464 1.00 63.25 218 CYS A N 1
ATOM 1734 C CA . CYS A 1 218 ? -40.608 1.680 61.657 1.00 63.25 218 CYS A CA 1
ATOM 1735 C C . CYS A 1 218 ? -39.504 0.681 61.252 1.00 63.25 218 CYS A C 1
ATOM 1737 O O . CYS A 1 218 ? -38.418 1.074 60.828 1.00 63.25 218 CYS A O 1
ATOM 1739 N N . SER A 1 219 ? -39.777 -0.623 61.345 1.00 68.50 219 SER A N 1
ATOM 1740 C CA . SER A 1 219 ? -38.851 -1.685 60.930 1.00 68.50 219 SER A CA 1
ATOM 1741 C C . SER A 1 219 ? -38.778 -1.814 59.405 1.00 68.50 219 SER A C 1
ATOM 1743 O O . SER A 1 219 ? -37.682 -1.883 58.850 1.00 68.50 219 SER A O 1
ATOM 1745 N N . VAL A 1 220 ? -39.925 -1.756 58.720 1.00 72.06 220 VAL A N 1
ATOM 1746 C CA . VAL A 1 220 ? -40.004 -1.833 57.251 1.00 72.06 220 VAL A CA 1
ATOM 1747 C C . VAL A 1 220 ? -39.350 -0.617 56.592 1.00 72.06 220 VAL A C 1
ATOM 1749 O O . VAL A 1 220 ? -38.558 -0.766 55.666 1.00 72.06 220 VAL A O 1
ATOM 1752 N N . THR A 1 221 ? -39.604 0.590 57.102 1.00 74.81 221 THR A N 1
ATOM 1753 C CA . THR A 1 221 ? -38.980 1.817 56.573 1.00 74.81 221 THR A CA 1
ATOM 1754 C C . THR A 1 221 ? -37.466 1.842 56.780 1.00 74.81 221 THR A C 1
ATOM 1756 O O . THR A 1 221 ? -36.742 2.282 55.889 1.00 74.81 221 THR A O 1
ATOM 1759 N N . LYS A 1 222 ? -36.954 1.309 57.898 1.00 77.25 222 LYS A N 1
ATOM 1760 C CA . LYS A 1 222 ? -35.506 1.136 58.097 1.00 77.25 222 LYS A CA 1
ATOM 1761 C C . LYS A 1 222 ? -34.884 0.146 57.116 1.00 77.25 222 LYS A C 1
ATOM 1763 O O . LYS A 1 222 ? -33.814 0.438 56.598 1.00 77.25 222 LYS A O 1
ATOM 1768 N N . ALA A 1 223 ? -35.541 -0.982 56.846 1.00 77.19 223 ALA A N 1
ATOM 1769 C CA . ALA A 1 223 ? -35.039 -1.967 55.888 1.00 77.19 223 ALA A CA 1
ATOM 1770 C C . ALA A 1 223 ? -34.936 -1.375 54.472 1.00 77.19 223 ALA A C 1
ATOM 1772 O O . ALA A 1 223 ? -33.892 -1.495 53.839 1.00 77.19 223 ALA A O 1
ATOM 1773 N N . VAL A 1 224 ? -35.964 -0.641 54.033 1.00 81.50 224 VAL A N 1
ATOM 1774 C CA . VAL A 1 224 ? -35.965 0.042 52.726 1.00 81.50 224 VAL A CA 1
ATOM 1775 C C . VAL A 1 224 ? -34.877 1.117 52.647 1.00 81.50 224 VAL A C 1
ATOM 1777 O O . VAL A 1 224 ? -34.211 1.239 51.624 1.00 81.50 224 VAL A O 1
ATOM 1780 N N . LEU A 1 225 ? -34.647 1.880 53.720 1.00 83.31 225 LEU A N 1
ATOM 1781 C CA . LEU A 1 225 ? -33.569 2.875 53.755 1.00 83.31 225 LEU A CA 1
ATOM 1782 C C . LEU A 1 225 ? -32.175 2.234 53.726 1.00 83.31 225 LEU A C 1
ATOM 1784 O O . LEU A 1 225 ? -31.267 2.798 53.118 1.00 83.31 225 LEU A O 1
ATOM 1788 N N . CYS A 1 226 ? -31.995 1.073 54.360 1.00 86.12 226 CYS A N 1
ATOM 1789 C CA . CYS A 1 226 ? -30.753 0.307 54.276 1.00 86.12 226 CYS A CA 1
ATOM 1790 C C . CYS A 1 226 ? -30.522 -0.230 52.858 1.00 86.12 226 CYS A C 1
ATOM 1792 O O . CYS A 1 226 ? -29.439 -0.035 52.318 1.00 86.12 226 CYS A O 1
ATOM 1794 N N . GLU A 1 227 ? -31.544 -0.805 52.226 1.00 86.62 227 GLU A N 1
ATOM 1795 C CA . GLU A 1 227 ? -31.461 -1.306 50.850 1.00 86.62 227 GLU A CA 1
ATOM 1796 C C . GLU A 1 227 ? -31.166 -0.171 49.855 1.00 86.62 227 GLU A C 1
ATOM 1798 O O . GLU A 1 227 ? -30.256 -0.269 49.033 1.00 86.62 227 GLU A O 1
ATOM 1803 N N . GLN A 1 228 ? -31.852 0.971 49.978 1.00 85.19 228 GLN A N 1
ATOM 1804 C CA . GLN A 1 228 ? -31.571 2.153 49.156 1.00 85.19 228 GLN A CA 1
ATOM 1805 C C . GLN A 1 228 ? -30.154 2.693 49.371 1.00 85.19 228 GLN A C 1
ATOM 1807 O O . GLN A 1 228 ? -29.525 3.143 48.414 1.00 85.19 228 GLN A O 1
ATOM 1812 N N . ARG A 1 229 ? -29.636 2.640 50.604 1.00 87.75 229 ARG A N 1
ATOM 1813 C CA . ARG A 1 229 ? -28.257 3.032 50.915 1.00 87.75 229 ARG A CA 1
ATOM 1814 C C . ARG A 1 229 ? -27.251 2.101 50.246 1.00 87.75 229 ARG A C 1
ATOM 1816 O O . ARG A 1 229 ? -26.333 2.595 49.605 1.00 87.75 229 ARG A O 1
ATOM 1823 N N . GLU A 1 230 ? -27.457 0.791 50.335 1.00 90.19 230 GLU A N 1
ATOM 1824 C CA . GLU A 1 230 ? -26.604 -0.200 49.670 1.00 90.19 230 GLU A CA 1
ATOM 1825 C C . GLU A 1 230 ? -26.626 -0.021 48.151 1.00 90.19 230 GLU A C 1
ATOM 1827 O O . GLU A 1 230 ? -25.575 -0.010 47.515 1.00 90.19 230 GLU A O 1
ATOM 1832 N N . THR A 1 231 ? -27.805 0.220 47.572 1.00 89.81 231 THR A N 1
ATOM 1833 C CA . THR A 1 231 ? -27.931 0.482 46.131 1.00 89.81 231 THR A CA 1
ATOM 1834 C C . THR A 1 231 ? -27.206 1.772 45.732 1.00 89.81 231 THR A C 1
ATOM 1836 O O . THR A 1 231 ? -26.555 1.830 44.690 1.00 89.81 231 THR A O 1
ATOM 1839 N N . LEU A 1 232 ? -27.280 2.818 46.561 1.00 87.88 232 LEU A N 1
ATOM 1840 C CA . LEU A 1 232 ? -26.563 4.071 46.327 1.00 87.88 232 LEU A CA 1
ATOM 1841 C C . LEU A 1 232 ? -25.042 3.868 46.407 1.00 87.88 232 LEU A C 1
ATOM 1843 O O . LEU A 1 232 ? -24.316 4.364 45.548 1.00 87.88 232 LEU A O 1
ATOM 1847 N N . ASP A 1 233 ? -24.566 3.122 47.403 1.00 87.50 233 ASP A N 1
ATOM 1848 C CA . ASP A 1 233 ? -23.146 2.810 47.588 1.00 87.50 233 ASP A CA 1
ATOM 1849 C C . ASP A 1 233 ? -22.612 1.933 46.436 1.00 87.50 233 ASP A C 1
ATOM 1851 O O . ASP A 1 233 ? -21.502 2.156 45.939 1.00 87.50 233 ASP A O 1
ATOM 1855 N N . GLN A 1 234 ? -23.428 1.005 45.928 1.00 92.12 234 GLN A N 1
ATOM 1856 C CA . GLN A 1 234 ? -23.148 0.226 44.720 1.00 92.12 234 GLN A CA 1
ATOM 1857 C C . GLN A 1 234 ? -22.972 1.142 43.498 1.00 92.12 234 GLN A C 1
ATOM 1859 O O . GLN A 1 234 ? -21.943 1.083 42.826 1.00 92.12 234 GLN A O 1
ATOM 1864 N N . VAL A 1 235 ? -23.920 2.052 43.250 1.00 88.12 235 VAL A N 1
ATOM 1865 C CA . VAL A 1 235 ? -23.851 2.997 42.121 1.00 88.12 235 VAL A CA 1
ATOM 1866 C C . VAL A 1 235 ? -22.650 3.941 42.251 1.00 88.12 235 VAL A C 1
ATOM 1868 O O . VAL A 1 235 ? -21.981 4.233 41.262 1.00 88.12 235 VAL A O 1
ATOM 1871 N N . ILE A 1 236 ? -22.319 4.399 43.463 1.00 87.19 236 ILE A N 1
ATOM 1872 C CA . ILE A 1 236 ? -21.113 5.206 43.713 1.00 87.19 236 ILE A CA 1
ATOM 1873 C C . ILE A 1 236 ? -19.850 4.417 43.348 1.00 87.19 236 ILE A C 1
ATOM 1875 O O . ILE A 1 236 ? -18.927 4.975 42.744 1.00 87.19 236 ILE A O 1
ATOM 1879 N N . THR A 1 237 ? -19.814 3.127 43.677 1.00 91.44 237 THR A N 1
ATOM 1880 C CA . THR A 1 237 ? -18.698 2.240 43.331 1.00 91.44 237 THR A CA 1
ATOM 1881 C C . THR A 1 237 ? -18.579 2.082 41.816 1.00 91.44 237 THR A C 1
ATOM 1883 O O . THR A 1 237 ? -17.508 2.324 41.264 1.00 91.44 237 THR A O 1
ATOM 1886 N N . GLU A 1 238 ? -19.685 1.805 41.123 1.00 90.75 238 GLU A N 1
ATOM 1887 C CA . GLU A 1 238 ? -19.722 1.674 39.659 1.00 90.75 238 GLU A CA 1
ATOM 1888 C C . GLU A 1 238 ? -19.305 2.967 38.940 1.00 90.75 238 GLU A C 1
ATOM 1890 O O . GLU A 1 238 ? -18.512 2.934 37.998 1.00 90.75 238 GLU A O 1
ATOM 1895 N N . ILE A 1 239 ? -19.764 4.132 39.416 1.00 84.56 239 ILE A N 1
ATOM 1896 C CA . ILE A 1 239 ? -19.347 5.440 38.886 1.00 84.56 239 ILE A CA 1
ATOM 1897 C C . ILE A 1 239 ? -17.843 5.654 39.085 1.00 84.56 239 ILE A C 1
ATOM 1899 O O . ILE A 1 239 ? -17.167 6.207 38.211 1.00 84.56 239 ILE A O 1
ATOM 1903 N N . THR A 1 240 ? -17.305 5.234 40.229 1.00 87.19 240 THR A N 1
ATOM 1904 C CA . THR A 1 240 ? -15.876 5.372 40.534 1.00 87.19 240 THR A CA 1
ATOM 1905 C C . THR A 1 240 ? -15.031 4.462 39.640 1.00 87.19 240 THR A C 1
ATOM 1907 O O . THR A 1 240 ? -14.016 4.912 39.098 1.00 87.19 240 THR A O 1
ATOM 1910 N N . ASP A 1 241 ? -15.479 3.232 39.399 1.00 88.06 241 ASP A N 1
ATOM 1911 C CA . ASP A 1 241 ? -14.836 2.293 38.476 1.00 88.06 241 ASP A CA 1
ATOM 1912 C C . ASP A 1 241 ? -14.875 2.797 37.031 1.00 88.06 241 ASP A C 1
ATOM 1914 O O . ASP A 1 241 ? -13.840 2.840 36.358 1.00 88.06 241 ASP A O 1
ATOM 1918 N N . LEU A 1 242 ? -16.033 3.276 36.568 1.00 89.00 242 LEU A N 1
ATOM 1919 C CA . LEU A 1 242 ? -16.177 3.840 35.227 1.00 89.00 242 LEU A CA 1
ATOM 1920 C C . LEU A 1 242 ? -15.269 5.058 35.038 1.00 89.00 242 LEU A C 1
ATOM 1922 O O . LEU A 1 242 ? -14.576 5.175 34.026 1.00 89.00 242 LEU A O 1
ATOM 1926 N N . ARG A 1 243 ? -15.210 5.952 36.031 1.00 80.81 243 ARG A N 1
ATOM 1927 C CA . ARG A 1 243 ? -14.302 7.105 36.008 1.00 80.81 243 ARG A CA 1
ATOM 1928 C C . ARG A 1 243 ? -12.845 6.658 35.909 1.00 80.81 243 ARG A C 1
ATOM 1930 O O . ARG A 1 243 ? -12.078 7.263 35.160 1.00 80.81 243 ARG A O 1
ATOM 1937 N N . THR A 1 244 ? -12.470 5.605 36.629 1.00 84.62 244 THR A N 1
ATOM 1938 C CA . THR A 1 244 ? -11.113 5.047 36.596 1.00 84.62 244 THR A CA 1
ATOM 1939 C C . THR A 1 244 ? -10.793 4.451 35.223 1.00 84.62 244 THR A C 1
ATOM 1941 O O . THR A 1 244 ? -9.731 4.745 34.671 1.00 84.62 244 THR A O 1
ATOM 1944 N N . GLN A 1 245 ? -11.727 3.715 34.608 1.00 84.25 245 GLN A N 1
ATOM 1945 C CA . GLN A 1 245 ? -11.575 3.214 33.237 1.00 84.25 245 GLN A CA 1
ATOM 1946 C C . GLN A 1 245 ? -11.439 4.342 32.214 1.00 84.25 245 GLN A C 1
ATOM 1948 O O . GLN A 1 245 ? -10.530 4.307 31.389 1.00 84.25 245 GLN A O 1
ATOM 1953 N N . VAL A 1 246 ? -12.296 5.365 32.267 1.00 76.44 246 VAL A N 1
ATOM 1954 C CA . VAL A 1 246 ? -12.240 6.497 31.327 1.00 76.44 246 VAL A CA 1
ATOM 1955 C C . VAL A 1 246 ? -10.915 7.245 31.453 1.00 76.44 246 VAL A C 1
ATOM 1957 O O . VAL A 1 246 ? -10.293 7.555 30.439 1.00 76.44 246 VAL A O 1
ATOM 1960 N N . VAL A 1 247 ? -10.436 7.491 32.677 1.00 78.50 247 VAL A N 1
ATOM 1961 C CA . VAL A 1 247 ? -9.112 8.096 32.894 1.00 78.50 247 VAL A CA 1
ATOM 1962 C C . VAL A 1 247 ? -8.009 7.204 32.319 1.00 78.50 247 VAL A C 1
ATOM 1964 O O . VAL A 1 247 ? -7.142 7.718 31.616 1.00 78.50 247 VAL A O 1
ATOM 1967 N N . SER A 1 248 ? -8.072 5.884 32.529 1.00 79.12 248 SER A N 1
ATOM 1968 C CA . SER A 1 248 ? -7.125 4.926 31.940 1.00 79.12 248 SER A CA 1
ATOM 1969 C C . SER A 1 248 ? -7.101 5.016 30.408 1.00 79.12 248 SER A C 1
ATOM 1971 O O . SER A 1 248 ? -6.042 5.251 29.824 1.00 79.12 248 SER A O 1
ATOM 1973 N N . TYR A 1 249 ? -8.262 4.946 29.750 1.00 70.38 249 TYR A N 1
ATOM 1974 C CA . TYR A 1 249 ? -8.367 5.058 28.292 1.00 70.38 249 TYR A CA 1
ATOM 1975 C C . TYR A 1 249 ? -7.847 6.402 27.770 1.00 70.38 249 TYR A C 1
ATOM 1977 O O . TYR A 1 249 ? -7.082 6.445 26.805 1.00 70.38 249 TYR A O 1
ATOM 1985 N N . LEU A 1 250 ? -8.199 7.509 28.430 1.00 64.06 250 LEU A N 1
ATOM 1986 C CA . LEU A 1 250 ? -7.719 8.839 28.050 1.00 64.06 250 LEU A CA 1
ATOM 1987 C C . LEU A 1 250 ? -6.199 8.983 28.211 1.00 64.06 250 LEU A C 1
ATOM 1989 O O . LEU A 1 250 ? -5.583 9.732 27.454 1.00 64.06 250 LEU A O 1
ATOM 1993 N N . THR A 1 251 ? -5.574 8.255 29.141 1.00 69.88 251 THR A N 1
ATOM 1994 C CA . THR A 1 251 ? -4.107 8.226 29.276 1.00 69.88 251 THR A CA 1
ATOM 1995 C C . THR A 1 251 ? -3.401 7.324 28.256 1.00 69.88 251 THR A C 1
ATOM 1997 O O . THR A 1 251 ? -2.241 7.583 27.926 1.00 69.88 251 THR A O 1
ATOM 2000 N N . GLU A 1 252 ? -4.079 6.315 27.702 1.00 74.19 252 GLU A N 1
ATOM 2001 C CA . GLU A 1 252 ? -3.524 5.419 26.674 1.00 74.19 252 GLU A CA 1
ATOM 2002 C C . GLU A 1 252 ? -3.585 6.009 25.256 1.00 74.19 252 GLU A C 1
ATOM 2004 O O . GLU A 1 252 ? -2.666 5.794 24.459 1.00 74.19 252 GLU A O 1
ATOM 2009 N N . ILE A 1 253 ? -4.612 6.807 24.934 1.00 64.62 253 ILE A N 1
ATOM 2010 C CA . ILE A 1 253 ? -4.779 7.431 23.605 1.00 64.62 253 ILE A CA 1
ATOM 2011 C C . ILE A 1 253 ? -3.523 8.217 23.156 1.00 64.62 253 ILE A C 1
ATOM 2013 O O . ILE A 1 253 ? -3.051 7.984 22.035 1.00 64.62 253 ILE A O 1
ATOM 2017 N N . PRO A 1 254 ? -2.901 9.079 23.992 1.00 78.75 254 PRO A N 1
ATOM 2018 C CA . PRO A 1 254 ? -1.655 9.759 23.640 1.00 78.75 254 PRO A CA 1
ATOM 2019 C C . PRO A 1 254 ? -0.504 8.795 23.340 1.00 78.75 254 PRO A C 1
ATOM 2021 O O . PRO A 1 254 ? 0.292 9.054 22.439 1.00 78.75 254 PRO A O 1
ATOM 2024 N N . GLN A 1 255 ? -0.416 7.668 24.055 1.00 70.75 255 GLN A N 1
ATOM 2025 C CA . GLN A 1 255 ? 0.660 6.692 23.873 1.00 70.75 255 GLN A CA 1
ATOM 2026 C C . GLN A 1 255 ? 0.514 5.925 22.557 1.00 70.75 255 GLN A C 1
ATOM 2028 O O . GLN A 1 255 ? 1.500 5.741 21.839 1.00 70.75 255 GLN A O 1
ATOM 2033 N N . HIS A 1 256 ? -0.705 5.512 22.201 1.00 69.50 256 HIS A N 1
ATOM 2034 C CA . HIS A 1 256 ? -0.974 4.859 20.918 1.00 69.50 256 HIS A CA 1
ATOM 2035 C C . HIS A 1 256 ? -0.725 5.798 19.739 1.00 69.50 256 HIS A C 1
ATOM 2037 O O . HIS A 1 256 ? -0.111 5.388 18.748 1.00 69.50 256 HIS A O 1
ATOM 2043 N N . LEU A 1 257 ? -1.123 7.068 19.859 1.00 73.56 257 LEU A N 1
ATOM 2044 C CA . LEU A 1 257 ? -0.837 8.077 18.845 1.00 73.56 257 LEU A CA 1
ATOM 2045 C C . LEU A 1 257 ? 0.673 8.316 18.719 1.00 73.56 257 LEU A C 1
ATOM 2047 O O . LEU A 1 257 ? 1.207 8.279 17.614 1.00 73.56 257 LEU A O 1
ATOM 2051 N N . GLN A 1 258 ? 1.387 8.460 19.839 1.00 70.00 258 GLN A N 1
ATOM 2052 C CA . GLN A 1 258 ? 2.842 8.629 19.845 1.00 70.00 258 GLN A CA 1
ATOM 2053 C C . GLN A 1 258 ? 3.564 7.417 19.239 1.00 70.00 258 GLN A C 1
ATOM 2055 O O . GLN A 1 258 ? 4.535 7.578 18.498 1.00 70.00 258 GLN A O 1
ATOM 2060 N N . ARG A 1 259 ? 3.078 6.197 19.503 1.00 78.19 259 ARG A N 1
ATOM 2061 C CA . ARG A 1 259 ? 3.590 4.963 18.891 1.00 78.19 259 ARG A CA 1
ATOM 2062 C C . ARG A 1 259 ? 3.336 4.929 17.386 1.00 78.19 259 ARG A C 1
ATOM 2064 O O . ARG A 1 259 ? 4.230 4.550 16.639 1.00 78.19 259 ARG A O 1
ATOM 2071 N N . THR A 1 260 ? 2.151 5.347 16.947 1.00 80.62 260 THR A N 1
ATOM 2072 C CA . THR A 1 260 ? 1.776 5.398 15.526 1.00 80.62 260 THR A CA 1
ATOM 2073 C C . THR A 1 260 ? 2.615 6.426 14.774 1.00 80.62 260 THR A C 1
ATOM 2075 O O . THR A 1 260 ? 3.197 6.098 13.745 1.00 80.62 260 THR A O 1
ATOM 2078 N N . VAL A 1 261 ? 2.771 7.634 15.325 1.00 72.88 261 VAL A N 1
ATOM 2079 C CA . VAL A 1 261 ? 3.648 8.674 14.766 1.00 72.88 261 VAL A CA 1
ATOM 2080 C C . VAL A 1 261 ? 5.092 8.181 14.683 1.00 72.88 261 VAL A C 1
ATOM 2082 O O . VAL A 1 261 ? 5.729 8.371 13.652 1.00 72.88 261 VAL A O 1
ATOM 2085 N N . ARG A 1 262 ? 5.595 7.488 15.714 1.00 78.88 262 ARG A N 1
ATOM 2086 C CA . ARG A 1 262 ? 6.941 6.898 15.688 1.00 78.88 262 ARG A CA 1
ATOM 2087 C C . ARG A 1 262 ? 7.093 5.853 14.580 1.00 78.88 262 ARG A C 1
ATOM 2089 O O . ARG A 1 262 ? 8.072 5.913 13.851 1.00 78.88 262 ARG A O 1
ATOM 2096 N N . MET A 1 263 ? 6.125 4.947 14.415 1.00 79.62 263 MET A N 1
ATOM 2097 C CA . MET A 1 263 ? 6.163 3.958 13.327 1.00 79.62 263 MET A CA 1
ATOM 2098 C C . MET A 1 263 ? 6.148 4.623 11.946 1.00 79.62 263 MET A C 1
ATOM 2100 O O . MET A 1 263 ? 6.916 4.221 11.081 1.00 79.62 263 MET A O 1
ATOM 2104 N N . ILE A 1 264 ? 5.329 5.662 11.743 1.00 69.69 264 ILE A N 1
ATOM 2105 C CA . ILE A 1 264 ? 5.299 6.415 10.478 1.00 69.69 264 ILE A CA 1
ATOM 2106 C C . ILE A 1 264 ? 6.643 7.115 10.233 1.00 69.69 264 ILE A C 1
ATOM 2108 O O . ILE A 1 264 ? 7.156 7.092 9.120 1.00 69.69 264 ILE A O 1
ATOM 2112 N N . GLN A 1 265 ? 7.240 7.720 11.264 1.00 71.69 265 GLN A N 1
ATOM 2113 C CA . GLN A 1 265 ? 8.556 8.356 11.157 1.00 71.69 265 GLN A CA 1
ATOM 2114 C C . GLN A 1 265 ? 9.655 7.346 10.798 1.00 71.69 265 GLN A C 1
ATOM 2116 O O . GLN A 1 265 ? 10.467 7.626 9.918 1.00 71.69 265 GLN A O 1
ATOM 2121 N N . GLU A 1 266 ? 9.660 6.173 11.437 1.00 79.50 266 GLU A N 1
ATOM 2122 C CA . GLU A 1 266 ? 10.589 5.079 11.130 1.00 79.50 266 GLU A CA 1
ATOM 2123 C C . GLU A 1 266 ? 10.413 4.569 9.691 1.00 79.50 266 GLU A C 1
ATOM 2125 O O . GLU A 1 266 ? 11.407 4.358 8.997 1.00 79.50 266 GLU A O 1
ATOM 2130 N N . ASP A 1 267 ? 9.174 4.436 9.215 1.00 81.75 267 ASP A N 1
ATOM 2131 C CA . ASP A 1 267 ? 8.860 3.973 7.858 1.00 81.75 267 ASP A CA 1
ATOM 2132 C C . ASP A 1 267 ? 9.285 4.985 6.781 1.00 81.75 267 ASP A C 1
ATOM 2134 O O . ASP A 1 267 ? 9.960 4.635 5.808 1.00 81.75 267 ASP A O 1
ATOM 2138 N N . VAL A 1 268 ? 8.994 6.275 6.996 1.00 75.12 268 VAL A N 1
ATOM 2139 C CA . VAL A 1 268 ? 9.455 7.366 6.121 1.00 75.12 268 VAL A CA 1
ATOM 2140 C C . VAL A 1 268 ? 10.982 7.409 6.077 1.00 75.12 268 VAL A C 1
ATOM 2142 O O . VAL A 1 268 ? 11.571 7.522 5.000 1.00 75.12 268 VAL A O 1
ATOM 2145 N N . GLN A 1 269 ? 11.642 7.285 7.230 1.00 77.94 269 GLN A N 1
ATOM 2146 C CA . GLN A 1 269 ? 13.099 7.308 7.306 1.00 77.94 269 GLN A CA 1
ATOM 2147 C C . GLN A 1 269 ? 13.730 6.078 6.638 1.00 77.94 269 GLN A C 1
ATOM 2149 O O . GLN A 1 269 ? 14.714 6.224 5.911 1.00 77.94 269 GLN A O 1
ATOM 2154 N N . SER A 1 270 ? 13.151 4.890 6.830 1.00 83.94 270 SER A N 1
ATOM 2155 C CA . SER A 1 270 ? 13.587 3.649 6.181 1.00 83.94 270 SER A CA 1
ATOM 2156 C C . SER A 1 270 ? 13.438 3.730 4.661 1.00 83.94 270 SER A C 1
ATOM 2158 O O . SER A 1 270 ? 14.390 3.449 3.929 1.00 83.94 270 SER A O 1
ATOM 2160 N N . THR A 1 271 ? 12.289 4.213 4.184 1.00 80.88 271 THR A N 1
ATOM 2161 C CA . THR A 1 271 ? 12.013 4.404 2.756 1.00 80.88 271 THR A CA 1
ATOM 2162 C C . THR A 1 271 ? 13.000 5.387 2.134 1.00 80.88 271 THR A C 1
ATOM 2164 O O . THR A 1 271 ? 13.577 5.107 1.082 1.00 80.88 271 THR A O 1
ATOM 2167 N N . LEU A 1 272 ? 13.256 6.517 2.799 1.00 79.31 272 LEU A N 1
ATOM 2168 C CA . LEU A 1 272 ? 14.191 7.530 2.316 1.00 79.31 272 LEU A CA 1
ATOM 2169 C C . LEU A 1 272 ? 15.633 7.002 2.268 1.00 79.31 272 LEU A C 1
ATOM 2171 O O . LEU A 1 272 ? 16.320 7.206 1.268 1.00 79.31 272 LEU A O 1
ATOM 2175 N N . GLN A 1 273 ? 16.080 6.278 3.301 1.00 79.12 273 GLN A N 1
ATOM 2176 C CA . GLN A 1 273 ? 17.408 5.655 3.322 1.00 79.12 273 GLN A CA 1
ATOM 2177 C C . GLN A 1 273 ? 17.566 4.592 2.230 1.00 79.12 273 GLN A C 1
ATOM 2179 O O . GLN A 1 273 ? 18.564 4.610 1.510 1.00 79.12 273 GLN A O 1
ATOM 2184 N N . SER A 1 274 ? 16.583 3.703 2.071 1.00 83.75 274 SER A N 1
ATOM 2185 C CA . SER A 1 274 ? 16.609 2.651 1.049 1.00 83.75 274 SER A CA 1
ATOM 2186 C C . SER A 1 274 ? 16.613 3.238 -0.363 1.00 83.75 274 SER A C 1
ATOM 2188 O O . SER A 1 274 ? 17.396 2.820 -1.214 1.00 83.75 274 SER A O 1
ATOM 2190 N N . THR A 1 275 ? 15.780 4.252 -0.606 1.00 79.31 275 THR A N 1
ATOM 2191 C CA . THR A 1 275 ? 15.683 4.922 -1.909 1.00 79.31 275 THR A CA 1
ATOM 2192 C C . THR A 1 275 ? 16.989 5.643 -2.241 1.00 79.31 275 THR A C 1
ATOM 2194 O O . THR A 1 275 ? 17.553 5.434 -3.314 1.00 79.31 275 THR A O 1
ATOM 2197 N N . ALA A 1 276 ? 17.538 6.421 -1.301 1.00 74.81 276 ALA A N 1
ATOM 2198 C CA . ALA A 1 276 ? 18.818 7.103 -1.486 1.00 74.81 276 ALA A CA 1
ATOM 2199 C C . ALA A 1 276 ? 19.970 6.117 -1.743 1.00 74.81 276 ALA A C 1
ATOM 2201 O O . ALA A 1 276 ? 20.761 6.328 -2.662 1.00 74.81 276 ALA A O 1
ATOM 2202 N N . ALA A 1 277 ? 20.039 5.017 -0.987 1.00 83.88 277 ALA A N 1
ATOM 2203 C CA . ALA A 1 277 ? 21.039 3.973 -1.191 1.00 83.88 277 ALA A CA 1
ATOM 2204 C C . ALA A 1 277 ? 20.910 3.318 -2.576 1.00 83.88 277 ALA A C 1
ATOM 2206 O O . ALA A 1 277 ? 21.912 3.155 -3.273 1.00 83.88 277 ALA A O 1
ATOM 2207 N N . SER A 1 278 ? 19.684 3.010 -3.012 1.00 85.50 278 SER A N 1
ATOM 2208 C CA . SER A 1 278 ? 19.420 2.448 -4.340 1.00 85.50 278 SER A CA 1
ATOM 2209 C C . SER A 1 278 ? 19.847 3.398 -5.462 1.00 85.50 278 SER A C 1
ATOM 2211 O O . SER A 1 278 ? 20.500 2.970 -6.412 1.00 85.50 278 SER A O 1
ATOM 2213 N N . HIS A 1 279 ? 19.527 4.692 -5.357 1.00 80.94 279 HIS A N 1
ATOM 2214 C CA . HIS A 1 279 ? 19.936 5.686 -6.355 1.00 80.94 279 HIS A CA 1
ATOM 2215 C C . HIS A 1 279 ? 21.450 5.886 -6.394 1.00 80.94 279 HIS A C 1
ATOM 2217 O O . HIS A 1 279 ? 22.018 5.989 -7.479 1.00 80.94 279 HIS A O 1
ATOM 2223 N N . LEU A 1 280 ? 22.115 5.909 -5.235 1.00 87.12 280 LEU A N 1
ATOM 2224 C CA . LEU A 1 280 ? 23.574 5.985 -5.172 1.00 87.12 280 LEU A CA 1
ATOM 2225 C C . LEU A 1 280 ? 24.223 4.746 -5.792 1.00 87.12 280 LEU A C 1
ATOM 2227 O O . LEU A 1 280 ? 25.192 4.887 -6.535 1.00 87.12 280 LEU A O 1
ATOM 2231 N N . SER A 1 281 ? 23.673 3.554 -5.550 1.00 90.00 281 SER A N 1
ATOM 2232 C CA . SER A 1 281 ? 24.147 2.318 -6.178 1.00 90.00 281 SER A CA 1
ATOM 2233 C C . SER A 1 281 ? 24.008 2.382 -7.699 1.00 90.00 281 SER A C 1
ATOM 2235 O O . SER A 1 281 ? 24.976 2.127 -8.410 1.00 90.00 281 SER A O 1
ATOM 2237 N N . TYR A 1 282 ? 22.842 2.800 -8.197 1.00 89.31 282 TYR A N 1
ATOM 2238 C CA . TYR A 1 282 ? 22.589 2.945 -9.632 1.00 89.31 282 TYR A CA 1
ATOM 2239 C C . TYR A 1 282 ? 23.516 3.977 -10.289 1.00 89.31 282 TYR A C 1
ATOM 2241 O O . TYR A 1 282 ? 24.092 3.723 -11.345 1.00 89.31 282 TYR A O 1
ATOM 2249 N N . LEU A 1 283 ? 23.712 5.135 -9.650 1.00 89.62 283 LEU A N 1
ATOM 2250 C CA . LEU A 1 283 ? 24.637 6.158 -10.134 1.00 89.62 283 LEU A CA 1
ATOM 2251 C C . LEU A 1 283 ? 26.080 5.638 -10.164 1.00 89.62 283 LEU A C 1
ATOM 2253 O O . LEU A 1 283 ? 26.803 5.889 -11.126 1.00 89.62 283 LEU A O 1
ATOM 2257 N N . THR A 1 284 ? 26.486 4.899 -9.132 1.00 91.38 284 THR A N 1
ATOM 2258 C CA . THR A 1 284 ? 27.816 4.282 -9.065 1.00 91.38 284 THR A CA 1
ATOM 2259 C C . THR A 1 284 ? 28.013 3.284 -10.202 1.00 91.38 284 THR A C 1
ATOM 2261 O O . THR A 1 284 ? 29.032 3.333 -10.884 1.00 91.38 284 THR A O 1
ATOM 2264 N N . GLU A 1 285 ? 27.024 2.430 -10.463 1.00 91.56 285 GLU A N 1
ATOM 2265 C CA . GLU A 1 285 ? 27.054 1.467 -11.566 1.00 91.56 285 GLU A CA 1
ATOM 2266 C C . GLU A 1 285 ? 27.123 2.164 -12.933 1.00 91.56 285 GLU A C 1
ATOM 2268 O O . GLU A 1 285 ? 27.918 1.780 -13.792 1.00 91.56 285 GLU A O 1
ATOM 2273 N N . LEU A 1 286 ? 26.358 3.242 -13.124 1.00 93.38 286 LEU A N 1
ATOM 2274 C CA . LEU A 1 286 ? 26.395 4.037 -14.350 1.00 93.38 286 LEU A CA 1
ATOM 2275 C C . LEU A 1 286 ? 27.778 4.663 -14.581 1.00 93.38 286 LEU A C 1
ATOM 2277 O O . LEU A 1 286 ? 28.311 4.583 -15.688 1.00 93.38 286 LEU A O 1
ATOM 2281 N N . ILE A 1 287 ? 28.372 5.258 -13.542 1.00 91.12 287 ILE A N 1
ATOM 2282 C CA . ILE A 1 287 ? 29.726 5.822 -13.609 1.00 91.12 287 ILE A CA 1
ATOM 2283 C C . ILE A 1 287 ? 30.736 4.720 -13.932 1.00 91.12 287 ILE A C 1
ATOM 2285 O O . ILE A 1 287 ? 31.575 4.912 -14.810 1.00 91.12 287 ILE A O 1
ATOM 2289 N N . GLN A 1 288 ? 30.630 3.560 -13.282 1.00 94.06 288 GLN A N 1
ATOM 2290 C CA . GLN A 1 288 ? 31.519 2.428 -13.525 1.00 94.06 288 GLN A CA 1
ATOM 2291 C C . GLN A 1 288 ? 31.443 1.964 -14.986 1.00 94.06 288 GLN A C 1
ATOM 2293 O O . GLN A 1 288 ? 32.477 1.812 -15.632 1.00 94.06 288 GLN A O 1
ATOM 2298 N N . ASN A 1 289 ? 30.236 1.830 -15.541 1.00 92.19 289 ASN A N 1
ATOM 2299 C CA . ASN A 1 289 ? 30.025 1.454 -16.940 1.00 92.19 289 ASN A CA 1
ATOM 2300 C C . ASN A 1 289 ? 30.643 2.468 -17.916 1.00 92.19 289 ASN A C 1
ATOM 2302 O O . ASN A 1 289 ? 31.260 2.077 -18.908 1.00 92.19 289 ASN A O 1
ATOM 2306 N N . ILE A 1 290 ? 30.519 3.767 -17.623 1.00 93.44 290 ILE A N 1
ATOM 2307 C CA . ILE A 1 290 ? 31.134 4.835 -18.423 1.00 93.44 290 ILE A CA 1
ATOM 2308 C C . ILE A 1 290 ? 32.662 4.744 -18.363 1.00 93.44 290 ILE A C 1
ATOM 2310 O O . ILE A 1 290 ? 33.317 4.801 -19.404 1.00 93.44 290 ILE A O 1
ATOM 2314 N N . VAL A 1 291 ? 33.236 4.583 -17.167 1.00 96.50 291 VAL A N 1
ATOM 2315 C CA . VAL A 1 291 ? 34.687 4.428 -16.983 1.00 96.50 291 VAL A CA 1
ATOM 2316 C C . VAL A 1 291 ? 35.193 3.220 -17.769 1.00 96.50 291 VAL A C 1
ATOM 2318 O O . VAL A 1 291 ? 36.142 3.351 -18.538 1.00 96.50 291 VAL A O 1
ATOM 2321 N N . THR A 1 292 ? 34.510 2.079 -17.673 1.00 95.56 292 THR A N 1
ATOM 2322 C CA . THR A 1 292 ? 34.865 0.868 -18.419 1.00 95.56 292 THR A CA 1
ATOM 2323 C C . THR A 1 292 ? 34.763 1.058 -19.939 1.00 95.56 292 THR A C 1
ATOM 2325 O O . THR A 1 292 ? 35.622 0.568 -20.674 1.00 95.56 292 THR A O 1
ATOM 2328 N N . ASP A 1 293 ? 33.771 1.793 -20.458 1.00 95.31 293 ASP A N 1
ATOM 2329 C CA . ASP A 1 293 ? 33.720 2.127 -21.892 1.00 95.31 293 ASP A CA 1
ATOM 2330 C C . ASP A 1 293 ? 34.908 3.006 -22.317 1.00 95.31 293 ASP A C 1
ATOM 2332 O O . ASP A 1 293 ? 35.551 2.737 -23.338 1.00 95.31 293 ASP A O 1
ATOM 2336 N N . PHE A 1 294 ? 35.258 4.017 -21.516 1.00 97.00 294 PHE A N 1
ATOM 2337 C CA . PHE A 1 294 ? 36.420 4.865 -21.781 1.00 97.00 294 PHE A CA 1
ATOM 2338 C C . PHE A 1 294 ? 37.730 4.080 -21.767 1.00 97.00 294 PHE A C 1
ATOM 2340 O O . PHE A 1 294 ? 38.535 4.256 -22.680 1.00 97.00 294 PHE A O 1
ATOM 2347 N N . GLU A 1 295 ? 37.929 3.191 -20.797 1.00 97.19 295 GLU A N 1
ATOM 2348 C CA . GLU A 1 295 ? 39.100 2.310 -20.730 1.00 97.19 295 GLU A CA 1
ATOM 2349 C C . GLU A 1 295 ? 39.196 1.416 -21.973 1.00 97.19 295 GLU A C 1
ATOM 2351 O O . GLU A 1 295 ? 40.249 1.327 -22.605 1.00 97.19 295 GLU A O 1
ATOM 2356 N N . ASN A 1 296 ? 38.077 0.831 -22.408 1.00 95.50 296 ASN A N 1
ATOM 2357 C CA . ASN A 1 296 ? 38.026 0.020 -23.624 1.00 95.50 296 ASN A CA 1
ATOM 2358 C C . ASN A 1 296 ? 38.340 0.832 -24.889 1.00 95.50 296 ASN A C 1
ATOM 2360 O O . ASN A 1 296 ? 39.031 0.354 -25.796 1.00 95.50 296 ASN A O 1
ATOM 2364 N N . ARG A 1 297 ? 37.826 2.061 -24.986 1.00 96.50 297 ARG A N 1
ATOM 2365 C CA . ARG A 1 297 ? 38.113 2.970 -26.106 1.00 96.50 297 ARG A CA 1
ATOM 2366 C C . ARG A 1 297 ? 39.569 3.424 -26.101 1.00 96.50 297 ARG A C 1
ATOM 2368 O O . ARG A 1 297 ? 40.170 3.489 -27.174 1.00 96.50 297 ARG A O 1
ATOM 2375 N N . LEU A 1 298 ? 40.135 3.685 -24.925 1.00 97.06 298 LEU A N 1
ATOM 2376 C CA . LEU A 1 298 ? 41.540 4.035 -24.752 1.00 97.06 298 LEU A CA 1
ATOM 2377 C C . LEU A 1 298 ? 42.443 2.875 -25.186 1.00 97.06 298 LEU A C 1
ATOM 2379 O O . LEU A 1 298 ? 43.308 3.077 -26.032 1.00 97.06 298 LEU A O 1
ATOM 2383 N N . ALA A 1 299 ? 42.161 1.648 -24.741 1.00 95.69 299 ALA A N 1
ATOM 2384 C CA . ALA A 1 299 ? 42.903 0.454 -25.149 1.00 95.69 299 ALA A CA 1
ATOM 2385 C C . ALA A 1 299 ? 42.853 0.222 -26.674 1.00 95.69 299 ALA A C 1
ATOM 2387 O O . ALA A 1 299 ? 43.859 -0.111 -27.307 1.00 95.69 299 ALA A O 1
ATOM 2388 N N . LYS A 1 300 ? 41.693 0.452 -27.307 1.00 96.38 300 LYS A N 1
ATOM 2389 C CA . LYS A 1 300 ? 41.564 0.404 -28.775 1.00 96.38 300 LYS A CA 1
ATOM 2390 C C . LYS A 1 300 ? 42.424 1.472 -29.451 1.00 96.38 300 LYS A C 1
ATOM 2392 O O . LYS A 1 300 ? 43.104 1.160 -30.430 1.00 96.38 300 LYS A O 1
ATOM 2397 N N . LEU A 1 301 ? 42.421 2.703 -28.939 1.00 96.50 301 LEU A N 1
ATOM 2398 C CA . LEU A 1 301 ? 43.223 3.802 -29.478 1.00 96.50 301 LEU A CA 1
ATOM 2399 C C . LEU A 1 301 ? 44.726 3.528 -29.344 1.00 96.50 301 LEU A C 1
ATOM 2401 O O . LEU A 1 301 ? 45.469 3.723 -30.305 1.00 96.50 301 LEU A O 1
ATOM 2405 N N . GLU A 1 302 ? 45.161 3.009 -28.198 1.00 96.38 302 GLU A N 1
ATOM 2406 C CA . GLU A 1 302 ? 46.541 2.574 -27.976 1.00 96.38 302 GLU A CA 1
ATOM 2407 C C . GLU A 1 302 ? 46.936 1.489 -28.981 1.00 96.38 302 GLU A C 1
ATOM 2409 O O . GLU A 1 302 ? 47.958 1.614 -29.656 1.00 96.38 302 GLU A O 1
ATOM 2414 N N . SER A 1 303 ? 46.090 0.470 -29.176 1.00 95.94 303 SER A N 1
ATOM 2415 C CA . SER A 1 303 ? 46.345 -0.587 -30.164 1.00 95.94 303 SER A CA 1
ATOM 2416 C C . SER A 1 303 ? 46.484 -0.043 -31.594 1.00 95.94 303 SER A C 1
ATOM 2418 O O . SER A 1 303 ? 47.309 -0.524 -32.373 1.00 95.94 303 SER A O 1
ATOM 2420 N N . PHE A 1 304 ? 45.718 0.996 -31.936 1.00 95.44 304 PHE A N 1
ATOM 2421 C CA . PHE A 1 304 ? 45.791 1.662 -33.232 1.00 95.44 304 PHE A CA 1
ATOM 2422 C C . PHE A 1 304 ? 47.088 2.471 -33.378 1.00 95.44 304 PHE A C 1
ATOM 2424 O O . PHE A 1 304 ? 47.770 2.356 -34.397 1.00 95.44 304 PHE A O 1
ATOM 2431 N N . ALA A 1 305 ? 47.491 3.213 -32.343 1.00 92.50 305 ALA A N 1
ATOM 2432 C CA . ALA A 1 305 ? 48.758 3.945 -32.318 1.00 92.50 305 ALA A CA 1
ATOM 2433 C C . ALA A 1 305 ? 49.974 3.004 -32.438 1.00 92.50 305 ALA A C 1
ATOM 2435 O O . ALA A 1 305 ? 50.903 3.273 -33.209 1.00 92.50 305 ALA A O 1
ATOM 2436 N N . TYR A 1 306 ? 49.942 1.849 -31.762 1.00 93.88 306 TYR A N 1
ATOM 2437 C CA . TYR A 1 306 ? 50.970 0.816 -31.907 1.00 93.88 306 TYR A CA 1
ATOM 2438 C C . TYR A 1 306 ? 51.046 0.250 -33.330 1.00 93.88 306 TYR A C 1
ATOM 2440 O O . TYR A 1 306 ? 52.141 -0.055 -33.788 1.00 93.88 306 TYR A O 1
ATOM 2448 N N . ARG A 1 307 ? 49.928 0.147 -34.062 1.00 92.56 307 ARG A N 1
ATOM 2449 C CA . ARG A 1 307 ? 49.924 -0.288 -35.474 1.00 92.56 307 ARG A CA 1
ATOM 2450 C C . ARG A 1 307 ? 50.462 0.763 -36.444 1.00 92.56 307 ARG A C 1
ATOM 2452 O O . ARG A 1 307 ? 51.028 0.401 -37.473 1.00 92.56 307 ARG A O 1
ATOM 2459 N N . LEU A 1 308 ? 50.299 2.047 -36.134 1.00 88.31 308 LEU A N 1
ATOM 2460 C CA . LEU A 1 308 ? 50.840 3.137 -36.952 1.00 88.31 308 LEU A CA 1
ATOM 2461 C C . LEU A 1 308 ? 52.352 3.313 -36.765 1.00 88.31 308 LEU A C 1
ATOM 2463 O O . LEU A 1 308 ? 53.050 3.665 -37.713 1.00 88.31 308 LEU A O 1
ATOM 2467 N N . SER A 1 309 ? 52.868 3.017 -35.571 1.00 83.88 309 SER A N 1
ATOM 2468 C CA . SER A 1 309 ? 54.277 3.238 -35.210 1.00 83.88 309 SER A CA 1
ATOM 2469 C C . SER A 1 309 ? 55.306 2.525 -36.125 1.00 83.88 309 SER A C 1
ATOM 2471 O O . SER A 1 309 ? 56.302 3.152 -36.477 1.00 83.88 309 SER A O 1
ATOM 2473 N N . PRO A 1 310 ? 55.098 1.277 -36.598 1.00 75.69 310 PRO A N 1
ATOM 2474 C CA . PRO A 1 310 ? 55.986 0.623 -37.566 1.00 75.69 310 PRO A CA 1
ATOM 2475 C C . PRO A 1 310 ? 55.939 1.234 -38.972 1.00 75.69 310 PRO A C 1
ATOM 2477 O O . PRO A 1 310 ? 56.918 1.150 -39.709 1.00 75.69 310 PRO A O 1
ATOM 2480 N N . SER A 1 311 ? 54.813 1.847 -39.349 1.00 59.72 311 SER A N 1
ATOM 2481 C CA . SER A 1 311 ? 54.588 2.377 -40.703 1.00 59.72 311 SER A CA 1
ATOM 2482 C C . SER A 1 311 ? 55.283 3.722 -40.938 1.00 59.72 311 SER A C 1
ATOM 2484 O O . SER A 1 311 ? 55.467 4.121 -42.083 1.00 59.72 311 SER A O 1
ATOM 2486 N N . LEU A 1 312 ? 55.701 4.414 -39.871 1.00 59.81 312 LEU A N 1
ATOM 2487 C CA . LEU A 1 312 ? 56.401 5.699 -39.959 1.00 59.81 312 LEU A CA 1
ATOM 2488 C C . LEU A 1 312 ? 57.927 5.573 -40.144 1.00 59.81 312 LEU A C 1
ATOM 2490 O O . LEU A 1 312 ? 58.589 6.575 -40.392 1.00 59.81 312 LEU A O 1
ATOM 2494 N N . ASN A 1 313 ? 58.496 4.366 -40.051 1.00 57.78 313 ASN A N 1
ATOM 2495 C CA . ASN A 1 313 ? 59.949 4.146 -40.122 1.00 57.78 313 ASN A CA 1
ATOM 2496 C C . ASN A 1 313 ? 60.491 3.877 -41.541 1.00 57.78 313 ASN A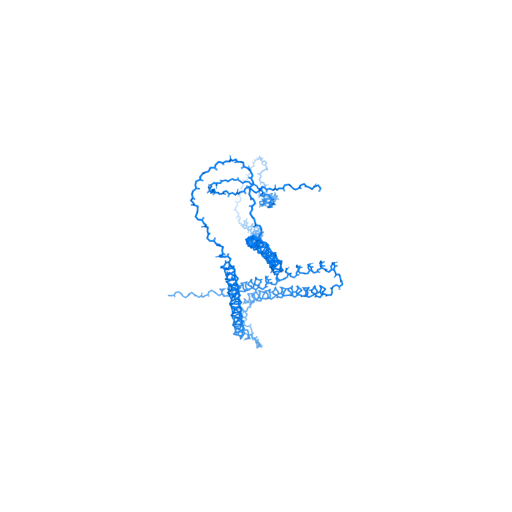 C 1
ATOM 2498 O O . ASN A 1 313 ? 61.641 3.467 -41.685 1.00 57.78 313 ASN A O 1
ATOM 2502 N N . ILE A 1 314 ? 59.706 4.100 -42.602 1.00 57.38 314 ILE A N 1
ATOM 2503 C CA . ILE A 1 314 ? 60.108 3.779 -43.983 1.00 57.38 314 ILE A CA 1
ATOM 2504 C C . ILE A 1 314 ? 60.001 5.016 -44.886 1.00 57.38 314 ILE A C 1
ATOM 2506 O O . ILE A 1 314 ? 59.172 5.055 -45.788 1.00 57.38 314 ILE A O 1
ATOM 2510 N N . THR A 1 315 ? 60.825 6.049 -44.664 1.00 50.75 315 THR A N 1
ATOM 2511 C CA . THR A 1 315 ? 61.199 7.016 -45.729 1.00 50.75 315 THR A CA 1
ATOM 2512 C C . THR A 1 315 ? 62.503 7.776 -45.420 1.00 50.75 315 THR A C 1
ATOM 2514 O O . THR A 1 315 ? 62.558 8.998 -45.478 1.00 50.75 315 THR A O 1
ATOM 2517 N N . THR A 1 316 ? 63.591 7.078 -45.089 1.00 53.44 316 THR A N 1
ATOM 2518 C CA . THR A 1 316 ? 64.949 7.674 -45.071 1.00 53.44 316 THR A CA 1
ATOM 2519 C C . THR A 1 316 ? 65.977 6.750 -45.724 1.00 53.44 316 THR A C 1
ATOM 2521 O O . THR A 1 316 ? 67.009 6.410 -45.165 1.00 53.44 316 THR A O 1
ATOM 2524 N N . THR A 1 317 ? 65.687 6.322 -46.947 1.00 51.44 317 THR A N 1
ATOM 2525 C CA . THR A 1 317 ? 66.631 5.744 -47.923 1.00 51.44 317 THR A CA 1
ATOM 2526 C C . THR A 1 317 ? 66.035 6.125 -49.284 1.00 51.44 317 THR A C 1
ATOM 2528 O O . THR A 1 317 ? 64.846 5.928 -49.487 1.00 51.44 317 THR A O 1
ATOM 2531 N N . THR A 1 318 ? 66.677 6.783 -50.248 1.00 51.88 318 THR A N 1
ATOM 2532 C CA . THR A 1 318 ? 68.080 6.833 -50.675 1.00 51.88 318 THR A CA 1
ATOM 2533 C C . THR A 1 318 ? 68.150 7.833 -51.840 1.00 51.88 318 THR A C 1
ATOM 2535 O O . THR A 1 318 ? 67.403 7.647 -52.793 1.00 51.88 318 THR A O 1
ATOM 2538 N N . THR A 1 319 ? 69.078 8.796 -51.832 1.00 43.56 319 THR A N 1
ATOM 2539 C CA . THR A 1 319 ? 69.774 9.263 -53.052 1.00 43.56 319 THR A CA 1
ATOM 2540 C C . THR A 1 319 ? 71.174 9.762 -52.693 1.00 43.56 319 THR A C 1
ATOM 2542 O O . THR A 1 319 ? 71.389 10.424 -51.685 1.00 43.56 319 THR A O 1
ATOM 2545 N N . SER A 1 320 ? 72.112 9.340 -53.525 1.00 47.19 320 SER A N 1
ATOM 2546 C CA . SER A 1 320 ? 73.551 9.135 -53.355 1.00 47.19 320 SER A CA 1
ATOM 2547 C C . SER A 1 320 ? 74.462 10.290 -53.820 1.00 47.19 320 SER A C 1
ATOM 2549 O O . SER A 1 320 ? 74.004 11.193 -54.513 1.00 47.19 320 SER A O 1
ATOM 2551 N N . SER A 1 321 ? 75.775 10.109 -53.561 1.00 41.38 321 SER A N 1
ATOM 2552 C CA . SER A 1 321 ? 77.002 10.765 -54.102 1.00 41.38 321 SER A CA 1
ATOM 2553 C C . SER A 1 321 ? 77.582 11.914 -53.246 1.00 41.38 321 SER A C 1
ATOM 2555 O O . SER A 1 321 ? 76.831 12.772 -52.816 1.00 41.38 321 SER A O 1
ATOM 2557 N N . SER A 1 322 ? 78.878 12.011 -52.893 1.00 41.28 322 SER A N 1
ATOM 2558 C CA . SER A 1 322 ? 80.121 11.350 -53.345 1.00 41.28 322 SER A CA 1
ATOM 2559 C C . SER A 1 322 ? 81.302 11.572 -52.358 1.00 41.28 322 SER A C 1
ATOM 2561 O O . SER A 1 322 ? 81.613 12.720 -52.073 1.00 41.28 322 SER A O 1
ATOM 2563 N N . SER A 1 323 ? 81.962 10.477 -51.939 1.00 50.75 323 SER A N 1
ATOM 2564 C CA . SER A 1 323 ? 83.427 10.206 -51.802 1.00 50.75 323 SER A CA 1
ATOM 2565 C C . SER A 1 323 ? 84.388 11.188 -51.029 1.00 50.75 323 SER A C 1
ATOM 2567 O O . SER A 1 323 ? 83.946 12.206 -50.522 1.00 50.75 323 SER A O 1
ATOM 2569 N N . PRO A 1 324 ? 85.695 10.868 -50.810 1.00 67.12 324 PRO A N 1
ATOM 2570 C CA . PRO A 1 324 ? 86.198 10.260 -49.554 1.00 67.12 324 PRO A CA 1
ATOM 2571 C C . PRO A 1 324 ? 87.531 10.860 -49.003 1.00 67.12 324 PRO A C 1
ATOM 2573 O O . PRO A 1 324 ? 88.301 11.404 -49.779 1.00 67.12 324 PRO A O 1
ATOM 2576 N N . SER A 1 325 ? 87.892 10.657 -47.719 1.00 37.91 325 SER A N 1
ATOM 2577 C CA . SER A 1 325 ? 89.299 10.391 -47.293 1.00 37.91 325 SER A CA 1
ATOM 2578 C C . SER A 1 325 ? 89.529 10.304 -45.764 1.00 37.91 325 SER A C 1
ATOM 2580 O O . SER A 1 325 ? 89.539 11.327 -45.091 1.00 37.91 325 SER A O 1
ATOM 2582 N N . VAL A 1 326 ? 89.825 9.077 -45.299 1.00 52.19 326 VAL A N 1
ATOM 2583 C CA . VAL A 1 326 ? 90.963 8.636 -44.435 1.00 52.19 326 VAL A CA 1
ATOM 2584 C C . VAL A 1 326 ? 91.060 9.080 -42.936 1.00 52.19 326 VAL A C 1
ATOM 2586 O O . VAL A 1 326 ? 90.670 10.190 -42.599 1.00 52.19 326 VAL A O 1
ATOM 2589 N N . PRO A 1 327 ? 91.558 8.196 -42.021 1.00 62.03 327 PRO A N 1
ATOM 2590 C CA . P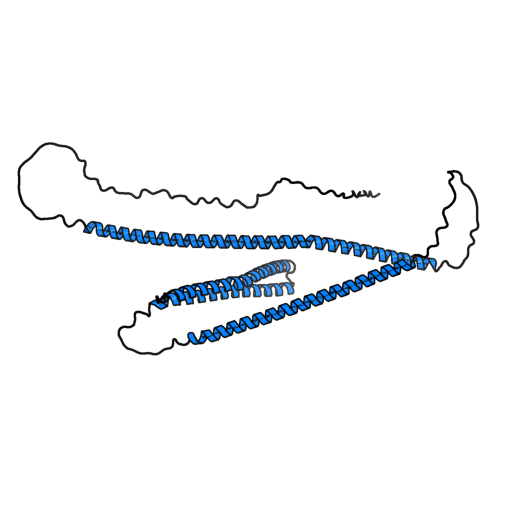RO A 1 327 ? 91.266 8.131 -40.569 1.00 62.03 327 PRO A CA 1
ATOM 2591 C C . PRO A 1 327 ? 92.555 8.367 -39.716 1.00 62.03 327 PRO A C 1
ATOM 2593 O O . PRO A 1 327 ? 93.424 9.080 -40.212 1.00 62.03 327 PRO A O 1
ATOM 2596 N N . PRO A 1 328 ? 92.852 7.700 -38.565 1.00 65.50 328 PRO A N 1
ATOM 2597 C CA . PRO A 1 328 ? 92.086 7.221 -37.388 1.00 65.50 328 PRO A CA 1
ATOM 2598 C C . PRO A 1 328 ? 92.674 7.756 -36.041 1.00 65.50 328 PRO A C 1
ATOM 2600 O O . PRO A 1 328 ? 93.796 8.248 -36.031 1.00 65.50 328 PRO A O 1
ATOM 2603 N N . ALA A 1 329 ? 91.999 7.570 -34.891 1.00 39.91 329 ALA A N 1
ATOM 2604 C CA . ALA A 1 329 ? 92.631 7.095 -33.634 1.00 39.91 329 ALA A CA 1
ATOM 2605 C C . ALA A 1 329 ? 91.682 7.065 -32.415 1.00 39.91 329 ALA A C 1
ATOM 2607 O O . ALA A 1 329 ? 91.047 8.054 -32.076 1.00 39.91 329 ALA A O 1
ATOM 2608 N N . ALA A 1 330 ? 91.743 5.923 -31.722 1.00 44.50 330 ALA A N 1
ATOM 2609 C CA . ALA A 1 330 ? 91.635 5.728 -30.273 1.00 44.50 330 ALA A CA 1
ATOM 2610 C C . ALA A 1 330 ? 90.292 5.968 -29.544 1.00 44.50 330 ALA A C 1
ATOM 2612 O O . ALA A 1 330 ? 89.955 7.065 -29.121 1.00 44.50 330 ALA A O 1
ATOM 2613 N N . ALA A 1 331 ? 89.628 4.835 -29.289 1.00 51.28 331 ALA A N 1
ATOM 2614 C CA . ALA A 1 331 ? 89.211 4.366 -27.963 1.00 51.28 331 ALA A CA 1
ATOM 2615 C C . ALA A 1 331 ? 88.437 5.332 -27.042 1.00 51.28 331 ALA A C 1
ATOM 2617 O O . ALA A 1 331 ? 89.031 6.103 -26.296 1.00 51.28 331 ALA A O 1
ATOM 2618 N N . ALA A 1 332 ? 87.119 5.130 -26.962 1.00 49.81 332 ALA A N 1
ATOM 2619 C CA . ALA A 1 332 ? 86.401 5.159 -25.691 1.00 49.81 332 ALA A CA 1
ATOM 2620 C C . ALA A 1 332 ? 85.116 4.326 -25.792 1.00 49.81 332 ALA A C 1
ATOM 2622 O O . ALA A 1 332 ? 84.395 4.363 -26.789 1.00 49.81 332 ALA A O 1
ATOM 2623 N N . ASP A 1 333 ? 84.906 3.540 -24.749 1.00 44.53 333 ASP A N 1
ATOM 2624 C CA . ASP A 1 333 ? 83.909 2.498 -24.590 1.00 44.53 333 ASP A CA 1
ATOM 2625 C C . ASP A 1 333 ? 82.446 2.939 -24.733 1.00 44.53 333 ASP A C 1
ATOM 2627 O O . ASP A 1 333 ? 82.006 3.980 -24.252 1.00 44.53 333 ASP A O 1
ATOM 2631 N N . GLN A 1 334 ? 81.693 2.037 -25.363 1.00 51.03 334 GLN A N 1
ATOM 2632 C CA . GLN A 1 334 ? 80.323 1.622 -25.057 1.00 51.03 334 GLN A CA 1
ATOM 2633 C C . GLN A 1 334 ? 79.515 2.472 -24.053 1.00 51.03 334 GLN A C 1
ATOM 2635 O O . GLN A 1 334 ? 79.359 2.090 -22.899 1.00 51.03 334 GLN A O 1
ATOM 2640 N N . GLN A 1 335 ? 78.838 3.525 -24.512 1.00 47.41 335 GLN A N 1
ATOM 2641 C CA . GLN A 1 335 ? 77.620 4.018 -23.850 1.00 47.41 335 GLN A CA 1
ATOM 2642 C C . GLN A 1 335 ? 76.736 4.780 -24.842 1.00 47.41 335 GLN A C 1
ATOM 2644 O O . GLN A 1 335 ? 76.670 6.000 -24.804 1.00 47.41 335 GLN A O 1
ATOM 2649 N N . GLN A 1 336 ? 76.039 4.076 -25.744 1.00 46.31 336 GLN A N 1
ATOM 2650 C CA . GLN A 1 336 ? 74.859 4.647 -26.419 1.00 46.31 336 GLN A CA 1
ATOM 2651 C C . GLN A 1 336 ? 74.021 3.609 -27.179 1.00 46.31 336 GLN A C 1
ATOM 2653 O O . GLN A 1 336 ? 73.685 3.782 -28.342 1.00 46.31 336 GLN A O 1
ATOM 2658 N N . GLN A 1 337 ? 73.620 2.524 -26.519 1.00 51.03 337 GLN A N 1
ATOM 2659 C CA . GLN A 1 337 ? 72.474 1.734 -26.980 1.00 51.03 337 GLN A CA 1
ATOM 2660 C C . GLN A 1 337 ? 71.695 1.210 -25.782 1.00 51.03 337 GLN A C 1
ATOM 2662 O O . GLN A 1 337 ? 71.911 0.087 -25.377 1.00 51.03 337 GLN A O 1
ATOM 2667 N N . HIS A 1 338 ? 70.813 2.028 -25.203 1.00 44.03 338 HIS A N 1
ATOM 2668 C CA . HIS A 1 338 ? 69.638 1.574 -24.443 1.00 44.03 338 HIS A CA 1
ATOM 2669 C C . HIS A 1 338 ? 68.697 2.771 -24.210 1.00 44.03 338 HIS A C 1
ATOM 2671 O O . HIS A 1 338 ? 68.467 3.202 -23.086 1.00 44.03 338 HIS A O 1
ATOM 2677 N N . LEU A 1 339 ? 68.130 3.320 -25.290 1.00 46.66 339 LEU A N 1
ATOM 2678 C CA . LEU A 1 339 ? 66.993 4.253 -25.215 1.00 46.66 339 LEU A CA 1
ATOM 2679 C C . LEU A 1 339 ? 65.664 3.563 -25.576 1.00 46.66 339 LEU A C 1
ATOM 2681 O O . LEU A 1 339 ? 64.743 4.174 -26.098 1.00 46.66 339 LEU A O 1
ATOM 2685 N N . LEU A 1 340 ? 65.559 2.267 -25.274 1.00 49.44 340 LEU A N 1
ATOM 2686 C CA . LEU A 1 340 ? 64.296 1.534 -25.195 1.00 49.44 340 LEU A CA 1
ATOM 2687 C C . LEU A 1 340 ? 64.022 1.280 -23.717 1.00 49.44 340 LEU A C 1
ATOM 2689 O O . LEU A 1 340 ? 64.313 0.218 -23.166 1.00 49.44 340 LEU A O 1
ATOM 2693 N N . ARG A 1 341 ? 63.502 2.317 -23.057 1.00 43.28 341 ARG A N 1
ATOM 2694 C CA . ARG A 1 341 ? 62.991 2.239 -21.691 1.00 43.28 341 ARG A CA 1
ATOM 2695 C C . ARG A 1 341 ? 61.739 1.360 -21.721 1.00 43.28 341 ARG A C 1
ATOM 2697 O O . ARG A 1 341 ? 60.630 1.854 -21.895 1.00 43.28 341 ARG A O 1
ATOM 2704 N N . LYS A 1 342 ? 61.943 0.046 -21.576 1.00 45.34 342 LYS A N 1
ATOM 2705 C CA . LYS A 1 342 ? 60.944 -0.900 -21.069 1.00 45.34 342 LYS A CA 1
ATOM 2706 C C . LYS A 1 342 ? 60.293 -0.255 -19.843 1.00 45.34 342 LYS A C 1
ATOM 2708 O O . LYS A 1 342 ? 60.922 -0.164 -18.792 1.00 45.34 342 LYS A O 1
ATOM 2713 N N . ARG A 1 343 ? 59.054 0.218 -19.972 1.00 40.38 343 ARG A N 1
ATOM 2714 C CA . ARG A 1 343 ? 58.167 0.343 -18.818 1.00 40.38 343 ARG A CA 1
ATOM 2715 C C . ARG A 1 343 ? 57.573 -1.041 -18.604 1.00 40.38 343 ARG A C 1
ATOM 2717 O O . ARG A 1 343 ? 56.622 -1.422 -19.276 1.00 40.38 343 ARG A O 1
ATOM 2724 N N . SER A 1 344 ? 58.215 -1.808 -17.729 1.00 36.44 344 SER A N 1
ATOM 2725 C CA . SER A 1 344 ? 57.534 -2.873 -16.999 1.00 36.44 344 SER A CA 1
ATOM 2726 C C . SER A 1 344 ? 56.296 -2.279 -16.318 1.00 36.44 344 SER A C 1
ATOM 2728 O O . SER A 1 344 ? 56.372 -1.142 -15.840 1.00 36.44 344 SER A O 1
ATOM 2730 N N . PRO A 1 345 ? 55.171 -3.005 -16.248 1.00 45.34 345 PRO A N 1
ATOM 2731 C CA . PRO A 1 345 ? 54.104 -2.653 -15.336 1.00 45.34 345 PRO A CA 1
ATOM 2732 C C . PRO A 1 345 ? 54.565 -3.078 -13.941 1.00 45.34 345 PRO A C 1
ATOM 2734 O O . PRO A 1 345 ? 54.320 -4.201 -13.510 1.00 45.34 345 PRO A O 1
ATOM 2737 N N . ASP A 1 346 ? 55.289 -2.193 -13.255 1.00 35.91 346 ASP A N 1
ATOM 2738 C CA . ASP A 1 346 ? 55.338 -2.264 -11.802 1.00 35.91 346 ASP A CA 1
ATOM 2739 C C . ASP A 1 346 ? 53.917 -1.996 -11.309 1.00 35.91 346 ASP A C 1
ATOM 2741 O O . ASP A 1 346 ? 53.333 -0.934 -11.531 1.00 35.91 346 ASP A O 1
ATOM 2745 N N . SER A 1 347 ? 53.360 -3.036 -10.705 1.00 49.28 347 SER A N 1
ATOM 2746 C CA . SER A 1 347 ? 52.182 -3.056 -9.856 1.00 49.28 347 SER A CA 1
ATOM 2747 C C . SER A 1 347 ? 52.066 -1.776 -9.029 1.00 49.28 347 SER A C 1
ATOM 2749 O O . SER A 1 347 ? 52.748 -1.597 -8.020 1.00 49.28 347 SER A O 1
ATOM 2751 N N . VAL A 1 348 ? 51.176 -0.889 -9.474 1.00 39.50 348 VAL A N 1
ATOM 2752 C CA . VAL A 1 348 ? 50.691 0.238 -8.682 1.00 39.50 348 VAL A CA 1
ATOM 2753 C C . VAL A 1 348 ? 49.866 -0.347 -7.530 1.00 39.50 348 VAL A C 1
ATOM 2755 O O . VAL A 1 348 ? 49.013 -1.203 -7.783 1.00 39.50 348 VAL A O 1
ATOM 2758 N N . PRO A 1 349 ? 50.102 0.070 -6.274 1.00 47.66 349 PRO A N 1
ATOM 2759 C CA . PRO A 1 349 ? 49.290 -0.374 -5.159 1.00 47.66 349 PRO A CA 1
ATOM 2760 C C . PRO A 1 349 ? 47.879 0.166 -5.358 1.00 47.66 349 PRO A C 1
ATOM 2762 O O . PRO A 1 349 ? 47.684 1.357 -5.598 1.00 47.66 349 PRO A O 1
ATOM 2765 N N . THR A 1 350 ? 46.908 -0.728 -5.244 1.00 43.88 350 THR A N 1
ATOM 2766 C CA . THR A 1 350 ? 45.485 -0.437 -5.112 1.00 43.88 350 THR A CA 1
ATOM 2767 C C . THR A 1 350 ? 45.280 0.809 -4.241 1.00 43.88 350 THR A C 1
ATOM 2769 O O . THR A 1 350 ? 45.690 0.795 -3.075 1.00 43.88 350 THR A O 1
ATOM 2772 N N . PRO A 1 351 ? 44.661 1.897 -4.734 1.00 41.97 351 PRO A N 1
ATOM 2773 C CA . PRO A 1 351 ? 44.212 2.945 -3.843 1.00 41.97 351 PRO A CA 1
ATOM 2774 C C . PRO A 1 351 ? 43.019 2.377 -3.076 1.00 41.97 351 PRO A C 1
ATOM 2776 O O . PRO A 1 351 ? 41.896 2.337 -3.573 1.00 41.97 351 PRO A O 1
ATOM 2779 N N . SER A 1 352 ? 43.273 1.916 -1.852 1.00 45.41 352 SER A N 1
ATOM 2780 C CA . SER A 1 352 ? 42.253 1.723 -0.822 1.00 45.41 352 SER A CA 1
ATOM 2781 C C . SER A 1 352 ? 41.661 3.084 -0.452 1.00 45.41 352 SER A C 1
ATOM 2783 O O . SER A 1 352 ? 41.941 3.644 0.604 1.00 45.41 352 SER A O 1
ATOM 2785 N N . LEU A 1 353 ? 40.853 3.643 -1.345 1.00 46.53 353 LEU A N 1
ATOM 2786 C CA . LEU A 1 353 ? 39.982 4.775 -1.084 1.00 46.53 353 LEU A CA 1
ATOM 2787 C C . LEU A 1 353 ? 38.558 4.276 -1.241 1.00 46.53 353 LEU A C 1
ATOM 2789 O O . LEU A 1 353 ? 37.971 4.414 -2.302 1.00 46.53 353 LEU A O 1
ATOM 2793 N N . LEU A 1 354 ? 38.076 3.622 -0.185 1.00 46.91 354 LEU A N 1
ATOM 2794 C CA . LEU A 1 354 ? 36.695 3.625 0.312 1.00 46.91 354 LEU A CA 1
ATOM 2795 C C . LEU A 1 354 ? 36.657 2.746 1.574 1.00 46.91 354 LEU A C 1
ATOM 2797 O O . LEU A 1 354 ? 35.944 1.754 1.670 1.00 46.91 354 LEU A O 1
ATOM 2801 N N . ASN A 1 355 ? 37.460 3.125 2.573 1.00 39.06 355 ASN A N 1
ATOM 2802 C CA . ASN A 1 355 ? 37.242 2.688 3.949 1.00 39.06 355 ASN A CA 1
ATOM 2803 C C . ASN A 1 355 ? 36.141 3.590 4.528 1.00 39.06 355 ASN A C 1
ATOM 2805 O O . ASN A 1 355 ? 36.407 4.545 5.257 1.00 39.06 355 ASN A O 1
ATOM 2809 N N . LEU A 1 356 ? 34.895 3.343 4.120 1.00 40.34 356 LEU A N 1
ATOM 2810 C CA . LEU A 1 356 ? 33.740 3.868 4.838 1.00 40.34 356 LEU A CA 1
ATOM 2811 C C . LEU A 1 356 ? 33.665 3.113 6.170 1.00 40.34 356 LEU A C 1
ATOM 2813 O O . LEU A 1 356 ? 33.622 1.880 6.161 1.00 40.34 356 LEU A O 1
ATOM 2817 N N . PRO A 1 357 ? 33.680 3.804 7.321 1.00 41.84 357 PRO A N 1
ATOM 2818 C CA . PRO A 1 357 ? 33.459 3.141 8.590 1.00 41.84 357 PRO A CA 1
ATOM 2819 C C . PRO A 1 357 ? 32.071 2.497 8.557 1.00 41.84 357 PRO A C 1
ATOM 2821 O O . PRO A 1 357 ? 31.070 3.162 8.295 1.00 41.84 357 PRO A O 1
ATOM 2824 N N . SER A 1 358 ? 32.040 1.188 8.811 1.00 46.31 358 SER A N 1
ATOM 2825 C CA . SER A 1 358 ? 30.832 0.422 9.120 1.00 46.31 358 SER A CA 1
ATOM 2826 C C . SER A 1 358 ? 29.910 1.232 10.046 1.00 46.31 358 SER A C 1
ATOM 2828 O O . SER A 1 358 ? 30.412 1.806 11.024 1.00 46.31 358 SER A O 1
ATOM 2830 N N . PRO A 1 359 ? 28.590 1.309 9.777 1.00 45.84 359 PRO A N 1
ATOM 2831 C CA . PRO A 1 359 ? 27.666 1.943 10.695 1.00 45.84 359 PRO A CA 1
ATOM 2832 C C . PRO A 1 359 ? 27.653 1.120 11.979 1.00 45.84 359 PRO A C 1
ATOM 2834 O O . PRO A 1 359 ? 27.087 0.032 12.072 1.00 45.84 359 PRO A O 1
ATOM 2837 N N . LYS A 1 360 ? 28.351 1.667 12.969 1.00 47.03 360 LYS A N 1
ATOM 2838 C CA . LYS A 1 360 ? 28.316 1.249 14.359 1.00 47.03 360 LYS A CA 1
ATOM 2839 C C . LYS A 1 360 ? 26.851 1.175 14.791 1.00 47.03 360 LYS A C 1
ATOM 2841 O O . LYS A 1 360 ? 26.132 2.166 14.729 1.00 47.03 360 LYS A O 1
ATOM 2846 N N . ASP A 1 361 ? 26.467 -0.033 15.176 1.00 45.50 361 ASP A N 1
ATOM 2847 C CA . ASP A 1 361 ? 25.325 -0.428 15.996 1.00 45.50 361 ASP A CA 1
ATOM 2848 C C . ASP A 1 361 ? 24.549 0.747 16.651 1.00 45.50 361 ASP A C 1
ATOM 2850 O O . ASP A 1 361 ? 25.114 1.464 17.485 1.00 45.50 361 ASP A O 1
ATOM 2854 N N . PRO A 1 362 ? 23.250 0.952 16.344 1.00 50.19 362 PRO A N 1
ATOM 2855 C CA . PRO A 1 362 ? 22.459 2.051 16.902 1.00 50.19 362 PRO A CA 1
ATOM 2856 C C . PRO A 1 362 ? 22.027 1.825 18.365 1.00 50.19 362 PRO A C 1
ATOM 2858 O O . PRO A 1 362 ? 21.205 2.573 18.893 1.00 50.19 362 PRO A O 1
ATOM 2861 N N . ARG A 1 363 ? 22.554 0.812 19.065 1.00 42.00 363 ARG A N 1
ATOM 2862 C CA . ARG A 1 363 ? 22.084 0.443 20.412 1.00 42.00 363 ARG A CA 1
ATOM 2863 C C . ARG A 1 363 ? 22.690 1.200 21.594 1.00 42.00 363 ARG A C 1
ATOM 2865 O O . ARG A 1 363 ? 22.330 0.895 22.730 1.00 42.00 363 ARG A O 1
ATOM 2872 N N . LEU A 1 364 ? 23.534 2.212 21.392 1.00 43.50 364 LEU A N 1
ATOM 2873 C CA . LEU A 1 364 ? 24.170 2.934 22.506 1.00 43.50 364 LEU A CA 1
ATOM 2874 C C . LEU A 1 364 ? 24.154 4.462 22.348 1.00 43.50 364 LEU A C 1
ATOM 2876 O O . LEU A 1 364 ? 25.194 5.107 22.358 1.00 43.50 364 LEU A O 1
ATOM 2880 N N . LEU A 1 365 ? 22.965 5.065 22.315 1.00 44.34 365 LEU A N 1
ATOM 2881 C CA . LEU A 1 365 ? 22.782 6.433 22.822 1.00 44.34 365 LEU A CA 1
ATOM 2882 C C . LEU A 1 365 ? 21.753 6.419 23.946 1.00 44.34 365 LEU A C 1
ATOM 2884 O O . LEU A 1 365 ? 20.642 6.937 23.874 1.00 44.34 365 LEU A O 1
ATOM 2888 N N . ARG A 1 366 ? 22.175 5.761 25.024 1.00 45.09 366 ARG A N 1
ATOM 2889 C CA . ARG A 1 366 ? 21.593 5.875 26.350 1.00 45.09 366 ARG A CA 1
ATOM 2890 C C . ARG A 1 366 ? 22.461 6.866 27.130 1.00 45.09 366 ARG A C 1
ATOM 2892 O O . ARG A 1 366 ? 23.629 6.574 27.356 1.00 45.09 366 ARG A O 1
ATOM 2899 N N . ARG A 1 367 ? 21.805 7.934 27.609 1.00 41.53 367 ARG A N 1
ATOM 2900 C CA . ARG A 1 367 ? 22.048 8.733 28.835 1.00 41.53 367 ARG A CA 1
ATOM 2901 C C . ARG A 1 367 ? 22.687 10.141 28.758 1.00 41.53 367 ARG A C 1
ATOM 2903 O O . ARG A 1 367 ? 23.850 10.289 28.423 1.00 41.53 367 ARG A O 1
ATOM 2910 N N . GLN A 1 368 ? 21.901 11.058 29.356 1.00 36.00 368 GLN A N 1
ATOM 2911 C CA . GLN A 1 368 ? 22.217 12.196 30.252 1.00 36.00 368 GLN A CA 1
ATOM 2912 C C . GLN A 1 368 ? 22.429 13.571 29.589 1.00 36.00 368 GLN A C 1
ATOM 2914 O O . GLN A 1 368 ? 23.372 13.755 28.839 1.00 36.00 368 GLN A O 1
ATOM 2919 N N . SER A 1 369 ? 21.434 14.474 29.676 1.00 41.12 369 SER A N 1
ATOM 2920 C CA . SER A 1 369 ? 21.163 15.475 30.753 1.00 41.12 369 SER A CA 1
ATOM 2921 C C . SER A 1 369 ? 22.022 16.735 30.548 1.00 41.12 369 SER A C 1
ATOM 2923 O O . SER A 1 369 ? 23.225 16.599 30.399 1.00 41.12 369 SER A O 1
ATOM 2925 N N . THR A 1 370 ? 21.482 17.958 30.456 1.00 36.12 370 THR A N 1
ATOM 2926 C CA . THR A 1 370 ? 21.040 18.810 31.585 1.00 36.12 370 THR A CA 1
ATOM 2927 C C . THR A 1 370 ? 20.144 19.987 31.112 1.00 36.12 370 THR A C 1
ATOM 2929 O O . THR A 1 370 ? 20.354 20.553 30.049 1.00 36.12 370 THR A O 1
ATOM 2932 N N . ALA A 1 371 ? 19.050 20.257 31.836 1.00 38.50 371 ALA A N 1
ATOM 2933 C CA . ALA A 1 371 ? 18.743 21.478 32.612 1.00 38.50 371 ALA A CA 1
ATOM 2934 C C . ALA A 1 371 ? 18.485 22.811 31.861 1.00 38.50 371 ALA A C 1
ATOM 2936 O O . ALA A 1 371 ? 19.406 23.445 31.364 1.00 38.50 371 ALA A O 1
ATOM 2937 N N . SER A 1 372 ? 17.233 23.289 31.935 1.00 32.19 372 SER A N 1
ATOM 2938 C CA . SER A 1 372 ? 16.840 24.686 32.227 1.00 32.19 372 SER A CA 1
ATOM 2939 C C . SER A 1 372 ? 15.319 24.683 32.488 1.00 32.19 372 SER A C 1
ATOM 2941 O O . SER A 1 372 ? 14.547 24.367 31.592 1.00 32.19 372 SER A O 1
ATOM 2943 N N . SER A 1 373 ? 14.855 24.630 33.738 1.00 33.53 373 SER A N 1
ATOM 2944 C CA . SER A 1 373 ? 14.616 25.760 34.652 1.00 33.53 373 SER A CA 1
ATOM 2945 C C . SER A 1 373 ? 13.557 26.752 34.149 1.00 33.53 373 SER A C 1
ATOM 2947 O O . SER A 1 373 ? 13.890 27.754 33.528 1.00 33.53 373 SER A O 1
ATOM 2949 N N . ALA A 1 374 ? 12.291 26.491 34.485 1.00 38.84 374 ALA A N 1
ATOM 2950 C CA . ALA A 1 374 ? 11.315 27.527 34.823 1.00 38.84 374 ALA A CA 1
ATOM 2951 C C . ALA A 1 374 ? 10.223 26.930 35.726 1.00 38.84 374 ALA A C 1
ATOM 2953 O O . ALA A 1 374 ? 9.689 25.852 35.471 1.00 38.84 374 ALA A O 1
ATOM 2954 N N . GLU A 1 375 ? 9.978 27.643 36.817 1.00 38.16 375 GLU A N 1
ATOM 2955 C CA . GLU A 1 375 ? 9.040 27.399 37.906 1.00 38.16 375 GLU A CA 1
ATOM 2956 C C . GLU A 1 375 ? 7.610 27.101 37.444 1.00 38.16 375 GLU A C 1
ATOM 2958 O O . GLU A 1 375 ? 7.067 27.826 36.618 1.00 38.16 375 GLU A O 1
ATOM 2963 N N . THR A 1 376 ? 6.926 26.158 38.101 1.00 35.31 376 THR A N 1
ATOM 2964 C CA . THR A 1 376 ? 5.621 26.466 38.710 1.00 35.31 376 THR A CA 1
ATOM 2965 C C . THR A 1 376 ? 5.336 25.496 39.857 1.00 35.31 376 THR A C 1
ATOM 2967 O O . THR A 1 376 ? 5.260 24.281 39.699 1.00 35.31 376 THR A O 1
ATOM 2970 N N . THR A 1 377 ? 5.193 26.076 41.037 1.00 45.38 377 THR A N 1
ATOM 2971 C CA . THR A 1 377 ? 4.659 25.509 42.271 1.00 45.38 377 THR A CA 1
ATOM 2972 C C . THR A 1 377 ? 3.269 24.895 42.074 1.00 45.38 377 THR A C 1
ATOM 2974 O O . THR A 1 377 ? 2.374 25.564 41.562 1.00 45.38 377 THR A O 1
ATOM 2977 N N . LYS A 1 378 ? 3.045 23.664 42.564 1.00 39.50 378 LYS A N 1
ATOM 2978 C CA . LYS A 1 378 ? 1.810 23.290 43.283 1.00 39.50 378 LYS A CA 1
ATOM 2979 C C . LYS A 1 378 ? 1.907 21.917 43.960 1.00 39.50 378 LYS A C 1
ATOM 2981 O O . LYS A 1 378 ? 2.276 20.909 43.374 1.00 39.50 378 LYS A O 1
ATOM 2986 N N . SER A 1 379 ? 1.563 21.969 45.236 1.00 40.72 379 SER A N 1
ATOM 2987 C CA . SER A 1 379 ? 1.417 20.946 46.266 1.00 40.72 379 SER A CA 1
ATOM 2988 C C . SER A 1 379 ? 0.589 19.717 45.870 1.00 40.72 379 SER A C 1
ATOM 2990 O O . SER A 1 379 ? -0.487 19.863 45.294 1.00 40.72 379 SER A O 1
ATOM 2992 N N . SER A 1 380 ? 1.025 18.530 46.304 1.00 33.56 380 SER A N 1
ATOM 2993 C CA . SER A 1 380 ? 0.180 17.335 46.459 1.00 33.56 380 SER A CA 1
ATOM 2994 C C . SER A 1 380 ? 0.243 16.830 47.907 1.00 33.56 380 SER A C 1
ATOM 2996 O O . SER A 1 380 ? 1.319 16.889 48.508 1.00 33.56 380 SER A O 1
ATOM 2998 N N . PRO A 1 381 ? -0.884 16.368 48.481 1.00 52.38 381 PRO A N 1
ATOM 2999 C CA . PRO A 1 381 ? -0.963 15.932 49.865 1.00 52.38 381 PRO A CA 1
ATOM 3000 C C . PRO A 1 381 ? -0.496 14.483 50.036 1.00 52.38 381 PRO A C 1
ATOM 3002 O O . PRO A 1 381 ? -0.712 13.612 49.195 1.00 52.38 381 PRO A O 1
ATOM 3005 N N . GLN A 1 382 ? 0.134 14.257 51.179 1.00 38.44 382 GLN A N 1
ATOM 3006 C CA . GLN A 1 382 ? 0.612 12.986 51.695 1.00 38.44 382 GLN A CA 1
ATOM 3007 C C . GLN A 1 382 ? -0.584 12.191 52.248 1.00 38.44 382 GLN A C 1
ATOM 3009 O O . GLN A 1 382 ? -1.196 12.606 53.230 1.00 38.44 382 GLN A O 1
ATOM 3014 N N . ILE A 1 383 ? -0.938 11.067 51.617 1.00 40.81 383 ILE A N 1
ATOM 3015 C CA . ILE A 1 383 ? -1.935 10.126 52.148 1.00 40.81 383 ILE A CA 1
ATOM 3016 C C . ILE A 1 383 ? -1.191 8.971 52.817 1.00 40.81 383 ILE A C 1
ATOM 3018 O O . ILE A 1 383 ? -0.459 8.216 52.179 1.00 40.81 383 ILE A O 1
ATOM 3022 N N . ASN A 1 384 ? -1.379 8.892 54.131 1.00 40.56 384 ASN A N 1
ATOM 3023 C CA . ASN A 1 384 ? -0.926 7.830 55.016 1.00 40.56 384 ASN A CA 1
ATOM 3024 C C . ASN A 1 384 ? -1.573 6.488 54.642 1.00 40.56 384 ASN A C 1
ATOM 3026 O O . ASN A 1 384 ? -2.790 6.406 54.490 1.00 40.56 384 ASN A O 1
ATOM 3030 N N . ALA A 1 385 ? -0.770 5.428 54.575 1.00 40.03 385 ALA A N 1
ATOM 3031 C CA . ALA A 1 385 ? -1.250 4.050 54.570 1.00 40.03 385 ALA A CA 1
ATOM 3032 C C . ALA A 1 385 ? -1.366 3.536 56.019 1.00 40.03 385 ALA A C 1
ATOM 3034 O O . ALA A 1 385 ? -0.408 3.706 56.780 1.00 40.03 385 ALA A O 1
ATOM 3035 N N . PRO A 1 386 ? -2.472 2.885 56.429 1.00 55.19 386 PRO A N 1
ATOM 3036 C CA . PRO A 1 386 ? -2.522 2.172 57.692 1.00 55.19 386 PRO A CA 1
ATOM 3037 C C . PRO A 1 386 ? -2.073 0.714 57.522 1.00 55.19 386 PRO A C 1
ATOM 3039 O O . PRO A 1 386 ? -2.571 -0.037 56.686 1.00 55.19 386 PRO A O 1
ATOM 3042 N N . SER A 1 387 ? -1.123 0.335 58.373 1.00 51.66 387 SER A N 1
ATOM 3043 C CA . SER A 1 387 ? -0.703 -1.032 58.675 1.00 51.66 387 SER A CA 1
ATOM 3044 C C . SER A 1 387 ? -1.842 -1.788 59.365 1.00 51.66 387 SER A C 1
ATOM 3046 O O . SER A 1 387 ? -2.253 -1.402 60.459 1.00 51.66 387 SER A O 1
ATOM 3048 N N . CYS A 1 388 ? -2.320 -2.878 58.764 1.00 45.97 388 CYS A N 1
ATOM 3049 C CA . CYS A 1 388 ? -3.248 -3.809 59.400 1.00 45.97 388 CYS A CA 1
ATOM 3050 C C . CYS A 1 388 ? -2.462 -5.033 59.893 1.00 45.97 388 CYS A C 1
ATOM 3052 O O . CYS A 1 388 ? -1.913 -5.790 59.093 1.00 45.97 388 CYS A O 1
ATOM 3054 N N . ALA A 1 389 ? -2.377 -5.185 61.215 1.00 50.97 389 ALA A N 1
ATOM 3055 C CA . ALA A 1 389 ? -1.906 -6.388 61.885 1.00 50.97 389 ALA A CA 1
ATOM 3056 C C . ALA A 1 389 ? -3.126 -7.264 62.209 1.00 50.97 389 ALA A C 1
ATOM 3058 O O . ALA A 1 389 ? -4.080 -6.778 62.814 1.00 50.97 389 ALA A O 1
ATOM 3059 N N . GLN A 1 390 ? -3.095 -8.533 61.800 1.00 52.72 390 GLN A N 1
ATOM 3060 C CA . GLN A 1 390 ? -4.062 -9.547 62.223 1.00 52.72 390 GLN A CA 1
ATOM 3061 C C . GLN A 1 390 ? -3.611 -10.168 63.552 1.00 52.72 390 GLN A C 1
ATOM 3063 O O . GLN A 1 390 ? -2.460 -10.593 63.680 1.00 52.72 390 GLN A O 1
ATOM 3068 N N . GLN A 1 391 ? -4.539 -10.199 64.511 1.00 47.53 391 GLN A N 1
ATOM 3069 C CA . GLN A 1 391 ? -4.617 -11.194 65.582 1.00 47.53 391 GLN A CA 1
ATOM 3070 C C . GLN A 1 391 ? -5.586 -12.291 65.160 1.00 47.53 391 GLN A C 1
ATOM 3072 O O . GLN A 1 391 ? -6.587 -11.941 64.490 1.00 47.53 391 GLN A O 1
#

Secondary structure (DSSP, 8-state):
----PPPTTHHHHHHHHHHHHHHHHHIIIIIHHHHHHHHHHHHHHHHHHHHHHH-TT-HHHHHHHHHHHHHHHHHHHHHHHHHHHHHHHHHHHHHHHHHSGGGSS--SS----------SHHHHHHHHHHHHHHHHHHHHHHHHHHHHHHHHHHHHHHHHHHHHHHHHHHHHHHHHHHHTTS------------------------------S-HHHHHHHHHHHHHHHHHHHHHHHHHHHHHHHHHHHHHHHHHHHHHHHHHHHHHHHHHHHHHHHHHHHHHHHHHHHHH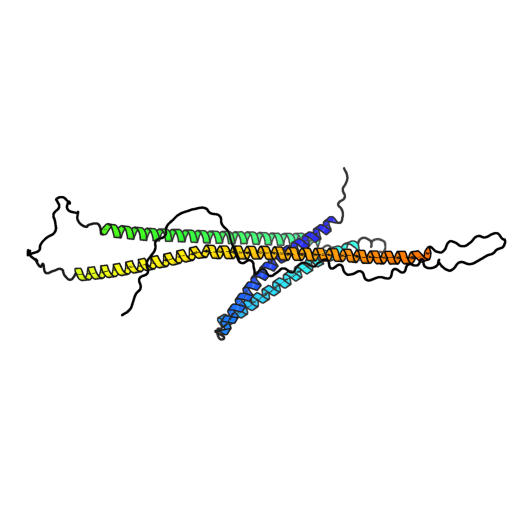HHHHHHHHHHHHHHHHHGGGGG------------------------------------------------TT--------------------PPPP----

Sequence (391 aa):
MPDTKPRPGSDLDQAILLAIQSALQTVIVDGTRYASDLKKFDKIIEINEDRLKLEPTNKLYRADHESKLAMRDECHKQIKDISGRVAQELYGVYRQLFSAPMKADAKKKHGSNPNTSSHEDQKHLPAHAQILEKQLQTNEEEMHRIRVEHRQIIETLQQQVAAQEEEIQLIKQLLQQGRTCVDQVPQPISEDTMAIDERANPENQSLILPTPGGQDLCSVTKAVLCEQRETLDQVITEITDLRTQVVSYLTEIPQHLQRTVRMIQEDVQSTLQSTAASHLSYLTELIQNIVTDFENRLAKLESFAYRLSPSLNITTTTTSSSSPSVPPAAAADQQQQHLLRKRSPDSVPTPSLLNLPSPKDPRLLRRQSTASSAETTKSSPQINAPSCAQQ

Foldseek 3Di:
DDPPDPDVCPVLVVLLVVLVVVLVCLCVPVVVVLVVLLVVLVVLLVVLVVVCVVPVPDPVSVVVNVVSVVSNVVSVVSNVVSVVVSVVSNVVSVVCVVPPPPPPPPPDDDDDDDDDDDPPVVVCVVVVVVVVVVVVVVVVVVVVVVVVVVVVVVVVVVVVVVVVVVVVVVVVVVVVVVVVVPPPDDDDDDDDDDDDDDDDDDDDDDDDDDDPDDDPVVVVVVVVVVVVVVVVVVVVVVVVVVVVVVVVVVVCVVVVVVVVVVVVVVVVVVVVVVVVVVVVVVVVVVVVVVVVVVVVVVVVVVVVVVVVVVVVPPDDDDDDDDDDDDDDDDDDDDDDPDPPPPPDPPDDPPPPPPPDPDPPDPPDPDDDDDDDDDDDDDDDDDDDDDDDDDD

Organism: NCBI:txid200324

Radius of gyration: 48.85 Å; chains: 1; bounding box: 142×65×146 Å

pLDDT: mean 72.3, std 21.1, range [32.19, 97.81]